Protein AF-A0A2M7IZJ5-F1 (afdb_monomer)

Secondary structure (DSSP, 8-state):
--PPPPPPP-----SSHHHHHHHTTSTT--THHHHHHHHHHHHHHHH-HHHHHHHHHHHHHHTTTTSHHHHHHHHHHHHHHHHHHHHHHHHHHHHHSS-B--SSTHHHHHHHHHHHTT-HHHHSSSS---SS-TTHHHHHHHHHHHTTS-HHHHHHHHHHHHHHHHHHHHHHHHHHHTTT-TTHHHHHHHHHHHHHHHHHHHHHH--HHHHHHHHHHHGGG--SHHHHHHHHHHHHHHGGG-TTGGGGGGGGGGSSS-HHHHHHHHHHHHHHHHHHHHHHHTHHHHHHHHHHHHHHHH-SS--TTSS-THHHHTSHHHHHHHHHHHHHHHHS--TTTHHHHHHHHHHHHTT-GGGHHHHHHHHHHHHHHHHGGGSPPPPHHHHHHHHHHHHHHHHHHHHTS-BGGGS---SS--TT-EEEE-SSTHHHHHHHHSTT-EEES-SSGGGS-HHHHHHHHHHTTSS----HHHHHHTT--EEEES---S--TTEEEEEEETTEEEEEE-

Mean predicted aligned error: 11.28 Å

Solvent-accessible surface area (backbone atoms only — not comparable to full-atom values): 27307 Å² total; per-residue (Å²): 144,80,88,84,82,87,84,87,90,80,86,84,94,74,72,65,67,69,52,52,66,54,55,67,64,61,77,72,70,60,69,65,61,60,49,50,53,52,50,46,28,48,53,35,32,73,76,37,57,69,61,11,51,49,45,46,49,49,52,59,59,74,52,63,79,85,50,58,64,65,53,48,54,51,46,73,77,31,50,69,55,50,47,50,40,50,60,49,52,41,51,45,54,50,60,67,49,68,54,67,43,50,65,34,68,40,36,45,44,64,41,31,44,83,69,34,70,50,36,66,49,65,36,18,74,78,30,67,63,68,98,63,53,63,34,46,46,41,31,53,51,47,43,56,51,44,77,82,40,54,70,68,55,52,52,48,53,48,22,50,48,45,48,49,47,44,45,51,45,45,33,51,52,39,36,63,76,33,60,95,44,90,53,22,50,56,56,15,40,41,49,38,23,52,32,42,49,71,19,42,74,48,37,50,27,49,37,61,68,42,50,49,23,42,56,31,60,44,24,66,74,27,68,49,72,67,43,48,51,52,54,39,53,53,49,36,60,50,29,51,26,26,78,69,43,72,76,50,46,56,28,39,55,38,32,60,62,62,67,70,59,32,51,49,41,40,50,52,36,49,50,40,36,51,50,50,47,42,73,75,44,42,68,57,50,57,50,46,63,64,42,49,63,52,27,64,72,50,39,91,68,88,54,78,54,68,31,49,48,69,74,46,59,78,35,66,68,53,47,51,41,52,50,49,35,53,53,29,68,76,73,42,97,48,88,81,51,53,41,49,51,52,45,43,47,57,54,56,72,66,37,31,47,68,44,34,56,41,45,40,50,48,45,49,51,49,30,48,66,55,40,54,90,74,56,79,84,62,49,76,67,48,49,53,52,48,52,52,50,26,50,52,38,40,51,53,38,46,68,73,55,60,45,40,90,76,52,49,60,66,88,87,63,56,72,66,36,30,34,41,21,31,85,50,51,58,53,24,36,36,50,56,64,37,63,56,38,28,43,30,60,40,97,54,55,23,32,28,55,63,70,58,47,49,40,21,51,24,38,52,32,79,85,45,61,44,56,56,68,62,40,59,73,72,56,41,43,30,40,42,40,71,51,61,79,58,83,44,89,50,52,42,84,75,50,74,41,93,69,33,40,37,27,38,48,116

Nearest PDB structures (foldseek):
  4pho-assembly2_B  TM=1.324E-01  e=5.835E-01  Escherichia coli K-12

Radius of gyration: 28.89 Å; Cα contacts (8 Å, |Δi|>4): 662; chains: 1; bounding box: 53×102×89 Å

pLDDT: mean 80.49, std 19.37, range [33.22, 98.5]

Sequence (506 aa):
MERISPPPTNYPAKTLRCWHDRISKIDSQPIQYQVGILLLGYALTIINPLLGLGALAIISYGYRNKYREPIAKFVDNNGLLLAILIPILSCIALATKVDPIAPDDLLRNLIVGEYCQYDYRKLYPISKLPAFDLWWGFDHALNWLQHFSSRAVVMWGLQLSVFGGLCAIITRSVALSLADRQDRYYWAGLAVAIVVYLSASRIISGRPEIVLSVWAVAAVLVRTRLHVILWTALGAALTATYWLAFLYFIAATLINRPLKQKCIAIFTLTLAHTGFWFVMFGEHYTQALFWLPQVMSNQIAAIGENAGLDMLLGNPAVVALLILVSIGLFTQNTKNLGWMAVCLIFFIASNQVRYIGTIAPLSVLLALFLWQEHLPKLTTRGMAGMAVLCVALLLHSASTLPARKFSPSFKQLPKNARVITLFSHATYAVPFNSPGIQIEPSYAFGAAPKDLQQLSIDIGGHGKQPDCATIHRYQFTHVVEQTMTSIPSCLELIEVNNKWRLWHVR

Foldseek 3Di:
DDDDDDDDDDDDDDPVVVVVVVVVVVVPDDPVVVVVQLVVLVVVCVVPVVVSVVSVVVVCVVCVPPCVVVLCVCCVVCVVVLLVVLLVVLLVLLVVQAAFAQLDDLLCLLFCCPQVVQQCCLQAVQFQDFRGHQQQLQSVVNPVVCVVHPNSCSLVVLLVVLLVLLLVQLLVLQCVLQVVAPLSSLLSLLLSLQLCLQCVSVSSNSALLSVLLSLLSSLLVADDPVSLVVSLVVLLSSLNRGLVSLLSLLSLLNHPDDPVSSVVSNVSSVCSNCVVCCVVPNVSSVVVVVVVVQLVVLAPDDDQQQAFCVVVVVPVSVVVLVVLLVVLVVPAPCPPCVSLVVSLCSLNVSRGSNCSSNNSSSSSSSSCSSCVVVDDRADSVSSVVSSVVSSSSSSVSSVPGDRCLPFDADPPQDAQAEEEEQPTSNQSRHCSRVPRYHYDDDPSLSSHHSLSSVLSVVLAQPPHERDLVSCVVVPHQKYKYQHHPDYDPQWDFDDDRPRMTITGGD

Structure (mmCIF, N/CA/C/O backbone):
data_AF-A0A2M7IZJ5-F1
#
_entry.id   AF-A0A2M7IZJ5-F1
#
loop_
_atom_site.group_PDB
_atom_site.id
_atom_site.type_symbol
_atom_site.label_atom_id
_atom_site.label_alt_id
_atom_site.label_comp_id
_atom_site.label_asym_id
_atom_site.label_entity_id
_atom_site.label_seq_id
_atom_site.pdbx_PDB_ins_code
_atom_site.Cartn_x
_atom_site.Cartn_y
_atom_site.Cartn_z
_atom_site.occupancy
_atom_site.B_iso_or_equiv
_atom_site.auth_seq_id
_atom_site.auth_comp_id
_atom_site.auth_asym_id
_atom_site.auth_atom_id
_atom_site.pdbx_PDB_model_num
ATOM 1 N N . MET A 1 1 ? 16.147 76.656 58.409 1.00 41.66 1 MET A N 1
ATOM 2 C CA . MET A 1 1 ? 16.402 75.830 57.207 1.00 41.66 1 MET A CA 1
ATOM 3 C C . MET A 1 1 ? 15.127 75.066 56.901 1.00 41.66 1 MET A C 1
ATOM 5 O O . MET A 1 1 ? 14.940 73.966 57.397 1.00 41.66 1 MET A O 1
ATOM 9 N N . GLU A 1 2 ? 14.231 75.689 56.142 1.00 34.59 2 GLU A N 1
ATOM 10 C CA . GLU A 1 2 ? 12.965 75.102 55.693 1.00 34.59 2 GLU A CA 1
ATOM 11 C C . GLU A 1 2 ? 13.013 74.978 54.168 1.00 34.59 2 GLU A C 1
ATOM 13 O O . GLU A 1 2 ? 13.473 75.889 53.477 1.00 34.59 2 GLU A O 1
ATOM 18 N N . ARG A 1 3 ? 12.654 73.794 53.659 1.00 38.22 3 ARG A N 1
ATOM 19 C CA . ARG A 1 3 ? 12.793 73.419 52.248 1.00 38.22 3 ARG A CA 1
ATOM 20 C C . ARG A 1 3 ? 11.695 74.044 51.392 1.00 38.22 3 ARG A C 1
ATOM 22 O O . ARG A 1 3 ? 10.515 73.976 51.713 1.00 38.22 3 ARG A O 1
ATOM 29 N N . ILE A 1 4 ? 12.157 74.571 50.267 1.00 40.47 4 ILE 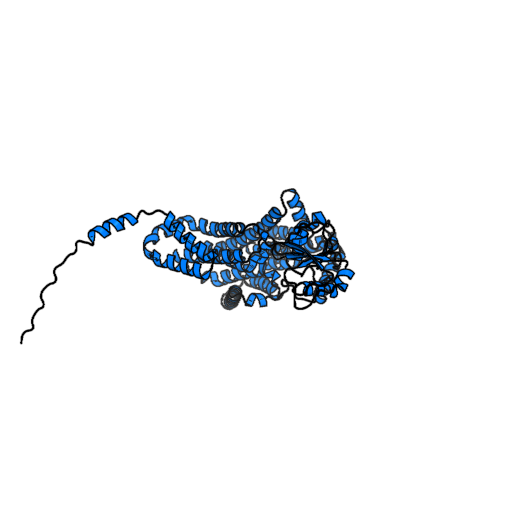A N 1
ATOM 30 C CA . ILE A 1 4 ? 11.429 75.180 49.156 1.00 40.47 4 ILE A CA 1
ATOM 31 C C . ILE A 1 4 ? 10.561 74.135 48.432 1.00 40.47 4 ILE A C 1
ATOM 33 O O . ILE A 1 4 ? 11.016 73.028 48.140 1.00 40.47 4 ILE A O 1
ATOM 37 N N . SER A 1 5 ? 9.324 74.516 48.121 1.00 36.19 5 SER A N 1
ATOM 38 C CA . SER A 1 5 ? 8.351 73.811 47.278 1.00 36.19 5 SER A CA 1
ATOM 39 C C . SER A 1 5 ? 8.555 74.114 45.778 1.00 36.19 5 SER A C 1
ATOM 41 O O . SER A 1 5 ? 8.921 75.239 45.436 1.00 36.19 5 SER A O 1
ATOM 43 N N . PRO A 1 6 ? 8.299 73.164 44.852 1.00 45.41 6 PRO A N 1
ATOM 44 C CA . PRO A 1 6 ? 8.289 73.449 43.415 1.00 45.41 6 PRO A CA 1
ATOM 45 C C . PRO A 1 6 ? 6.890 73.874 42.893 1.00 45.41 6 PRO A C 1
ATOM 47 O O . PRO A 1 6 ? 5.877 73.436 43.446 1.00 45.41 6 PRO A O 1
ATOM 50 N N . PRO A 1 7 ? 6.815 74.700 41.824 1.00 39.16 7 PRO A N 1
ATOM 51 C CA . PRO A 1 7 ? 5.570 75.236 41.256 1.00 39.16 7 PRO A CA 1
ATOM 52 C C . PRO A 1 7 ? 4.955 74.342 40.142 1.00 39.16 7 PRO A C 1
ATOM 54 O O . PRO A 1 7 ? 5.580 73.363 39.726 1.00 39.16 7 PRO A O 1
ATOM 57 N N . PRO A 1 8 ? 3.719 74.641 39.670 1.00 41.56 8 PRO A N 1
ATOM 58 C CA . PRO A 1 8 ? 2.830 73.687 39.001 1.00 41.56 8 PRO A CA 1
ATOM 59 C C . PRO A 1 8 ? 2.971 73.646 37.470 1.00 41.56 8 PRO A C 1
ATOM 61 O O . PRO A 1 8 ? 3.323 74.630 36.822 1.00 41.56 8 PRO A O 1
ATOM 64 N N . THR A 1 9 ? 2.612 72.504 36.879 1.00 33.22 9 THR A N 1
ATOM 65 C CA . THR A 1 9 ? 2.542 72.271 35.430 1.00 33.22 9 THR A CA 1
ATOM 66 C C . THR A 1 9 ? 1.143 72.579 34.875 1.00 33.22 9 THR A C 1
ATOM 68 O O . THR A 1 9 ? 0.143 72.034 35.335 1.00 33.22 9 THR A O 1
ATOM 71 N N . ASN A 1 10 ? 1.071 73.430 33.843 1.00 36.12 10 ASN A N 1
ATOM 72 C CA . ASN A 1 10 ? -0.139 73.737 33.070 1.00 36.12 10 ASN A CA 1
ATOM 73 C C . ASN A 1 10 ? 0.038 73.291 31.596 1.00 36.12 10 ASN A C 1
ATOM 75 O O . ASN A 1 10 ? 0.852 73.880 30.896 1.00 36.12 10 ASN A O 1
ATOM 79 N N . TYR A 1 11 ? -0.719 72.248 31.197 1.00 41.38 11 TYR A N 1
ATOM 80 C CA . TYR A 1 11 ? -1.502 71.983 29.951 1.00 41.38 11 TYR A CA 1
ATOM 81 C C . TYR A 1 11 ? -0.957 72.321 28.524 1.00 41.38 11 TYR A C 1
ATOM 83 O O . TYR A 1 11 ? -0.226 73.291 28.379 1.00 41.38 11 TYR A O 1
ATOM 91 N N . PRO A 1 12 ? -1.362 71.603 27.425 1.00 45.53 12 PRO A N 1
ATOM 92 C CA . PRO A 1 12 ? -2.775 71.328 27.098 1.00 45.53 12 PRO A CA 1
ATOM 93 C C . PRO A 1 12 ? -3.164 69.967 26.468 1.00 45.53 12 PRO A C 1
ATOM 95 O O . PRO A 1 12 ? -2.583 69.461 25.512 1.00 45.53 12 PRO A O 1
ATOM 98 N N . ALA A 1 13 ? -4.304 69.456 26.946 1.00 47.44 13 ALA A N 1
ATOM 99 C CA . ALA A 1 13 ? -5.015 68.254 26.514 1.00 47.44 13 ALA A CA 1
ATOM 100 C C . ALA A 1 13 ? -6.096 68.554 25.449 1.00 47.44 13 ALA A C 1
ATOM 102 O O . ALA A 1 13 ? -7.288 68.365 25.694 1.00 47.44 13 ALA A O 1
ATOM 103 N N . LYS A 1 14 ? -5.711 69.035 24.256 1.00 42.41 14 LYS A N 1
ATOM 104 C CA . LYS A 1 14 ? -6.677 69.334 23.169 1.00 42.41 14 LYS A CA 1
ATOM 105 C C . LYS A 1 14 ? -6.485 68.569 21.852 1.00 42.41 14 LYS A C 1
ATOM 107 O O . LYS A 1 14 ? -7.347 68.653 20.987 1.00 42.41 14 LYS A O 1
ATOM 112 N N . THR A 1 15 ? -5.453 67.740 21.720 1.00 41.09 15 THR A N 1
ATOM 113 C CA . THR A 1 15 ? -5.195 66.922 20.512 1.00 41.09 15 THR A CA 1
ATOM 114 C C . THR A 1 15 ? -5.596 65.446 20.638 1.00 41.09 15 THR A C 1
ATOM 116 O O . THR A 1 15 ? -5.675 64.750 19.628 1.00 41.09 15 THR A O 1
ATOM 119 N N . LEU A 1 16 ? -5.944 64.966 21.839 1.00 37.44 16 LEU A N 1
ATOM 120 C CA . LEU A 1 16 ? -6.320 63.562 22.084 1.00 37.44 16 LEU A CA 1
ATOM 121 C C . LEU A 1 16 ? -7.798 63.230 21.800 1.00 37.44 16 LEU A C 1
ATOM 123 O O . LEU A 1 16 ? -8.115 62.070 21.546 1.00 37.44 16 LEU A O 1
ATOM 127 N N . ARG A 1 17 ? -8.708 64.218 21.766 1.00 36.69 17 ARG A N 1
ATOM 128 C CA . ARG A 1 17 ? -10.137 63.961 21.475 1.00 36.69 17 ARG A CA 1
ATOM 129 C C . ARG A 1 17 ? -10.440 63.713 19.993 1.00 36.69 17 ARG A C 1
ATOM 131 O O . ARG A 1 17 ? -11.300 62.898 19.699 1.00 36.69 17 ARG A O 1
ATOM 138 N N . CYS A 1 18 ? -9.687 64.306 19.062 1.00 36.78 18 CYS A N 1
ATOM 139 C CA . CYS A 1 18 ? -9.887 64.067 17.620 1.00 36.78 18 CYS A CA 1
ATOM 140 C C . CYS A 1 18 ? -9.362 62.705 17.128 1.00 36.78 18 CYS A C 1
ATOM 142 O O . CYS A 1 18 ? -9.784 62.234 16.073 1.00 36.78 18 CYS A O 1
ATOM 144 N N . TRP A 1 19 ? -8.458 62.058 17.872 1.00 36.59 19 TRP A N 1
ATOM 145 C CA . TRP A 1 19 ? -7.967 60.716 17.536 1.00 36.59 19 TRP A CA 1
ATOM 146 C C . TRP A 1 19 ? -8.901 59.606 18.025 1.00 36.59 19 TRP A C 1
ATOM 148 O O . TRP A 1 19 ? -9.006 58.570 17.372 1.00 36.59 19 TRP A O 1
ATOM 158 N N . HIS A 1 20 ? -9.633 59.830 19.120 1.00 39.94 20 HIS A N 1
ATOM 159 C CA . HIS A 1 20 ? -10.550 58.825 19.660 1.00 39.94 20 HIS A CA 1
ATOM 160 C C . HIS A 1 20 ? -11.774 58.598 18.752 1.00 39.94 20 HIS A C 1
ATOM 162 O O . HIS A 1 20 ? -12.131 57.450 18.496 1.00 39.94 20 HIS A O 1
ATOM 168 N N . ASP A 1 21 ? -12.315 59.659 18.143 1.00 37.41 21 ASP A N 1
ATOM 169 C CA . ASP A 1 21 ? -13.451 59.557 17.207 1.00 37.41 21 ASP A CA 1
ATOM 170 C C . ASP A 1 21 ? -13.077 59.035 15.807 1.00 37.41 21 ASP A C 1
ATOM 172 O O . ASP A 1 21 ? -13.943 58.592 15.050 1.00 37.41 21 ASP A O 1
ATOM 176 N N . ARG A 1 22 ? -11.786 59.050 15.434 1.00 37.34 22 ARG A N 1
ATOM 177 C CA . ARG A 1 22 ? -11.308 58.377 14.210 1.00 37.34 22 ARG A CA 1
ATOM 178 C C . ARG A 1 22 ? -10.982 56.905 14.439 1.00 37.34 22 ARG A C 1
ATOM 180 O O . ARG A 1 22 ? -11.188 56.112 13.527 1.00 37.34 22 ARG A O 1
ATOM 187 N N . ILE A 1 23 ? -10.534 56.524 15.638 1.00 40.94 23 ILE A N 1
ATOM 188 C CA . ILE A 1 23 ? -10.273 55.119 15.987 1.00 40.94 23 ILE A CA 1
ATOM 189 C C . ILE A 1 23 ? -11.587 54.349 16.195 1.00 40.94 23 ILE A C 1
ATOM 191 O O . ILE A 1 23 ? -11.679 53.202 15.766 1.00 40.94 23 ILE A O 1
ATOM 195 N N . SER A 1 24 ? -12.642 54.982 16.723 1.00 35.19 24 SER A N 1
ATOM 196 C CA . SER A 1 24 ? -13.971 54.352 16.842 1.00 35.19 24 SER A CA 1
ATOM 197 C C . SER A 1 24 ? -14.659 54.089 15.492 1.00 35.19 24 SER A C 1
ATOM 199 O O . SER A 1 24 ? -15.562 53.260 15.412 1.00 35.19 24 SER A O 1
ATOM 201 N N . LYS A 1 25 ? -14.199 54.720 14.401 1.00 34.16 25 LYS A N 1
ATOM 202 C CA . LYS A 1 25 ? -14.645 54.438 13.022 1.00 34.16 25 LYS A CA 1
ATOM 203 C C . LYS A 1 25 ? -13.840 53.346 12.303 1.00 34.16 25 LYS A C 1
ATOM 205 O O . LYS A 1 25 ? -14.215 52.962 11.200 1.00 34.16 25 LYS A O 1
ATOM 210 N N . ILE A 1 26 ? -12.772 52.818 12.910 1.00 40.50 26 ILE A N 1
ATOM 211 C CA . ILE A 1 26 ? -12.031 51.645 12.398 1.00 40.50 26 ILE A CA 1
ATOM 212 C C . ILE A 1 26 ? -12.680 50.327 12.876 1.00 40.50 26 ILE A C 1
ATOM 214 O O . ILE A 1 26 ? -12.397 49.260 12.334 1.00 40.50 26 ILE A O 1
ATOM 218 N N . ASP A 1 27 ? -13.626 50.390 13.819 1.00 38.22 27 ASP A N 1
ATOM 219 C CA . ASP A 1 27 ? -14.333 49.228 14.380 1.00 38.22 27 ASP A CA 1
ATOM 220 C C . ASP A 1 27 ? -15.404 48.598 13.469 1.00 38.22 27 ASP A C 1
ATOM 222 O O . ASP A 1 27 ? -16.047 47.625 13.858 1.00 38.22 27 ASP A O 1
ATOM 226 N N . SER A 1 28 ? -15.564 49.088 12.237 1.00 43.09 28 SER A N 1
ATOM 227 C CA . SER A 1 28 ? -16.530 48.568 11.257 1.00 43.09 28 SER A CA 1
ATOM 228 C C . SER A 1 28 ? -15.909 48.069 9.944 1.00 43.09 28 SER A C 1
ATOM 230 O O . SER A 1 28 ? -16.622 47.876 8.960 1.00 43.09 28 SER A O 1
ATOM 232 N N . GLN A 1 29 ? -14.596 47.818 9.899 1.00 36.88 29 GLN A N 1
ATOM 233 C CA . GLN A 1 29 ? -13.971 47.202 8.720 1.00 36.88 29 GLN A CA 1
ATOM 234 C C . GLN A 1 29 ? -14.270 45.685 8.675 1.00 36.88 29 GLN A C 1
ATOM 236 O O . GLN A 1 29 ? -14.125 45.003 9.694 1.00 36.88 29 GLN A O 1
ATOM 241 N N . PRO A 1 30 ? -14.713 45.131 7.530 1.00 46.31 30 PRO A N 1
ATOM 242 C CA . PRO A 1 30 ? -15.430 43.864 7.482 1.00 46.31 30 PRO A CA 1
ATOM 243 C C . PRO A 1 30 ? -14.482 42.659 7.514 1.00 46.31 30 PRO A C 1
ATOM 245 O O . PRO A 1 30 ? -13.294 42.759 7.213 1.00 46.31 30 PRO A O 1
ATOM 248 N N . ILE A 1 31 ? -15.067 41.494 7.798 1.00 41.66 31 ILE A N 1
ATOM 249 C CA . ILE A 1 31 ? -14.561 40.108 7.678 1.00 41.66 31 ILE A CA 1
ATOM 250 C C . ILE A 1 31 ? -13.489 39.876 6.581 1.00 41.66 31 ILE A C 1
ATOM 252 O O . ILE A 1 31 ? -12.632 39.011 6.729 1.00 41.66 31 ILE A O 1
ATOM 256 N N . GLN A 1 32 ? -13.465 40.669 5.508 1.00 36.69 32 GLN A N 1
ATOM 257 C CA . GLN A 1 32 ? -12.460 40.639 4.439 1.00 36.69 32 GLN A CA 1
ATOM 258 C C . GLN A 1 32 ? -11.006 40.843 4.914 1.00 36.69 32 GLN A C 1
ATOM 260 O O . GLN A 1 32 ? -10.122 40.129 4.444 1.00 36.69 32 GLN A O 1
ATOM 265 N N . TYR A 1 33 ? -10.736 41.724 5.886 1.00 39.84 33 TYR A N 1
ATOM 266 C CA . TYR A 1 33 ? -9.378 41.878 6.447 1.00 39.84 33 TYR A CA 1
ATOM 267 C C . TYR A 1 33 ? -8.960 40.671 7.305 1.00 39.84 33 TYR A C 1
ATOM 269 O O . TYR A 1 33 ? -7.789 40.296 7.345 1.00 39.84 33 TYR A O 1
ATOM 277 N N . GLN A 1 34 ? -9.931 40.026 7.957 1.00 45.94 34 GLN A N 1
ATOM 278 C CA . GLN A 1 34 ? -9.730 38.838 8.794 1.00 45.94 34 GLN A CA 1
ATOM 279 C C . GLN A 1 34 ? -9.431 37.602 7.934 1.00 45.94 34 GLN A C 1
ATOM 281 O O . GLN A 1 34 ? -8.537 36.818 8.255 1.00 45.94 34 GLN A O 1
ATOM 286 N N . VAL A 1 35 ? -10.118 37.481 6.794 1.00 42.81 35 VAL A N 1
ATOM 287 C CA . VAL A 1 35 ? -9.830 36.489 5.752 1.00 42.81 35 VAL A CA 1
ATOM 288 C C . VAL A 1 35 ? -8.464 36.759 5.117 1.00 42.81 35 VAL A C 1
ATOM 290 O O . VAL A 1 35 ? -7.690 35.825 4.963 1.00 42.81 35 VAL A O 1
ATOM 293 N N . GLY A 1 36 ? -8.104 38.017 4.842 1.00 39.09 36 GLY A N 1
ATOM 294 C CA . GLY A 1 36 ? -6.794 38.376 4.284 1.00 39.09 36 GLY A CA 1
ATOM 295 C C . GLY A 1 36 ? -5.603 37.975 5.166 1.00 39.09 36 GLY A C 1
ATOM 296 O O . GLY A 1 36 ? -4.609 37.467 4.657 1.00 39.09 36 GLY A O 1
ATOM 297 N N . ILE A 1 37 ? -5.709 38.126 6.490 1.00 48.31 37 ILE A N 1
ATOM 298 C CA . ILE A 1 37 ? -4.641 37.765 7.443 1.00 48.31 37 ILE A CA 1
ATOM 299 C C . ILE A 1 37 ? -4.532 36.242 7.628 1.00 48.31 37 ILE A C 1
ATOM 301 O O . ILE A 1 37 ? -3.425 35.707 7.695 1.00 48.31 37 ILE A O 1
ATOM 305 N N . LEU A 1 38 ? -5.663 35.528 7.659 1.00 45.69 38 LEU A N 1
ATOM 306 C CA . LEU A 1 38 ? -5.689 34.060 7.658 1.00 45.69 38 LEU A CA 1
ATOM 307 C C . LEU A 1 38 ? -5.150 33.488 6.344 1.00 45.69 38 LEU A C 1
ATOM 309 O O . LEU A 1 38 ? -4.361 32.550 6.378 1.00 45.69 38 LEU A O 1
ATOM 313 N N . LEU A 1 39 ? -5.508 34.082 5.203 1.00 44.22 39 LEU A N 1
ATOM 314 C CA . LEU A 1 39 ? -4.975 33.727 3.888 1.00 44.22 39 LEU A CA 1
ATOM 315 C C . LEU A 1 39 ? -3.484 34.051 3.766 1.00 44.22 39 LEU A C 1
ATOM 317 O O . LEU A 1 39 ? -2.772 33.303 3.110 1.00 44.22 39 LEU A O 1
ATOM 321 N N . LEU A 1 40 ? -2.989 35.105 4.421 1.00 43.88 40 LEU A N 1
ATOM 322 C CA . LEU A 1 40 ? -1.562 35.426 4.481 1.00 43.88 40 LEU A CA 1
ATOM 323 C C . LEU A 1 40 ? -0.798 34.420 5.353 1.00 43.88 40 LEU A C 1
ATOM 325 O O . LEU A 1 40 ? 0.231 33.910 4.925 1.00 43.88 40 LEU A O 1
ATOM 329 N N . GLY A 1 41 ? -1.318 34.066 6.534 1.00 48.44 41 GLY A N 1
ATOM 330 C CA . GLY A 1 41 ? -0.767 32.984 7.359 1.00 48.44 41 GLY A CA 1
ATOM 331 C C . GLY A 1 41 ? -0.781 31.635 6.631 1.00 48.44 41 GLY A C 1
ATOM 332 O O . GLY A 1 41 ? 0.194 30.889 6.688 1.00 48.44 41 GLY A O 1
ATOM 333 N N . TYR A 1 42 ? -1.844 31.374 5.866 1.00 42.91 42 TYR A N 1
ATOM 334 C CA . TYR A 1 42 ? -2.008 30.195 5.019 1.00 42.91 42 TYR A CA 1
ATOM 335 C C . TYR A 1 42 ? -1.039 30.184 3.818 1.00 42.91 42 TYR A C 1
ATOM 337 O O . TYR A 1 42 ? -0.374 29.183 3.551 1.00 42.91 42 TYR A O 1
ATOM 345 N N . ALA A 1 43 ? -0.868 31.314 3.130 1.00 38.69 43 ALA A N 1
ATOM 346 C CA . ALA A 1 43 ? 0.115 31.481 2.059 1.00 38.69 43 ALA A CA 1
ATOM 347 C C . ALA A 1 43 ? 1.551 31.314 2.581 1.00 38.69 43 ALA A C 1
ATOM 349 O O . ALA A 1 43 ? 2.376 30.663 1.941 1.00 38.69 43 ALA A O 1
ATOM 350 N N . LEU A 1 44 ? 1.837 31.815 3.786 1.00 39.25 44 LEU A N 1
ATOM 351 C CA . LEU A 1 44 ? 3.123 31.629 4.452 1.00 39.25 44 LEU A CA 1
ATOM 352 C C . LEU A 1 44 ? 3.345 30.171 4.883 1.00 39.25 44 LEU A C 1
ATOM 354 O O . LEU A 1 44 ? 4.467 29.694 4.747 1.00 39.25 44 LEU A O 1
ATOM 358 N N . THR A 1 45 ? 2.312 29.421 5.303 1.00 42.56 45 THR A N 1
ATOM 359 C CA . THR A 1 45 ? 2.436 27.966 5.553 1.00 42.56 45 THR A CA 1
ATOM 360 C C . THR A 1 45 ? 2.707 27.151 4.287 1.00 42.56 45 THR A C 1
ATOM 362 O O . THR A 1 45 ? 3.375 26.124 4.373 1.00 42.56 45 THR A O 1
ATOM 365 N N . ILE A 1 46 ? 2.228 27.602 3.120 1.00 39.50 46 ILE A N 1
ATOM 366 C CA . ILE A 1 46 ? 2.507 26.963 1.821 1.00 39.50 46 ILE A CA 1
ATOM 367 C C . ILE A 1 46 ? 3.976 27.160 1.415 1.00 39.50 46 ILE A C 1
ATOM 369 O O . ILE A 1 46 ? 4.575 26.263 0.826 1.00 39.50 46 ILE A O 1
ATOM 373 N N . ILE A 1 47 ? 4.562 28.314 1.742 1.00 39.16 47 ILE A N 1
ATOM 374 C CA . ILE A 1 47 ? 5.948 28.663 1.393 1.00 39.16 47 ILE A CA 1
ATOM 375 C C . ILE A 1 47 ? 6.942 28.087 2.412 1.00 39.16 47 ILE A C 1
ATOM 377 O O . ILE A 1 47 ? 7.993 27.573 2.034 1.00 39.16 47 ILE A O 1
ATOM 381 N N . ASN A 1 48 ? 6.627 28.162 3.708 1.00 44.53 48 ASN A N 1
ATOM 382 C CA . ASN A 1 48 ? 7.449 27.616 4.782 1.00 44.53 48 ASN A CA 1
ATOM 383 C C . ASN A 1 48 ? 6.572 27.255 6.004 1.00 44.53 48 ASN A C 1
ATOM 385 O O . ASN A 1 48 ? 6.103 28.150 6.717 1.00 44.53 48 ASN A O 1
ATOM 389 N N . PRO A 1 49 ? 6.377 25.955 6.298 1.00 43.50 49 PRO A N 1
ATOM 390 C CA . PRO A 1 49 ? 5.470 25.498 7.352 1.00 43.50 49 PRO A CA 1
ATOM 391 C C . PRO A 1 49 ? 5.793 26.048 8.748 1.00 43.50 49 PRO A C 1
ATOM 393 O O . PRO A 1 49 ? 4.879 26.337 9.516 1.00 43.50 49 PRO A O 1
ATOM 396 N N . LEU A 1 50 ? 7.077 26.240 9.076 1.00 40.91 50 LEU A N 1
ATOM 397 C CA . LEU A 1 50 ? 7.513 26.736 10.387 1.00 40.91 50 LEU A CA 1
ATOM 398 C C . LEU A 1 50 ? 7.248 28.240 10.547 1.00 40.91 50 LEU A C 1
ATOM 400 O O . LEU A 1 50 ? 6.789 28.672 11.605 1.00 40.91 50 LEU A O 1
ATOM 404 N N . LEU A 1 51 ? 7.457 29.030 9.489 1.00 42.50 51 LEU A N 1
ATOM 405 C CA . LEU A 1 51 ? 7.131 30.463 9.481 1.00 42.50 51 LEU A CA 1
ATOM 406 C C . LEU A 1 51 ? 5.621 30.706 9.484 1.00 42.50 51 LEU A C 1
ATOM 408 O O . LEU A 1 51 ? 5.146 31.601 10.180 1.00 42.50 51 LEU A O 1
ATOM 412 N N . GLY A 1 52 ? 4.856 29.888 8.761 1.00 42.69 52 GLY A N 1
ATOM 413 C CA . GLY A 1 52 ? 3.399 29.967 8.764 1.00 42.69 52 GLY A CA 1
ATOM 414 C C . GLY A 1 52 ? 2.778 29.573 10.111 1.00 42.69 52 GLY A C 1
ATOM 415 O O . GLY A 1 52 ? 1.871 30.254 10.585 1.00 42.69 52 GLY A O 1
ATOM 416 N N . LEU A 1 53 ? 3.314 28.547 10.786 1.00 43.56 53 LEU A N 1
ATOM 417 C CA . LEU A 1 53 ? 2.923 28.194 12.157 1.00 43.56 53 LEU A CA 1
ATOM 418 C C . LEU A 1 53 ? 3.301 29.289 13.167 1.00 43.56 53 LEU A C 1
ATOM 420 O O . LEU A 1 53 ? 2.493 29.617 14.035 1.00 43.56 53 LEU A O 1
ATOM 424 N N . GLY A 1 54 ? 4.481 29.902 13.024 1.00 44.34 54 GLY A N 1
ATOM 425 C CA . GLY A 1 54 ? 4.900 31.054 13.828 1.00 44.34 54 GLY A CA 1
ATOM 426 C C . GLY A 1 54 ? 3.993 32.272 13.630 1.00 44.34 54 GLY A C 1
ATOM 427 O O . GLY A 1 54 ? 3.538 32.869 14.604 1.00 44.34 54 GLY A O 1
ATOM 428 N N . ALA A 1 55 ? 3.646 32.598 12.383 1.00 46.06 55 ALA A N 1
ATOM 429 C CA . ALA A 1 55 ? 2.736 33.691 12.050 1.00 46.06 55 ALA A CA 1
ATOM 430 C C . ALA A 1 55 ? 1.320 33.435 12.588 1.00 46.06 55 ALA A C 1
ATOM 432 O O . ALA A 1 55 ? 0.741 34.314 13.221 1.00 46.06 55 ALA A O 1
ATOM 433 N N . LEU A 1 56 ? 0.781 32.222 12.421 1.00 46.84 56 LEU A N 1
ATOM 434 C CA . LEU A 1 56 ? -0.529 31.839 12.959 1.00 46.84 56 LEU A CA 1
ATOM 435 C C . LEU A 1 56 ? -0.555 31.862 14.492 1.00 46.84 56 LEU A C 1
ATOM 437 O O . LEU A 1 56 ? -1.555 32.285 15.072 1.00 46.84 56 LEU A O 1
ATOM 441 N N . ALA A 1 57 ? 0.535 31.471 15.158 1.00 48.16 57 ALA A N 1
ATOM 442 C CA . ALA A 1 57 ? 0.669 31.557 16.610 1.00 48.16 57 ALA A CA 1
ATOM 443 C C . ALA A 1 57 ? 0.748 33.013 17.101 1.00 48.16 57 ALA A C 1
ATOM 445 O O . ALA A 1 57 ? 0.072 33.362 18.067 1.00 48.16 57 ALA A O 1
ATOM 446 N N . ILE A 1 58 ? 1.499 33.880 16.412 1.00 49.41 58 ILE A N 1
ATOM 447 C CA . ILE A 1 58 ? 1.607 35.316 16.720 1.00 49.41 58 ILE A CA 1
ATOM 448 C C . ILE A 1 58 ? 0.275 36.035 16.471 1.00 49.41 58 ILE A C 1
ATOM 450 O O . ILE A 1 58 ? -0.145 36.834 17.303 1.00 49.41 58 ILE A O 1
ATOM 454 N N . ILE A 1 59 ? -0.439 35.710 15.389 1.00 52.50 59 ILE A N 1
ATOM 455 C CA . ILE A 1 59 ? -1.783 36.235 15.096 1.00 52.50 59 ILE A CA 1
ATOM 456 C C . ILE A 1 59 ? -2.771 35.761 16.175 1.00 52.50 59 ILE A C 1
ATOM 458 O O . ILE A 1 59 ? -3.500 36.562 16.759 1.00 52.50 59 ILE A O 1
ATOM 462 N N . SER A 1 60 ? -2.742 34.476 16.528 1.00 47.38 60 SER A N 1
ATOM 463 C CA . SER A 1 60 ? -3.598 33.917 17.585 1.00 47.38 60 SER A CA 1
ATOM 464 C C . SER A 1 60 ? -3.295 34.511 18.968 1.00 47.38 60 SER A C 1
ATOM 466 O O . SER A 1 60 ? -4.200 34.668 19.789 1.00 47.38 60 SER A O 1
ATOM 468 N N . TYR A 1 61 ? -2.035 34.873 19.226 1.00 47.44 61 TYR A N 1
ATOM 469 C CA . TYR A 1 61 ? -1.589 35.495 20.472 1.00 47.44 61 TYR A CA 1
ATOM 470 C C . TYR A 1 61 ? -1.877 37.005 20.528 1.00 47.44 61 TYR A C 1
ATOM 472 O O . TYR A 1 61 ? -2.295 37.509 21.570 1.00 47.44 61 TYR A O 1
ATOM 480 N N . GLY A 1 62 ? -1.719 37.728 19.415 1.00 49.38 62 GLY A N 1
ATOM 481 C CA . GLY A 1 62 ? -1.941 39.175 19.317 1.00 49.38 62 GLY A CA 1
ATOM 482 C C . GLY A 1 62 ? -3.415 39.588 19.394 1.00 49.38 62 GLY A C 1
ATOM 483 O O . GLY A 1 62 ? -3.730 40.663 19.896 1.00 49.38 62 GLY A O 1
ATOM 484 N N . TYR A 1 63 ? -4.342 38.714 18.991 1.00 52.97 63 TYR A N 1
ATOM 485 C CA . TYR A 1 63 ? -5.783 39.009 18.954 1.00 52.97 63 TYR A CA 1
ATOM 486 C C . TYR A 1 63 ? -6.587 38.446 20.152 1.00 52.97 63 TYR A C 1
ATOM 488 O O . TYR A 1 63 ? -7.820 38.385 20.128 1.00 52.97 63 TYR A O 1
ATOM 496 N N . ARG A 1 64 ? -5.884 38.098 21.242 1.00 43.25 64 ARG A N 1
ATOM 497 C CA . ARG A 1 64 ? -6.330 37.359 22.446 1.00 43.25 64 ARG A CA 1
ATOM 498 C C . ARG A 1 64 ? -7.575 37.887 23.179 1.00 43.25 64 ARG A C 1
ATOM 500 O O . ARG A 1 64 ? -8.238 37.088 23.843 1.00 43.25 64 ARG A O 1
ATOM 507 N N . ASN A 1 65 ? -7.903 39.178 23.073 1.00 45.22 65 ASN A N 1
ATOM 508 C CA . ASN A 1 65 ? -8.950 39.805 23.898 1.00 45.22 65 ASN A CA 1
ATOM 509 C C . ASN A 1 65 ? -10.221 40.236 23.144 1.00 45.22 65 ASN A C 1
ATOM 511 O O . ASN A 1 65 ? -11.263 40.346 23.780 1.00 45.22 65 ASN A O 1
ATOM 515 N N . LYS A 1 66 ? -10.187 40.435 21.818 1.00 44.81 66 LYS A N 1
ATOM 516 C CA . LYS A 1 66 ? -11.318 41.036 21.074 1.00 44.81 66 LYS A CA 1
ATOM 517 C C . LYS A 1 66 ? -12.295 40.023 20.456 1.00 44.81 66 LYS A C 1
ATOM 519 O O . LYS A 1 66 ? -13.444 40.358 20.211 1.00 44.81 66 LYS A O 1
ATOM 524 N N . TYR A 1 67 ? -11.873 38.773 20.250 1.00 48.16 67 TYR A N 1
ATOM 525 C CA . TYR A 1 67 ? -12.642 37.775 19.480 1.00 48.16 67 TYR A CA 1
ATOM 526 C C . TYR A 1 67 ? -12.981 36.495 20.260 1.00 48.16 67 TYR A C 1
ATOM 528 O O . TYR A 1 67 ? -13.332 35.471 19.674 1.00 48.16 67 TYR A O 1
ATOM 536 N N . ARG A 1 68 ? -12.889 36.545 21.595 1.00 45.69 68 ARG A N 1
ATOM 537 C CA . ARG A 1 68 ? -13.096 35.389 22.482 1.00 45.69 68 ARG A CA 1
ATOM 538 C C . ARG A 1 68 ? -14.518 34.821 22.400 1.00 45.69 68 ARG A C 1
ATOM 540 O O . ARG A 1 68 ? -14.666 33.607 22.356 1.00 45.69 68 ARG A O 1
ATOM 547 N N . GLU A 1 69 ? -15.538 35.675 22.362 1.00 42.47 69 GLU A N 1
ATOM 548 C CA . GLU A 1 69 ? -16.945 35.247 22.333 1.00 42.47 69 GLU A CA 1
ATOM 549 C C . GLU A 1 69 ? -17.436 34.763 20.956 1.00 42.47 69 GLU A C 1
ATOM 551 O O . GLU A 1 69 ? -18.069 33.708 20.914 1.00 42.47 69 GLU A O 1
ATOM 556 N N . PRO A 1 70 ? -17.137 35.433 19.821 1.00 49.09 70 PRO A N 1
ATOM 557 C CA . PRO A 1 70 ? -17.594 34.974 18.506 1.00 49.09 70 PRO A CA 1
ATOM 558 C C . PRO A 1 70 ? -16.982 33.632 18.084 1.00 49.09 70 PRO A C 1
ATOM 560 O O . PRO A 1 70 ? -17.684 32.777 17.550 1.00 49.09 70 PRO A O 1
ATOM 563 N N . ILE A 1 71 ? -15.690 33.417 18.365 1.00 43.09 71 ILE A N 1
ATOM 564 C CA . ILE A 1 71 ? -14.998 32.158 18.046 1.00 43.09 71 ILE A CA 1
ATOM 565 C C . ILE A 1 71 ? -15.503 31.027 18.947 1.00 43.09 71 ILE A C 1
ATOM 567 O O . ILE A 1 71 ? -15.735 29.926 18.455 1.00 43.09 71 ILE A O 1
ATOM 571 N N . ALA A 1 72 ? -15.729 31.294 20.238 1.00 42.84 72 ALA A N 1
ATOM 572 C CA . ALA A 1 72 ? -16.308 30.307 21.147 1.00 42.84 72 ALA A CA 1
ATOM 573 C C . ALA A 1 72 ? -17.723 29.900 20.712 1.00 42.84 72 ALA A C 1
ATOM 575 O O . ALA A 1 72 ? -17.980 28.713 20.567 1.00 42.84 72 ALA A O 1
ATOM 576 N N . LYS A 1 73 ? -18.595 30.860 20.366 1.00 45.41 73 LYS A N 1
ATOM 577 C CA . LYS A 1 73 ? -19.936 30.567 19.828 1.00 45.41 73 LYS A CA 1
ATOM 578 C C . LYS A 1 73 ? -19.906 29.801 18.503 1.00 45.41 73 LYS A C 1
ATOM 580 O O . LYS A 1 73 ? -20.751 28.938 18.285 1.00 45.41 73 LYS A O 1
ATOM 585 N N . PHE A 1 74 ? -18.959 30.098 17.613 1.00 44.38 74 PHE A N 1
ATOM 586 C CA . PHE A 1 74 ? -18.819 29.373 16.347 1.00 44.38 74 PHE A CA 1
ATOM 587 C C . PHE A 1 74 ? -18.345 27.929 16.563 1.00 44.38 74 PHE A C 1
ATOM 589 O O . PHE A 1 74 ? -18.890 27.019 15.943 1.00 44.38 74 PHE A O 1
ATOM 596 N N . VAL A 1 75 ? -17.373 27.715 17.456 1.00 43.88 75 VAL A N 1
ATOM 597 C CA . VAL A 1 75 ? -16.824 26.392 17.798 1.00 43.88 75 VAL A CA 1
ATOM 598 C C . VAL A 1 75 ? -17.830 25.546 18.584 1.00 43.88 75 VAL A C 1
ATOM 600 O O . VAL A 1 75 ? -18.001 24.375 18.257 1.00 43.88 75 VAL A O 1
ATOM 603 N N . ASP A 1 76 ? -18.547 26.132 19.543 1.00 47.16 76 ASP A N 1
ATOM 604 C CA . ASP A 1 76 ? -19.553 25.425 20.347 1.00 47.16 76 ASP A CA 1
ATOM 605 C C . ASP A 1 76 ? -20.754 24.977 19.496 1.00 47.16 76 ASP A C 1
ATOM 607 O O . ASP A 1 76 ? -21.262 23.873 19.682 1.00 47.16 76 ASP A O 1
ATOM 611 N N . ASN A 1 77 ? -21.158 25.770 18.494 1.00 46.41 77 ASN A N 1
ATOM 612 C CA . ASN A 1 77 ? -22.265 25.414 17.598 1.00 46.41 77 ASN A CA 1
ATOM 613 C C . ASN A 1 77 ? -21.853 24.510 16.421 1.00 46.41 77 ASN A C 1
ATOM 615 O O . ASN A 1 77 ? -22.714 23.873 15.819 1.00 46.41 77 ASN A O 1
ATOM 619 N N . ASN A 1 78 ? -20.561 24.438 16.074 1.00 44.97 78 ASN A N 1
ATOM 620 C CA . ASN A 1 78 ? -20.085 23.756 14.862 1.00 44.97 78 ASN A CA 1
ATOM 621 C C . ASN A 1 78 ? -18.922 22.776 15.103 1.00 44.97 78 ASN A C 1
ATOM 623 O O . ASN A 1 78 ? -18.263 22.380 14.147 1.00 44.97 78 ASN A O 1
ATOM 627 N N . GLY A 1 79 ? -18.645 22.341 16.337 1.00 45.12 79 GLY A N 1
ATOM 628 C CA . GLY A 1 79 ? -17.535 21.419 16.639 1.00 45.12 79 GLY A CA 1
ATOM 629 C C . GLY A 1 79 ? -17.610 20.082 15.883 1.00 45.12 79 GLY A C 1
ATOM 630 O O . GLY A 1 79 ? -16.593 19.569 15.418 1.00 45.12 79 GLY A O 1
ATOM 631 N N . LEU A 1 80 ? -18.825 19.562 15.662 1.00 44.81 80 LEU A N 1
ATOM 632 C CA . LEU A 1 80 ? -19.075 18.414 14.780 1.00 44.81 80 LEU A CA 1
ATOM 633 C C . LEU A 1 80 ? -18.795 18.766 13.309 1.00 44.81 80 LEU A C 1
ATOM 635 O O . LEU A 1 80 ? -18.187 17.979 12.591 1.00 44.81 80 LEU A O 1
ATOM 639 N N . LEU A 1 81 ? -19.194 19.969 12.884 1.00 43.50 81 LEU A N 1
ATOM 640 C CA . LEU A 1 81 ? -18.968 20.481 11.536 1.00 43.50 81 LEU A CA 1
ATOM 641 C C . LEU A 1 81 ? -17.472 20.635 11.255 1.00 43.50 81 LEU A C 1
ATOM 643 O O . LEU A 1 81 ? -17.047 20.221 10.199 1.00 43.50 81 LEU A O 1
ATOM 647 N N . LEU A 1 82 ? -16.669 21.156 12.190 1.00 46.66 82 LEU A N 1
ATOM 648 C CA . LEU A 1 82 ? -15.210 21.303 12.086 1.00 46.66 82 LEU A CA 1
ATOM 649 C C . LEU A 1 82 ? -14.482 19.955 12.120 1.00 46.66 82 LEU A C 1
ATOM 651 O O . LEU A 1 82 ? -13.548 19.751 11.352 1.00 46.66 82 LEU A O 1
ATOM 655 N N . ALA A 1 83 ? -14.921 19.010 12.951 1.00 46.75 83 ALA A N 1
ATOM 656 C CA . ALA A 1 83 ? -14.358 17.662 12.970 1.00 46.75 83 ALA A CA 1
ATOM 657 C C . ALA A 1 83 ? -14.687 16.835 11.717 1.00 46.75 83 ALA A C 1
ATOM 659 O O . ALA A 1 83 ? -13.954 15.905 11.396 1.00 46.75 83 ALA A O 1
ATOM 660 N N . ILE A 1 84 ? -15.766 17.178 11.010 1.00 47.44 84 ILE A N 1
ATOM 661 C CA . ILE A 1 84 ? -16.123 16.631 9.695 1.00 47.44 84 ILE A CA 1
ATOM 662 C C . ILE A 1 84 ? -15.450 17.444 8.573 1.00 47.44 84 ILE A C 1
ATOM 664 O O . ILE A 1 84 ? -14.931 16.869 7.618 1.00 47.44 84 ILE A O 1
ATOM 668 N N . LEU A 1 85 ? -15.373 18.772 8.711 1.00 47.03 85 LEU A N 1
ATOM 669 C CA . LEU A 1 85 ? -14.741 19.675 7.753 1.00 47.03 85 LEU A CA 1
ATOM 670 C C . LEU A 1 85 ? -13.241 19.475 7.705 1.00 47.03 85 LEU A C 1
ATOM 672 O O . LEU A 1 85 ? -12.695 19.673 6.647 1.00 47.03 85 LEU A O 1
ATOM 676 N N . ILE A 1 86 ? -12.542 19.118 8.779 1.00 51.06 86 ILE A N 1
ATOM 677 C CA . ILE A 1 86 ? -11.085 18.941 8.713 1.00 51.06 86 ILE A CA 1
ATOM 678 C C . ILE A 1 86 ? -10.723 17.736 7.827 1.00 51.06 86 ILE A C 1
ATOM 680 O O . ILE A 1 86 ? -9.941 17.929 6.900 1.00 51.06 86 ILE A O 1
ATOM 684 N N . PRO A 1 87 ? -11.318 16.538 7.990 1.00 48.72 87 PRO A N 1
ATOM 685 C CA . PRO A 1 87 ? -11.183 15.444 7.031 1.00 48.72 87 PRO A CA 1
ATOM 686 C C . PRO A 1 87 ? -11.649 15.816 5.620 1.00 48.72 87 PRO A C 1
ATOM 688 O O . PRO A 1 87 ? -10.957 15.486 4.667 1.00 48.72 87 PRO A O 1
ATOM 691 N N . ILE A 1 88 ? -12.762 16.545 5.468 1.00 48.50 88 ILE A N 1
ATOM 692 C CA . ILE A 1 88 ? -13.278 16.966 4.151 1.00 48.50 88 ILE A CA 1
ATOM 693 C C . ILE A 1 88 ? -12.375 18.013 3.486 1.00 48.50 88 ILE A C 1
ATOM 695 O O . ILE A 1 88 ? -12.058 17.880 2.317 1.00 48.50 88 ILE A O 1
ATOM 699 N N . LEU A 1 89 ? -11.908 19.025 4.209 1.00 47.31 89 LEU A N 1
ATOM 700 C CA . LEU A 1 89 ? -10.957 20.041 3.755 1.00 47.31 89 LEU A CA 1
ATOM 701 C C . LEU A 1 89 ? -9.582 19.435 3.512 1.00 47.31 89 LEU A C 1
ATOM 703 O O . LEU A 1 89 ? -8.847 19.956 2.690 1.00 47.31 89 LEU A O 1
ATOM 707 N N . SER A 1 90 ? -9.246 18.332 4.178 1.00 48.91 90 SER A N 1
ATOM 708 C CA . SER A 1 90 ? -8.027 17.569 3.912 1.00 48.91 90 SER A CA 1
ATOM 709 C C . SER A 1 90 ? -8.181 16.686 2.685 1.00 48.91 90 SER A C 1
ATOM 711 O O . SER A 1 90 ? -7.276 16.675 1.869 1.00 48.91 90 SER A O 1
ATOM 713 N N . CYS A 1 91 ? -9.337 16.046 2.474 1.00 49.25 91 CYS A N 1
ATOM 714 C CA . CYS A 1 91 ? -9.700 15.435 1.191 1.00 49.25 91 CYS A CA 1
ATOM 715 C C . CYS A 1 91 ? -9.649 16.466 0.063 1.00 49.25 91 CYS A C 1
ATOM 717 O O . CYS A 1 91 ? -9.086 16.190 -0.986 1.00 49.25 91 CYS A O 1
ATOM 719 N N . ILE A 1 92 ? -10.211 17.658 0.284 1.00 47.88 92 ILE A N 1
ATOM 720 C CA . ILE A 1 92 ? -10.231 18.754 -0.686 1.00 47.88 92 ILE A CA 1
ATOM 721 C C . ILE A 1 92 ? -8.813 19.290 -0.894 1.00 47.88 92 ILE A C 1
ATOM 723 O O . ILE A 1 92 ? -8.430 19.459 -2.034 1.00 47.88 92 ILE A O 1
ATOM 727 N N . ALA A 1 93 ? -7.994 19.482 0.142 1.00 48.38 93 ALA A N 1
ATOM 728 C CA . ALA A 1 93 ? -6.606 19.939 0.015 1.00 48.38 93 ALA A CA 1
ATOM 729 C C . ALA A 1 93 ? -5.691 18.898 -0.659 1.00 48.38 93 ALA A C 1
ATOM 731 O O . ALA A 1 93 ? -4.791 19.252 -1.420 1.00 48.38 93 ALA A O 1
ATOM 732 N N . LEU A 1 94 ? -5.935 17.609 -0.405 1.00 47.50 94 LEU A N 1
ATOM 733 C CA . LEU A 1 94 ? -5.303 16.489 -1.106 1.00 47.50 94 LEU A CA 1
ATOM 734 C C . LEU A 1 94 ? -5.764 16.422 -2.572 1.00 47.50 94 LEU A C 1
ATOM 736 O O . LEU A 1 94 ? -4.954 16.126 -3.443 1.00 47.50 94 LEU A O 1
ATOM 740 N N . ALA A 1 95 ? -7.029 16.751 -2.849 1.00 45.62 95 ALA A N 1
ATOM 741 C CA . ALA A 1 95 ? -7.601 16.813 -4.194 1.00 45.62 95 ALA A CA 1
ATOM 742 C C . ALA A 1 95 ? -7.265 18.112 -4.959 1.00 45.62 95 ALA A C 1
ATOM 744 O O . ALA A 1 95 ? -7.299 18.116 -6.187 1.00 45.62 95 ALA A O 1
ATOM 745 N N . THR A 1 96 ? -6.927 19.218 -4.282 1.00 41.00 96 THR A N 1
ATOM 746 C CA . THR A 1 96 ? -6.622 20.516 -4.916 1.00 41.00 96 THR A CA 1
ATOM 747 C C . THR A 1 96 ? -5.168 20.643 -5.367 1.00 41.00 96 THR A C 1
ATOM 749 O O . THR A 1 96 ? -4.851 21.551 -6.141 1.00 41.00 96 THR A O 1
ATOM 752 N N . LYS A 1 97 ? -4.273 19.720 -4.982 1.00 46.47 97 LYS A N 1
ATOM 753 C CA . LYS A 1 97 ? -3.038 19.497 -5.746 1.00 46.47 97 LYS A CA 1
ATOM 754 C C . LYS A 1 97 ? -3.415 18.770 -7.042 1.00 46.47 97 LYS A C 1
ATOM 756 O O . LYS A 1 97 ? -3.568 17.558 -7.058 1.00 46.47 97 LYS A O 1
ATOM 761 N N . VAL A 1 98 ? -3.563 19.558 -8.105 1.00 47.62 98 VAL A N 1
ATOM 762 C CA . VAL A 1 98 ? -3.760 19.178 -9.516 1.00 47.62 98 VAL A CA 1
ATOM 763 C C . VAL A 1 98 ? -3.208 17.778 -9.841 1.00 47.62 98 VAL A C 1
ATOM 765 O O . VAL A 1 98 ? -1.992 17.582 -9.873 1.00 47.62 98 VAL A O 1
ATOM 768 N N . ASP A 1 99 ? -4.122 16.841 -10.096 1.00 58.41 99 ASP A N 1
ATOM 769 C CA . ASP A 1 99 ? -3.899 15.452 -10.508 1.00 58.41 99 ASP A CA 1
ATOM 770 C C . ASP A 1 99 ? -2.878 14.646 -9.668 1.00 58.41 99 ASP A C 1
ATOM 772 O O . ASP A 1 99 ? -1.740 14.465 -10.110 1.00 58.41 99 ASP A O 1
ATOM 776 N N . PRO A 1 100 ? -3.224 14.081 -8.494 1.00 61.59 100 PRO A N 1
ATOM 777 C CA . PRO A 1 100 ? -2.374 13.072 -7.863 1.00 61.59 100 PRO A CA 1
ATOM 778 C C . PRO A 1 100 ? -2.324 11.805 -8.734 1.00 61.59 100 PRO A C 1
ATOM 780 O O . PRO A 1 100 ? -3.337 11.364 -9.282 1.00 61.59 100 PRO A O 1
ATOM 783 N N . ILE A 1 101 ? -1.135 11.220 -8.872 1.00 75.44 101 ILE A N 1
ATOM 784 C CA . ILE A 1 101 ? -0.918 9.939 -9.558 1.00 75.44 101 ILE A CA 1
ATOM 785 C C . ILE A 1 101 ? -0.421 8.913 -8.544 1.00 75.44 101 ILE A C 1
ATOM 787 O O . ILE A 1 101 ? 0.339 9.264 -7.639 1.00 75.44 101 ILE A O 1
ATOM 791 N N . ALA A 1 102 ? -0.848 7.657 -8.673 1.00 79.12 102 ALA A N 1
ATOM 792 C CA . ALA A 1 102 ? -0.259 6.593 -7.873 1.00 79.12 102 ALA A CA 1
ATOM 793 C C . ALA A 1 102 ? 1.251 6.492 -8.181 1.00 79.12 102 ALA A C 1
ATOM 795 O O . ALA A 1 102 ? 1.629 6.510 -9.350 1.00 79.12 102 ALA A O 1
ATOM 796 N N . PRO A 1 103 ? 2.129 6.415 -7.168 1.00 76.56 103 PRO A N 1
ATOM 797 C CA . PRO A 1 103 ? 3.575 6.361 -7.370 1.00 76.56 103 PRO A CA 1
ATOM 798 C C . PRO A 1 103 ? 4.087 5.025 -7.931 1.00 76.56 103 PRO A C 1
ATOM 800 O O . PRO A 1 103 ? 5.291 4.887 -8.156 1.00 76.56 103 PRO A O 1
ATOM 803 N N . ASP A 1 104 ? 3.232 4.016 -8.071 1.00 80.75 104 ASP A N 1
ATOM 804 C CA . ASP A 1 104 ? 3.683 2.632 -8.122 1.00 80.75 104 ASP A CA 1
ATOM 805 C C . ASP A 1 104 ? 2.666 1.678 -8.784 1.00 80.75 104 ASP A C 1
ATOM 807 O O . ASP A 1 104 ? 1.950 2.046 -9.716 1.00 80.75 104 ASP A O 1
ATOM 811 N N . ASP A 1 105 ? 2.655 0.435 -8.305 1.00 83.19 105 ASP A N 1
ATOM 812 C CA . ASP A 1 105 ? 1.859 -0.725 -8.679 1.00 83.19 105 ASP A CA 1
ATOM 813 C C . ASP A 1 105 ? 0.450 -0.428 -9.200 1.00 83.19 105 ASP A C 1
ATOM 815 O O . ASP A 1 105 ? 0.093 -0.928 -10.262 1.00 83.19 105 ASP A O 1
ATOM 819 N N . LEU A 1 106 ? -0.340 0.434 -8.551 1.00 89.81 106 LEU A N 1
ATOM 820 C CA . LEU A 1 106 ? -1.711 0.694 -9.010 1.00 89.81 106 LEU A CA 1
ATOM 821 C C . LEU A 1 106 ? -1.773 1.147 -10.481 1.00 89.81 106 LEU A C 1
ATOM 823 O O . LEU A 1 106 ? -2.724 0.814 -11.187 1.00 89.81 106 LEU A O 1
ATOM 827 N N . LEU A 1 107 ? -0.738 1.831 -10.980 1.00 91.12 107 LEU A N 1
ATOM 828 C CA . LEU A 1 107 ? -0.646 2.185 -12.395 1.00 91.12 107 LEU A CA 1
ATOM 829 C C . LEU A 1 107 ? -0.553 0.958 -13.311 1.00 91.12 107 LEU A C 1
ATOM 831 O O . LEU A 1 107 ? -1.217 0.951 -14.346 1.00 91.12 107 LEU A O 1
ATOM 835 N N . ARG A 1 108 ? 0.208 -0.087 -12.941 1.00 90.62 108 ARG A N 1
ATOM 836 C CA . ARG A 1 108 ? 0.261 -1.337 -13.726 1.00 90.62 108 ARG A CA 1
ATOM 837 C C . ARG A 1 108 ? -1.050 -2.121 -13.623 1.00 90.62 108 ARG A C 1
ATOM 839 O O . ARG A 1 108 ? -1.537 -2.614 -14.638 1.00 90.62 108 ARG A O 1
ATOM 846 N N . ASN A 1 109 ? -1.658 -2.172 -12.437 1.00 91.94 109 ASN A N 1
ATOM 847 C CA . ASN A 1 109 ? -2.916 -2.885 -12.200 1.00 91.94 109 ASN A CA 1
ATOM 848 C C . ASN A 1 109 ? -4.063 -2.290 -13.045 1.00 91.94 109 ASN A C 1
ATOM 850 O O . ASN A 1 109 ? -4.905 -3.010 -13.575 1.00 91.94 109 ASN A O 1
ATOM 854 N N . LEU A 1 110 ? -4.059 -0.968 -13.266 1.00 91.69 110 LEU A N 1
ATOM 855 C CA . LEU A 1 110 ? -5.046 -0.289 -14.116 1.00 91.69 110 LEU A CA 1
ATOM 856 C C . LEU A 1 110 ? -4.917 -0.613 -15.611 1.00 91.69 110 LEU A C 1
ATOM 858 O O . LEU A 1 110 ? -5.874 -0.400 -16.348 1.00 91.69 110 LEU A O 1
ATOM 862 N N . ILE A 1 111 ? -3.768 -1.101 -16.079 1.00 91.75 111 ILE A N 1
ATOM 863 C CA . ILE A 1 111 ? -3.521 -1.326 -17.512 1.00 91.75 111 ILE A CA 1
ATOM 864 C C . ILE A 1 111 ? -3.429 -2.811 -17.887 1.00 91.75 111 ILE A C 1
ATOM 866 O O . ILE A 1 111 ? -3.585 -3.165 -19.055 1.00 91.75 111 ILE A O 1
ATOM 870 N N . VAL A 1 112 ? -3.207 -3.706 -16.923 1.00 90.44 112 VAL A N 1
ATOM 871 C CA . VAL A 1 112 ? -2.938 -5.122 -17.218 1.00 90.44 112 VAL A CA 1
ATOM 872 C C . VAL A 1 112 ? -4.122 -5.838 -17.884 1.00 90.44 112 VAL A C 1
ATOM 874 O O . VAL A 1 112 ? -3.911 -6.680 -18.758 1.00 90.44 112 VAL A O 1
ATOM 877 N N . GLY A 1 113 ? -5.363 -5.482 -17.537 1.00 88.31 113 GLY A N 1
ATOM 878 C CA . GLY A 1 113 ? -6.559 -6.090 -18.129 1.00 88.31 113 GLY A CA 1
ATOM 879 C C . GLY A 1 113 ? -6.691 -5.788 -19.623 1.00 88.31 113 GLY A C 1
ATOM 880 O O . GLY A 1 113 ? -6.883 -6.699 -20.425 1.00 88.31 113 GLY A O 1
ATOM 881 N N . GLU A 1 114 ? -6.517 -4.523 -20.005 1.00 85.81 114 GLU A N 1
ATOM 882 C CA . GLU A 1 114 ? -6.697 -4.060 -21.386 1.00 85.81 114 GLU A CA 1
ATOM 883 C C . GLU A 1 114 ? -5.538 -4.461 -22.305 1.00 85.81 114 GLU A C 1
ATOM 885 O O . GLU A 1 114 ? -5.768 -4.914 -23.424 1.00 85.81 114 GLU A O 1
ATOM 890 N N . TYR A 1 115 ? -4.290 -4.333 -21.841 1.00 84.19 115 TYR A N 1
ATOM 891 C CA . TYR A 1 115 ? -3.125 -4.517 -22.720 1.00 84.19 115 TYR A CA 1
ATOM 892 C C . TYR A 1 115 ? -2.450 -5.872 -22.583 1.00 84.19 115 TYR A C 1
ATOM 894 O O . TYR A 1 115 ? -1.800 -6.330 -23.518 1.00 84.19 115 TYR A O 1
ATOM 902 N N . CYS A 1 116 ? -2.580 -6.512 -21.423 1.00 85.88 116 CYS A N 1
ATOM 903 C CA . CYS A 1 116 ? -1.860 -7.746 -21.124 1.00 85.88 116 CYS A CA 1
ATOM 904 C C . CYS A 1 116 ? -2.798 -8.944 -20.945 1.00 85.88 116 CYS A C 1
ATOM 906 O O . CYS A 1 116 ? -2.316 -10.066 -20.800 1.00 85.88 116 CYS A O 1
ATOM 908 N N . GLN A 1 117 ? -4.123 -8.746 -20.995 1.00 91.75 117 GLN A N 1
ATOM 909 C CA . GLN A 1 117 ? -5.115 -9.791 -20.717 1.00 91.75 117 GLN A CA 1
ATOM 910 C C . GLN A 1 117 ? -4.812 -10.505 -19.388 1.00 91.75 117 GLN A C 1
ATOM 912 O O . GLN A 1 117 ? -4.836 -11.732 -19.325 1.00 91.75 117 GLN A O 1
ATOM 917 N N . TYR A 1 118 ? -4.458 -9.730 -18.356 1.00 93.12 118 TYR A N 1
ATOM 918 C CA . TYR A 1 118 ? -4.092 -10.226 -17.020 1.00 93.12 118 TYR A CA 1
ATOM 919 C C . TYR A 1 118 ? -2.812 -11.085 -16.962 1.00 93.12 118 TYR A C 1
ATOM 921 O O . TYR A 1 118 ? -2.524 -11.704 -15.942 1.00 93.12 118 TYR A O 1
ATOM 929 N N . ASP A 1 119 ? -2.004 -11.105 -18.027 1.00 93.69 119 ASP A N 1
ATOM 930 C CA . ASP A 1 119 ? -0.715 -11.797 -18.054 1.00 93.69 119 ASP A CA 1
ATOM 931 C C . ASP A 1 119 ? 0.450 -10.807 -17.944 1.00 93.69 119 ASP A C 1
ATOM 933 O O . ASP A 1 119 ? 0.918 -10.240 -18.936 1.00 93.69 119 ASP A O 1
ATOM 937 N N . TYR A 1 120 ? 0.962 -10.631 -16.726 1.00 94.19 120 TYR A N 1
ATOM 938 C CA . TYR A 1 120 ? 2.089 -9.738 -16.451 1.00 94.19 120 TYR A CA 1
ATOM 939 C C . TYR A 1 120 ? 3.369 -10.086 -17.226 1.00 94.19 120 TYR A C 1
ATOM 941 O O . TYR A 1 120 ? 4.193 -9.200 -17.446 1.00 94.19 120 TYR A O 1
ATOM 949 N N . ARG A 1 121 ? 3.534 -11.322 -17.715 1.00 94.44 121 ARG A N 1
ATOM 950 C CA . ARG A 1 121 ? 4.693 -11.710 -18.542 1.00 94.44 121 ARG A CA 1
ATOM 951 C C . ARG A 1 121 ? 4.676 -11.029 -19.910 1.00 94.44 121 ARG A C 1
ATOM 953 O O . ARG A 1 121 ? 5.717 -10.902 -20.540 1.00 94.44 121 ARG A O 1
ATOM 960 N N . LYS A 1 122 ? 3.516 -10.555 -20.379 1.00 94.25 122 LYS A N 1
ATOM 961 C CA . LYS A 1 122 ? 3.434 -9.757 -21.613 1.00 94.25 122 LYS A CA 1
ATOM 962 C C . LYS A 1 122 ? 3.982 -8.344 -21.417 1.00 94.25 122 LYS A C 1
ATOM 964 O O . LYS A 1 122 ? 4.572 -7.803 -22.349 1.00 94.25 122 LYS A O 1
ATOM 969 N N . LEU A 1 123 ? 3.808 -7.776 -20.220 1.00 94.50 123 LEU A N 1
ATOM 970 C CA . LEU A 1 123 ? 4.360 -6.472 -19.844 1.00 94.50 123 LEU A CA 1
ATOM 971 C C . LEU A 1 123 ? 5.857 -6.562 -19.521 1.00 94.50 123 LEU A C 1
ATOM 973 O O . LEU A 1 123 ? 6.616 -5.677 -19.911 1.00 94.50 123 LEU A O 1
ATOM 977 N N . TYR A 1 124 ? 6.258 -7.644 -18.849 1.00 95.75 124 TYR A N 1
ATOM 978 C CA . TYR A 1 124 ? 7.617 -7.910 -18.374 1.00 95.75 124 TYR A CA 1
ATOM 979 C C . TYR A 1 124 ? 8.176 -9.196 -19.014 1.00 95.75 124 TYR A C 1
ATOM 981 O O . TYR A 1 124 ? 8.201 -10.249 -18.370 1.00 95.75 124 TYR A O 1
ATOM 989 N N . PRO A 1 125 ? 8.565 -9.158 -20.301 1.00 94.81 125 PRO A N 1
ATOM 990 C CA . PRO A 1 125 ? 8.875 -10.361 -21.075 1.00 94.81 125 PRO A CA 1
ATOM 991 C C . PRO A 1 125 ? 10.184 -11.055 -20.682 1.00 94.81 125 PRO A C 1
ATOM 993 O O . PRO A 1 125 ? 10.390 -12.204 -21.070 1.00 94.81 125 PRO A O 1
ATOM 996 N N . ILE A 1 126 ? 11.088 -10.383 -19.961 1.00 96.44 126 ILE A N 1
ATOM 997 C CA . ILE A 1 126 ? 12.395 -10.940 -19.581 1.00 96.44 126 ILE A CA 1
ATOM 998 C C . ILE A 1 126 ? 12.362 -11.459 -18.139 1.00 96.44 126 ILE A C 1
ATOM 1000 O O . ILE A 1 126 ? 12.998 -12.467 -17.816 1.00 96.44 126 ILE A O 1
ATOM 1004 N N . SER A 1 127 ? 11.617 -10.783 -17.266 1.00 95.31 127 SER A N 1
ATOM 1005 C CA . SER A 1 127 ? 11.443 -11.189 -15.873 1.00 95.31 127 SER A CA 1
ATOM 1006 C C . SER A 1 127 ? 10.717 -12.538 -15.739 1.00 95.31 127 SER A C 1
ATOM 1008 O O . SER A 1 127 ? 9.667 -12.778 -16.335 1.00 95.31 127 SER A O 1
ATOM 1010 N N . LYS A 1 128 ? 11.239 -13.428 -14.886 1.00 94.50 128 LYS A N 1
ATOM 1011 C CA . LYS A 1 128 ? 10.638 -14.744 -14.608 1.00 94.50 128 LYS A CA 1
ATOM 1012 C C . LYS A 1 128 ? 9.488 -14.624 -13.607 1.00 94.50 128 LYS A C 1
ATOM 1014 O O . LYS A 1 128 ? 9.674 -14.862 -12.412 1.00 94.50 128 LYS A O 1
ATOM 1019 N N . LEU A 1 129 ? 8.316 -14.226 -14.093 1.00 95.00 129 LEU A N 1
ATOM 1020 C CA . LEU A 1 129 ? 7.108 -14.049 -13.283 1.00 95.00 129 LEU A CA 1
ATOM 1021 C C . LEU A 1 129 ? 6.237 -15.320 -13.231 1.00 95.00 129 LEU A C 1
ATOM 1023 O O . LEU A 1 129 ? 6.297 -16.139 -14.154 1.00 95.00 129 LEU A O 1
ATOM 1027 N N . PRO A 1 130 ? 5.405 -15.486 -12.181 1.00 93.75 130 PRO A N 1
ATOM 1028 C CA . PRO A 1 130 ? 4.410 -16.551 -12.116 1.00 93.75 130 PRO A CA 1
ATOM 1029 C C . PRO A 1 130 ? 3.474 -16.545 -13.328 1.00 93.75 130 PRO A C 1
ATOM 1031 O O . PRO A 1 130 ? 3.206 -15.506 -13.928 1.00 93.75 130 PRO A O 1
ATOM 1034 N N . ALA A 1 131 ? 2.949 -17.720 -13.677 1.00 89.81 131 ALA A N 1
ATOM 1035 C CA . ALA A 1 131 ? 2.093 -17.898 -14.851 1.00 89.81 131 ALA A CA 1
ATOM 1036 C C . ALA A 1 131 ? 0.654 -17.374 -14.679 1.00 89.81 131 ALA A C 1
ATOM 1038 O O . ALA A 1 131 ? -0.159 -17.525 -15.589 1.00 89.81 131 ALA A O 1
ATOM 1039 N N . PHE A 1 132 ? 0.336 -16.793 -13.524 1.00 92.50 132 PHE A N 1
ATOM 1040 C CA . PHE A 1 132 ? -0.986 -16.293 -13.178 1.00 92.50 132 PHE A 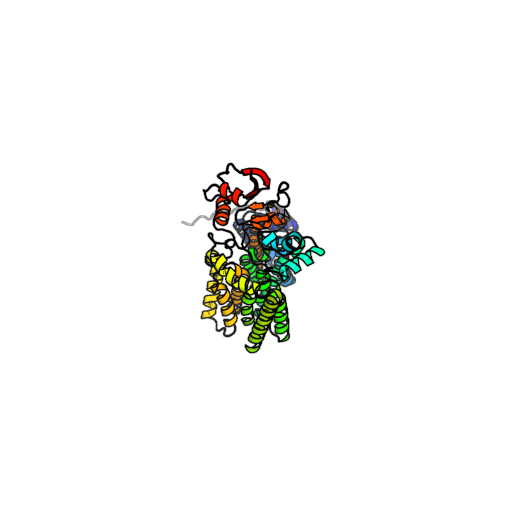CA 1
ATOM 1041 C C . PHE A 1 132 ? -0.897 -14.922 -12.507 1.00 92.50 132 PHE A C 1
ATOM 1043 O O . PHE A 1 132 ? 0.163 -14.496 -12.041 1.00 92.50 132 PHE A O 1
ATOM 1050 N N . ASP A 1 133 ? -2.043 -14.257 -12.443 1.00 93.38 133 ASP A N 1
ATOM 1051 C CA . ASP A 1 133 ? -2.199 -12.946 -11.834 1.00 93.38 133 ASP A CA 1
ATOM 1052 C C . ASP A 1 133 ? -2.231 -13.030 -10.294 1.00 93.38 133 ASP A C 1
ATOM 1054 O O . ASP A 1 133 ? -3.169 -13.565 -9.694 1.00 93.38 133 ASP A O 1
ATOM 1058 N N . LEU A 1 134 ? -1.212 -12.456 -9.645 1.00 94.25 134 LEU A N 1
ATOM 1059 C CA . LEU A 1 134 ? -1.085 -12.369 -8.183 1.00 94.25 134 LEU A CA 1
ATOM 1060 C C . LEU A 1 134 ? -2.140 -11.451 -7.524 1.00 94.25 134 LEU A C 1
ATOM 1062 O O . LEU A 1 134 ? -2.290 -11.455 -6.295 1.00 94.25 134 LEU A O 1
ATOM 1066 N N . TRP A 1 135 ? -2.868 -10.677 -8.331 1.00 94.62 135 TRP A N 1
ATOM 1067 C CA . TRP A 1 135 ? -3.889 -9.706 -7.941 1.00 94.62 135 TRP A CA 1
ATOM 1068 C C . TRP A 1 135 ? -5.203 -9.908 -8.703 1.00 94.62 135 TRP A C 1
ATOM 1070 O O . TRP A 1 135 ? -5.978 -8.965 -8.849 1.00 94.62 135 TRP A O 1
ATOM 1080 N N . TRP A 1 136 ? -5.491 -11.141 -9.131 1.00 94.69 136 TRP A N 1
ATOM 1081 C CA . TRP A 1 136 ? -6.608 -11.483 -10.019 1.00 94.69 136 TRP A CA 1
ATOM 1082 C C . TRP A 1 136 ? -7.907 -10.707 -9.756 1.00 94.69 136 TRP A C 1
ATOM 1084 O O . TRP A 1 136 ? -8.397 -9.996 -10.633 1.00 94.69 136 TRP A O 1
ATOM 1094 N N . GLY A 1 137 ? -8.463 -10.788 -8.542 1.00 94.31 137 GLY A N 1
ATOM 1095 C CA . GLY A 1 137 ? -9.737 -10.137 -8.227 1.00 94.31 137 GLY A CA 1
ATOM 1096 C C . GLY A 1 137 ? -9.652 -8.610 -8.233 1.00 94.31 137 GLY A C 1
ATOM 1097 O O . GLY A 1 137 ? -10.625 -7.937 -8.567 1.00 94.31 137 GLY A O 1
ATOM 1098 N N . PHE A 1 138 ? -8.487 -8.058 -7.895 1.00 94.69 138 PHE A N 1
ATOM 1099 C CA . PHE A 1 138 ? -8.239 -6.621 -7.907 1.00 94.69 138 PHE A CA 1
ATOM 1100 C C . PHE A 1 138 ? -8.172 -6.099 -9.343 1.00 94.69 138 PHE A C 1
ATOM 1102 O O . PHE A 1 138 ? -8.895 -5.166 -9.685 1.00 94.69 138 PHE A O 1
ATOM 1109 N N . ASP A 1 139 ? -7.394 -6.751 -10.206 1.00 95.12 139 ASP A N 1
ATOM 1110 C CA . ASP A 1 139 ? -7.204 -6.327 -11.596 1.00 95.12 139 ASP A CA 1
ATOM 1111 C C . ASP A 1 139 ? -8.494 -6.456 -12.406 1.00 95.12 139 ASP A C 1
ATOM 1113 O O . ASP A 1 139 ? -8.839 -5.569 -13.194 1.00 95.12 139 ASP A O 1
ATOM 1117 N N . HIS A 1 140 ? -9.272 -7.515 -12.168 1.00 94.38 140 HIS A N 1
ATOM 1118 C CA . HIS A 1 140 ? -10.592 -7.669 -12.779 1.00 94.38 140 HIS A CA 1
ATOM 1119 C C . HIS A 1 140 ? -11.563 -6.581 -12.313 1.00 94.38 140 HIS A C 1
ATOM 1121 O O . HIS A 1 140 ? -12.252 -5.991 -13.146 1.00 94.38 140 HIS A O 1
ATOM 1127 N N . ALA A 1 141 ? -11.587 -6.262 -11.014 1.00 92.62 141 ALA A N 1
ATOM 1128 C CA . ALA A 1 141 ? -12.438 -5.200 -10.486 1.00 92.62 141 ALA A CA 1
ATOM 1129 C C . ALA A 1 141 ? -12.060 -3.823 -11.056 1.00 92.62 141 ALA A C 1
ATOM 1131 O O . ALA A 1 141 ? -12.940 -3.071 -11.476 1.00 92.62 141 ALA A O 1
ATOM 1132 N N . LEU A 1 142 ? -10.765 -3.498 -11.132 1.00 91.75 142 LEU A N 1
ATOM 1133 C CA . LEU A 1 142 ? -10.303 -2.240 -11.719 1.00 91.75 142 LEU A CA 1
ATOM 1134 C C . LEU A 1 142 ? -10.637 -2.140 -13.203 1.00 91.75 142 LEU A C 1
ATOM 1136 O O . LEU A 1 142 ? -11.096 -1.090 -13.649 1.00 91.75 142 LEU A O 1
ATOM 1140 N N . ASN A 1 143 ? -10.414 -3.205 -13.976 1.00 92.88 143 ASN A N 1
ATOM 1141 C CA . ASN A 1 143 ? -10.754 -3.213 -15.396 1.00 92.88 143 ASN A CA 1
ATOM 1142 C C . ASN A 1 143 ? -12.269 -3.065 -15.601 1.00 92.88 143 ASN A C 1
ATOM 1144 O O . ASN A 1 143 ? -12.714 -2.286 -16.439 1.00 92.88 143 ASN A O 1
ATOM 1148 N N . TRP A 1 144 ? -13.082 -3.745 -14.789 1.00 92.38 144 TRP A N 1
ATOM 1149 C CA . TRP A 1 144 ? -14.536 -3.602 -14.826 1.00 92.38 144 TRP A CA 1
ATOM 1150 C C . TRP A 1 144 ? -14.981 -2.164 -14.520 1.00 92.38 144 TRP A C 1
ATOM 1152 O O . TRP A 1 144 ? -15.754 -1.591 -15.282 1.00 92.38 144 TRP A O 1
ATOM 1162 N N . LEU A 1 145 ? -14.431 -1.528 -13.480 1.00 87.94 145 LEU A N 1
ATOM 1163 C CA . LEU A 1 145 ? -14.737 -0.129 -13.146 1.00 87.94 145 LEU A CA 1
ATOM 1164 C C . LEU A 1 145 ? -14.361 0.850 -14.271 1.00 87.94 145 LEU A C 1
ATOM 1166 O O . LEU A 1 145 ? -15.054 1.849 -14.473 1.00 87.94 145 LEU A O 1
ATOM 1170 N N . GLN A 1 146 ? -13.308 0.552 -15.034 1.00 89.31 146 GLN A N 1
ATOM 1171 C CA . GLN A 1 146 ? -12.894 1.361 -16.185 1.00 89.31 146 GLN A CA 1
ATOM 1172 C C . GLN A 1 146 ? -13.890 1.329 -17.355 1.00 89.31 146 GLN A C 1
ATOM 1174 O O . GLN A 1 146 ? -13.840 2.205 -18.213 1.00 89.31 146 GLN A O 1
ATOM 1179 N N . HIS A 1 147 ? -14.844 0.393 -17.381 1.00 89.56 147 HIS A N 1
ATOM 1180 C CA . HIS A 1 147 ? -15.933 0.426 -18.366 1.00 89.56 147 HIS A CA 1
ATOM 1181 C C . HIS A 1 147 ? -16.924 1.569 -18.095 1.00 89.56 147 HIS A C 1
ATOM 1183 O O . HIS A 1 147 ? -17.634 1.997 -19.002 1.00 89.56 147 HIS A O 1
ATOM 1189 N N . PHE A 1 148 ? -16.971 2.077 -16.858 1.00 87.06 148 PHE A N 1
ATOM 1190 C CA . PHE A 1 148 ? -17.895 3.135 -16.437 1.00 87.06 148 PHE A CA 1
ATOM 1191 C C . PHE A 1 148 ? -17.215 4.496 -16.266 1.00 87.06 148 PHE A C 1
ATOM 1193 O O . PHE A 1 148 ? -17.895 5.515 -16.151 1.00 87.06 148 PHE A O 1
ATOM 1200 N N . SER A 1 149 ? -15.882 4.540 -16.201 1.00 85.19 149 SER A N 1
ATOM 1201 C CA . SER A 1 149 ? -15.141 5.781 -15.992 1.00 85.19 149 SER A CA 1
ATOM 1202 C C . SER A 1 149 ? -13.695 5.700 -16.472 1.00 85.19 149 SER A C 1
ATOM 1204 O O . SER A 1 149 ? -13.171 4.632 -16.760 1.00 85.19 149 SER A O 1
ATOM 1206 N N . SER A 1 150 ? -13.008 6.840 -16.528 1.00 84.44 150 SER A N 1
ATOM 1207 C CA . SER A 1 150 ? -11.595 6.871 -16.925 1.00 84.44 150 SER A CA 1
ATOM 1208 C C . SER A 1 150 ? -10.675 6.243 -15.866 1.00 84.44 150 SER A C 1
ATOM 1210 O O . SER A 1 150 ? -10.969 6.284 -14.670 1.00 84.44 150 SER A O 1
ATOM 1212 N N . ARG A 1 151 ? -9.495 5.758 -16.288 1.00 85.94 151 ARG A N 1
ATOM 1213 C CA . ARG A 1 151 ? -8.427 5.251 -15.394 1.00 85.94 151 ARG A CA 1
ATOM 1214 C C . ARG A 1 151 ? -8.129 6.173 -14.216 1.00 85.94 151 ARG A C 1
ATOM 1216 O O . ARG A 1 151 ? -7.981 5.706 -13.092 1.00 85.94 151 ARG A O 1
ATOM 1223 N N . ALA A 1 152 ? -8.052 7.477 -14.476 1.00 81.69 152 ALA A N 1
ATOM 1224 C CA . ALA A 1 152 ? -7.768 8.472 -13.447 1.00 81.69 152 ALA A CA 1
ATOM 1225 C C . ALA A 1 152 ? -8.876 8.522 -12.383 1.00 81.69 152 ALA A C 1
ATOM 1227 O O . ALA A 1 152 ? -8.582 8.549 -11.192 1.00 81.69 152 ALA A O 1
ATOM 1228 N N . VAL A 1 153 ? -10.143 8.463 -12.803 1.00 81.94 153 VAL A N 1
ATOM 1229 C CA . VAL A 1 153 ? -11.285 8.471 -11.879 1.00 81.94 153 VAL A CA 1
ATOM 1230 C C . VAL A 1 153 ? -11.336 7.186 -11.055 1.00 81.94 153 VAL A C 1
ATOM 1232 O O . VAL A 1 153 ? -11.558 7.260 -9.851 1.00 81.94 153 VAL A O 1
ATOM 1235 N N . VAL A 1 154 ? -11.078 6.022 -11.661 1.00 84.81 154 VAL A N 1
ATOM 1236 C CA . VAL A 1 154 ? -11.021 4.741 -10.932 1.00 84.81 154 VAL A CA 1
ATOM 1237 C C . VAL A 1 154 ? -9.905 4.757 -9.883 1.00 84.81 154 VAL A C 1
ATOM 1239 O O . VAL A 1 154 ? -10.139 4.408 -8.726 1.00 84.81 154 VAL A O 1
ATOM 1242 N N . MET A 1 155 ? -8.715 5.234 -10.260 1.00 85.31 155 MET A N 1
ATOM 1243 C CA . MET A 1 155 ? -7.575 5.400 -9.355 1.00 85.31 155 MET A CA 1
ATOM 1244 C C . MET A 1 155 ? -7.927 6.284 -8.152 1.00 85.31 155 MET A C 1
ATOM 1246 O O . MET A 1 155 ? -7.725 5.883 -7.005 1.00 85.31 155 MET A O 1
ATOM 1250 N N . TRP A 1 156 ? -8.488 7.472 -8.397 1.00 79.00 156 TRP A N 1
ATOM 1251 C CA . TRP A 1 156 ? -8.865 8.394 -7.325 1.00 79.00 156 TRP A CA 1
ATOM 1252 C C . TRP A 1 156 ? -10.005 7.852 -6.476 1.00 79.00 156 TRP A C 1
ATOM 1254 O O . TRP A 1 156 ? -9.962 7.978 -5.257 1.00 79.00 156 TRP A O 1
ATOM 1264 N N . GLY A 1 157 ? -11.000 7.213 -7.092 1.00 80.12 157 GLY A N 1
ATOM 1265 C CA . GLY A 1 157 ? -12.097 6.567 -6.380 1.00 80.12 157 GLY A CA 1
ATOM 1266 C C . GLY A 1 157 ? -11.585 5.535 -5.377 1.00 80.12 157 GLY A C 1
ATOM 1267 O O . GLY A 1 157 ? -12.026 5.522 -4.227 1.00 80.12 157 GLY A O 1
ATOM 1268 N N . LEU A 1 158 ? -10.592 4.732 -5.766 1.00 84.31 158 LEU A N 1
ATOM 1269 C CA . LEU A 1 158 ? -9.958 3.771 -4.871 1.00 84.31 158 LEU A CA 1
ATOM 1270 C C . LEU A 1 158 ? -9.164 4.448 -3.745 1.00 84.31 158 LEU A C 1
ATOM 1272 O O . LEU A 1 158 ? -9.369 4.124 -2.575 1.00 84.31 158 LEU A O 1
ATOM 1276 N N . GLN A 1 159 ? -8.298 5.411 -4.073 1.00 83.81 159 GLN A N 1
ATOM 1277 C CA . GLN A 1 159 ? -7.504 6.156 -3.084 1.00 83.81 159 GLN A CA 1
ATOM 1278 C C . GLN A 1 159 ? -8.402 6.868 -2.058 1.00 83.81 159 GLN A C 1
ATOM 1280 O O . GLN A 1 159 ? -8.161 6.793 -0.852 1.00 83.81 159 GLN A O 1
ATOM 1285 N N . LEU A 1 160 ? -9.482 7.507 -2.522 1.00 79.31 160 LEU A N 1
ATOM 1286 C CA . LEU A 1 160 ? -10.481 8.162 -1.678 1.00 79.31 160 LEU A CA 1
ATOM 1287 C C . LEU A 1 160 ? -11.253 7.158 -0.821 1.00 79.31 160 LEU A C 1
ATOM 1289 O O . LEU A 1 160 ? -11.541 7.452 0.336 1.00 79.31 160 LEU A O 1
ATOM 1293 N N . SER A 1 161 ? -11.552 5.968 -1.347 1.00 81.94 161 SER A N 1
ATOM 1294 C CA . SER A 1 161 ? -12.216 4.904 -0.583 1.00 81.94 161 SER A CA 1
ATOM 1295 C C . SER A 1 161 ? -11.328 4.385 0.549 1.00 81.94 161 SER A C 1
ATOM 1297 O O . SER A 1 161 ? -11.794 4.231 1.677 1.00 81.94 161 SER A O 1
ATOM 1299 N N . VAL A 1 162 ? -10.034 4.178 0.284 1.00 86.25 162 VAL A N 1
ATOM 1300 C CA . VAL A 1 162 ? -9.040 3.790 1.299 1.00 86.25 162 VAL A CA 1
ATOM 1301 C C . VAL A 1 162 ? -8.897 4.879 2.363 1.00 86.25 162 VAL A C 1
ATOM 1303 O O . VAL A 1 162 ? -8.998 4.598 3.560 1.00 86.25 162 VAL A O 1
ATOM 1306 N N . PHE A 1 163 ? -8.713 6.131 1.936 1.00 83.12 163 PHE A N 1
ATOM 1307 C CA . PHE A 1 163 ? -8.613 7.278 2.836 1.00 83.12 163 PHE A CA 1
ATOM 1308 C C . PHE A 1 163 ? -9.870 7.427 3.705 1.00 83.12 163 PHE A C 1
ATOM 1310 O O . PHE A 1 163 ? -9.780 7.519 4.930 1.00 83.12 163 PHE A O 1
ATOM 1317 N N . GLY A 1 164 ? -11.049 7.416 3.080 1.00 79.25 164 GLY A N 1
ATOM 1318 C CA . GLY A 1 164 ? -12.339 7.543 3.749 1.00 79.25 164 GLY A CA 1
ATOM 1319 C C . GLY A 1 164 ? -12.597 6.400 4.727 1.00 79.25 164 GLY A C 1
ATOM 1320 O O . GLY A 1 164 ? -13.033 6.647 5.851 1.00 79.25 164 GLY A O 1
ATOM 1321 N N . GLY A 1 165 ? -12.254 5.167 4.343 1.00 82.69 165 GLY A N 1
ATOM 1322 C CA . GLY A 1 165 ? -12.346 3.989 5.201 1.00 82.69 165 GLY A CA 1
ATOM 1323 C C . GLY A 1 165 ? -11.499 4.122 6.467 1.00 82.69 165 GLY A C 1
ATOM 1324 O O . GLY A 1 165 ? -12.022 3.961 7.570 1.00 82.69 165 GLY A O 1
ATOM 1325 N N . LEU A 1 166 ? -10.219 4.493 6.339 1.00 87.25 166 LEU A N 1
ATOM 1326 C CA . LEU A 1 166 ? -9.345 4.730 7.496 1.00 87.25 166 LEU A CA 1
ATOM 1327 C C . LEU A 1 166 ? -9.872 5.864 8.382 1.00 87.25 166 LEU A C 1
ATOM 1329 O O . LEU A 1 166 ? -9.996 5.684 9.594 1.00 87.25 166 LEU A O 1
ATOM 1333 N N . CYS A 1 167 ? -10.244 7.002 7.790 1.00 84.12 167 CYS A N 1
ATOM 1334 C CA . CYS A 1 167 ? -10.819 8.132 8.520 1.00 84.12 167 CYS A CA 1
ATOM 1335 C C . CYS A 1 167 ? -12.056 7.717 9.324 1.00 84.12 167 CYS A C 1
ATOM 1337 O O . CYS A 1 167 ? -12.158 8.046 10.509 1.00 84.12 167 CYS A O 1
ATOM 1339 N N . ALA A 1 168 ? -12.969 6.959 8.712 1.00 81.38 168 ALA A N 1
ATOM 1340 C CA . ALA A 1 168 ? -14.183 6.483 9.359 1.00 81.38 168 ALA A CA 1
ATOM 1341 C C . ALA A 1 168 ? -13.873 5.524 10.516 1.00 81.38 168 ALA A C 1
ATOM 1343 O O . ALA A 1 168 ? -14.418 5.689 11.610 1.00 81.38 168 ALA A O 1
ATOM 1344 N N . ILE A 1 169 ? -12.969 4.560 10.309 1.00 87.94 169 ILE A N 1
ATOM 1345 C CA . ILE A 1 169 ? -12.612 3.570 11.331 1.00 87.94 169 ILE A CA 1
ATOM 1346 C C . ILE A 1 169 ? -11.956 4.242 12.535 1.00 87.94 169 ILE A C 1
ATOM 1348 O O . ILE A 1 169 ? -12.385 4.012 13.668 1.00 87.94 169 ILE A O 1
ATOM 1352 N N . ILE A 1 170 ? -10.950 5.091 12.307 1.00 91.81 170 ILE A N 1
ATOM 1353 C CA . ILE A 1 170 ? -10.235 5.792 13.378 1.00 91.81 170 ILE A CA 1
ATOM 1354 C C . ILE A 1 170 ? -11.181 6.727 14.124 1.00 91.81 170 ILE A C 1
ATOM 1356 O O . ILE A 1 170 ? -11.283 6.645 15.349 1.00 91.81 170 ILE A O 1
ATOM 1360 N N . THR A 1 171 ? -11.945 7.545 13.397 1.00 85.44 171 THR A N 1
ATOM 1361 C CA . THR A 1 171 ? -12.895 8.480 14.010 1.00 85.44 171 THR A CA 1
ATOM 1362 C C . THR A 1 171 ? -13.917 7.750 14.863 1.00 85.44 171 THR A C 1
ATOM 1364 O O . THR A 1 171 ? -14.141 8.120 16.015 1.00 85.44 171 THR A O 1
ATOM 1367 N N . ARG A 1 172 ? -14.511 6.674 14.334 1.00 86.00 172 ARG A N 1
ATOM 1368 C CA . ARG A 1 172 ? -15.509 5.892 15.064 1.00 86.00 172 ARG A CA 1
ATOM 1369 C C . ARG A 1 172 ? -14.912 5.220 16.295 1.00 86.00 172 ARG A C 1
ATOM 1371 O O . ARG A 1 172 ? -15.555 5.223 17.341 1.00 86.00 172 ARG A O 1
ATOM 1378 N N . SER A 1 173 ? -13.703 4.675 16.181 1.00 90.25 173 SER A N 1
ATOM 1379 C CA . SER A 1 173 ? -13.005 4.001 17.280 1.00 90.25 173 SER A CA 1
ATOM 1380 C C . SER A 1 173 ? -12.713 4.962 18.430 1.00 90.25 173 SER A C 1
ATOM 1382 O O . SER A 1 173 ? -13.061 4.675 19.574 1.00 90.25 173 SER A O 1
ATOM 1384 N N . VAL A 1 174 ? -12.156 6.137 18.124 1.00 92.06 174 VAL A N 1
ATOM 1385 C CA . VAL A 1 174 ? -11.842 7.162 19.130 1.00 92.06 174 VAL A CA 1
ATOM 1386 C C . VAL A 1 174 ? -13.115 7.756 19.732 1.00 92.06 174 VAL A C 1
ATOM 1388 O O . VAL A 1 174 ? -13.222 7.861 20.951 1.00 92.06 174 VAL A O 1
ATOM 1391 N N . ALA A 1 175 ? -14.118 8.079 18.910 1.00 86.50 175 ALA A N 1
ATOM 1392 C CA . ALA A 1 175 ? -15.380 8.639 19.393 1.00 86.50 175 ALA A CA 1
ATOM 1393 C C . ALA A 1 175 ? -16.145 7.678 20.318 1.00 86.50 175 ALA A C 1
ATOM 1395 O O . ALA A 1 175 ? -16.810 8.136 21.242 1.00 86.50 175 ALA A O 1
ATOM 1396 N N . LEU A 1 176 ? -16.052 6.362 20.084 1.00 87.75 176 LEU A N 1
ATOM 1397 C CA . LEU A 1 176 ? -16.618 5.348 20.978 1.00 87.75 176 LEU A CA 1
ATOM 1398 C C . LEU A 1 176 ? -15.836 5.220 22.290 1.00 87.75 176 LEU A C 1
ATOM 1400 O O . LEU A 1 176 ? -16.456 5.051 23.333 1.00 87.75 176 LEU A O 1
ATOM 1404 N N . SER A 1 177 ? -14.504 5.304 22.246 1.00 90.31 177 SER A N 1
ATOM 1405 C CA . SER A 1 177 ? -13.660 5.227 23.451 1.00 90.31 177 SER A CA 1
ATOM 1406 C C . SER A 1 177 ? -13.829 6.441 24.360 1.00 90.31 177 SER A C 1
ATOM 1408 O O . SER A 1 177 ? -13.749 6.333 25.576 1.00 90.31 177 SER A O 1
ATOM 1410 N N . LEU A 1 178 ? -14.085 7.607 23.764 1.00 91.62 178 LEU A N 1
ATOM 1411 C CA . LEU A 1 178 ? -14.228 8.888 24.451 1.00 91.62 178 LEU A CA 1
ATOM 1412 C C . LEU A 1 178 ? -15.691 9.366 24.455 1.00 91.62 178 LEU A C 1
ATOM 1414 O O . LEU A 1 178 ? -15.951 10.564 24.343 1.00 91.62 178 LEU A O 1
ATOM 1418 N N . ALA A 1 179 ? -16.655 8.442 24.534 1.00 88.00 179 ALA A N 1
ATOM 1419 C CA . ALA A 1 179 ? -18.078 8.741 24.358 1.00 88.00 179 ALA A CA 1
ATOM 1420 C C . ALA A 1 179 ? -18.584 9.851 25.299 1.00 88.00 179 ALA A C 1
ATOM 1422 O O . ALA A 1 179 ? -19.324 10.726 24.852 1.00 88.00 179 ALA A O 1
ATOM 1423 N N . ASP A 1 180 ? -18.108 9.890 26.542 1.00 88.75 180 ASP A N 1
ATOM 1424 C CA . ASP A 1 180 ? -18.556 10.852 27.560 1.00 88.75 180 ASP A CA 1
ATOM 1425 C C . ASP A 1 180 ? -17.885 12.231 27.456 1.00 88.75 180 ASP A C 1
ATOM 1427 O O . ASP A 1 180 ? -18.097 13.112 28.292 1.00 88.75 180 ASP A O 1
ATOM 1431 N N . ARG A 1 181 ? -17.049 12.448 26.435 1.00 87.06 181 ARG A N 1
ATOM 1432 C CA . ARG A 1 181 ? -16.266 13.674 26.278 1.00 87.06 181 ARG A CA 1
ATOM 1433 C C . ARG A 1 181 ? -16.771 14.540 25.130 1.00 87.06 181 ARG A C 1
ATOM 1435 O O . ARG A 1 181 ? -16.944 14.072 24.006 1.00 87.06 181 ARG A O 1
ATOM 1442 N N . GLN A 1 182 ? -16.925 15.839 25.387 1.00 86.38 182 GLN A N 1
ATOM 1443 C CA . GLN A 1 182 ? -17.289 16.822 24.356 1.00 86.38 182 GLN A CA 1
ATOM 1444 C C . GLN A 1 182 ? -16.172 17.023 23.316 1.00 86.38 182 GLN A C 1
ATOM 1446 O O . GLN A 1 182 ? -16.449 17.223 22.137 1.00 86.38 182 GLN A O 1
ATOM 1451 N N . ASP A 1 183 ? -14.907 16.892 23.723 1.00 86.38 183 ASP A N 1
ATOM 1452 C CA . ASP A 1 183 ? -13.725 17.099 22.877 1.00 86.38 183 ASP A CA 1
ATOM 1453 C C . ASP A 1 183 ? -13.313 15.859 22.054 1.00 86.38 183 ASP A C 1
ATOM 1455 O O . ASP A 1 183 ? -12.312 15.892 21.333 1.00 86.38 183 ASP A O 1
ATOM 1459 N N . ARG A 1 184 ? -14.088 14.765 22.116 1.00 87.69 184 ARG A N 1
ATOM 1460 C CA . ARG A 1 184 ? -13.765 13.462 21.498 1.00 87.69 184 ARG A CA 1
ATOM 1461 C C . ARG A 1 184 ? -13.444 13.533 20.007 1.00 87.69 184 ARG A C 1
ATOM 1463 O O . ARG A 1 184 ? -12.583 12.805 19.520 1.00 87.69 184 ARG A O 1
ATOM 1470 N N . TYR A 1 185 ? -14.122 14.414 19.276 1.00 85.25 185 TYR A N 1
ATOM 1471 C CA . TYR A 1 185 ? -13.946 14.531 17.833 1.00 85.25 185 TYR A CA 1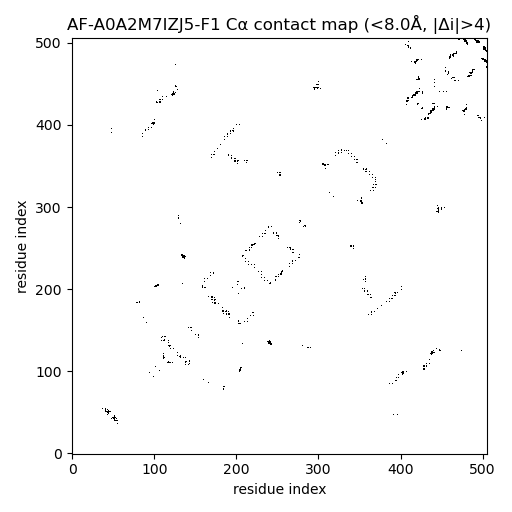
ATOM 1472 C C . TYR A 1 185 ? -12.679 15.290 17.440 1.00 85.25 185 TYR A C 1
ATOM 1474 O O . TYR A 1 185 ? -12.136 15.046 16.365 1.00 85.25 185 TYR A O 1
ATOM 1482 N N . TYR A 1 186 ? -12.152 16.139 18.322 1.00 85.75 186 TYR A N 1
ATOM 1483 C CA . TYR A 1 186 ? -10.834 16.718 18.104 1.00 85.75 186 TYR A CA 1
ATOM 1484 C C . TYR A 1 186 ? -9.769 15.636 18.260 1.00 85.75 186 TYR A C 1
ATOM 1486 O O . TYR A 1 186 ? -8.887 15.532 17.411 1.00 85.75 186 TYR A O 1
ATOM 1494 N N . TRP A 1 187 ? -9.862 14.797 19.301 1.00 90.06 187 TRP A N 1
ATOM 1495 C CA . TRP A 1 187 ? -8.941 13.667 19.494 1.00 90.06 187 TRP A CA 1
ATOM 1496 C C . TRP A 1 187 ? -8.993 12.687 18.320 1.00 90.06 187 TRP A C 1
ATOM 1498 O O . TRP A 1 187 ? -7.952 12.230 17.854 1.00 90.06 187 TRP A O 1
ATOM 1508 N N . ALA A 1 188 ? -10.191 12.428 17.791 1.00 89.44 188 ALA A N 1
ATOM 1509 C CA . ALA A 1 188 ? -10.371 11.666 16.561 1.00 89.44 188 ALA A CA 1
ATOM 1510 C C . ALA A 1 188 ? -9.688 12.334 15.356 1.00 89.44 188 ALA A C 1
ATOM 1512 O O . ALA A 1 188 ? -8.976 11.661 14.615 1.00 89.44 188 ALA A O 1
ATOM 1513 N N . GLY A 1 189 ? -9.856 13.648 15.181 1.00 86.38 189 GLY A N 1
ATOM 1514 C CA . GLY A 1 189 ? -9.197 14.412 14.119 1.00 86.38 189 GLY A CA 1
ATOM 1515 C C . GLY A 1 189 ? -7.672 14.338 14.198 1.00 86.38 189 GLY A C 1
ATOM 1516 O O . GLY A 1 189 ? -7.022 14.099 13.182 1.00 86.38 189 GLY A O 1
ATOM 1517 N N . LEU A 1 190 ? -7.102 14.450 15.403 1.00 89.44 190 LEU A N 1
ATOM 1518 C CA . LEU A 1 190 ? -5.661 14.303 15.618 1.00 89.44 190 LEU A CA 1
ATOM 1519 C C . LEU A 1 190 ? -5.189 12.884 15.291 1.00 89.44 190 LEU A C 1
ATOM 1521 O O . LEU A 1 190 ? -4.181 12.716 14.607 1.00 89.44 190 LEU A O 1
ATOM 1525 N N . ALA A 1 191 ? -5.932 11.868 15.733 1.00 92.94 191 ALA A N 1
ATOM 1526 C CA . ALA A 1 191 ? -5.634 10.475 15.426 1.00 92.94 191 ALA A CA 1
ATOM 1527 C C . ALA A 1 191 ? -5.603 10.234 13.910 1.00 92.94 191 ALA A C 1
ATOM 1529 O O . ALA A 1 191 ? -4.642 9.670 13.391 1.00 92.94 191 ALA A O 1
ATOM 1530 N N . VAL A 1 192 ? -6.618 10.723 13.190 1.00 90.81 192 VAL A N 1
ATOM 1531 C CA . VAL A 1 192 ? -6.678 10.668 11.724 1.00 90.81 192 VAL A CA 1
ATOM 1532 C C . VAL A 1 192 ? -5.488 11.397 11.104 1.00 90.81 192 VAL A C 1
ATOM 1534 O O . VAL A 1 192 ? -4.820 10.829 10.245 1.00 90.81 192 VAL A O 1
ATOM 1537 N N . ALA A 1 193 ? -5.177 12.614 11.556 1.00 87.81 193 ALA A N 1
ATOM 1538 C CA . ALA A 1 193 ? -4.073 13.402 11.018 1.00 87.81 193 ALA A CA 1
ATOM 1539 C C . ALA A 1 193 ? -2.719 12.690 11.165 1.00 87.81 193 ALA A C 1
ATOM 1541 O O . ALA A 1 193 ? -1.943 12.667 10.214 1.00 87.81 193 ALA A O 1
ATOM 1542 N N . ILE A 1 194 ? -2.456 12.056 12.313 1.00 91.50 194 ILE A N 1
ATOM 1543 C CA . ILE A 1 194 ? -1.231 11.275 12.545 1.00 91.50 194 ILE A CA 1
ATOM 1544 C C . ILE A 1 194 ? -1.204 10.024 11.657 1.00 91.50 194 ILE A C 1
ATOM 1546 O O . ILE A 1 194 ? -0.182 9.737 11.037 1.00 91.50 194 ILE A O 1
ATOM 1550 N N . VAL A 1 195 ? -2.316 9.287 11.554 1.00 92.69 195 VAL A N 1
ATOM 1551 C CA . VAL A 1 195 ? -2.395 8.087 10.701 1.00 92.69 195 VAL A CA 1
ATOM 1552 C C . VAL A 1 195 ? -2.144 8.433 9.237 1.00 92.69 195 VAL A C 1
ATOM 1554 O O . VAL A 1 195 ? -1.358 7.753 8.577 1.00 92.69 195 VAL A O 1
ATOM 1557 N N . VAL A 1 196 ? -2.771 9.503 8.742 1.00 88.31 196 VAL A N 1
ATOM 1558 C CA . VAL A 1 196 ? -2.571 9.998 7.377 1.00 88.31 196 VAL A CA 1
ATOM 1559 C C . VAL A 1 196 ? -1.131 10.456 7.193 1.00 88.31 196 VAL A C 1
ATOM 1561 O O . VAL A 1 196 ? -0.502 10.036 6.232 1.00 88.31 196 VAL A O 1
ATOM 1564 N N . TYR A 1 197 ? -0.575 11.221 8.131 1.00 87.62 197 TYR A N 1
ATOM 1565 C CA . TYR A 1 197 ? 0.819 11.661 8.080 1.00 87.62 197 TYR A CA 1
ATOM 1566 C C . TYR A 1 197 ? 1.814 10.505 7.945 1.00 87.62 197 TYR A C 1
ATOM 1568 O O . TYR A 1 197 ? 2.726 10.567 7.123 1.00 87.62 197 TYR A O 1
ATOM 1576 N N . LEU A 1 198 ? 1.604 9.417 8.686 1.00 89.62 198 LEU A N 1
ATOM 1577 C CA . LEU A 1 198 ? 2.478 8.245 8.636 1.00 89.62 198 LEU A CA 1
ATOM 1578 C C . LEU A 1 198 ? 2.212 7.324 7.435 1.00 89.62 198 LEU A C 1
ATOM 1580 O O . LEU A 1 198 ? 3.100 6.570 7.043 1.00 89.62 198 LEU A O 1
ATOM 1584 N N . SER A 1 199 ? 1.009 7.367 6.855 1.00 89.38 199 SER A N 1
ATOM 1585 C CA . SER A 1 199 ? 0.561 6.397 5.842 1.00 89.38 199 SER A CA 1
ATOM 1586 C C . SER A 1 199 ? 0.253 7.011 4.474 1.00 89.38 199 SER A C 1
ATOM 1588 O O . SER A 1 199 ? -0.174 6.284 3.581 1.00 89.38 199 SER A O 1
ATOM 1590 N N . ALA A 1 200 ? 0.451 8.318 4.275 1.00 85.00 200 ALA A N 1
ATOM 1591 C CA . ALA A 1 200 ? 0.009 9.047 3.080 1.00 85.00 200 ALA A CA 1
ATOM 1592 C C . ALA A 1 200 ? 0.503 8.416 1.771 1.00 85.00 200 ALA A C 1
ATOM 1594 O O . ALA A 1 200 ? -0.281 8.225 0.842 1.00 85.00 200 ALA A O 1
ATOM 1595 N N . SER A 1 201 ? 1.778 8.019 1.720 1.00 81.94 201 SER A N 1
ATOM 1596 C CA . SER A 1 201 ? 2.369 7.352 0.553 1.00 81.94 201 SER A CA 1
ATOM 1597 C C . SER A 1 201 ? 1.692 6.015 0.229 1.00 81.94 201 SER A C 1
ATOM 1599 O O . SER A 1 201 ? 1.522 5.687 -0.941 1.00 81.94 201 SER A O 1
ATOM 1601 N N . ARG A 1 202 ? 1.248 5.269 1.250 1.00 85.81 202 ARG A N 1
ATOM 1602 C CA . ARG A 1 202 ? 0.522 3.996 1.103 1.00 85.81 202 ARG A CA 1
ATOM 1603 C C . ARG A 1 202 ? -0.954 4.175 0.779 1.00 85.81 202 ARG A C 1
ATOM 1605 O O . ARG A 1 202 ? -1.530 3.359 0.076 1.00 85.81 202 ARG A O 1
ATOM 1612 N N . ILE A 1 203 ? -1.578 5.235 1.281 1.00 84.88 203 ILE A N 1
ATOM 1613 C CA . ILE A 1 203 ? -2.958 5.571 0.917 1.00 84.88 203 ILE A CA 1
ATOM 1614 C C . ILE A 1 203 ? -3.017 5.928 -0.573 1.00 84.88 203 ILE A C 1
ATOM 1616 O O . ILE A 1 203 ? -3.884 5.443 -1.294 1.00 84.88 203 ILE A O 1
ATOM 1620 N N . ILE A 1 204 ? -2.055 6.725 -1.045 1.00 84.12 204 ILE A N 1
ATOM 1621 C CA . ILE A 1 204 ? -1.980 7.175 -2.439 1.00 84.12 204 ILE A CA 1
ATOM 1622 C C . ILE A 1 204 ? -1.490 6.068 -3.379 1.00 84.12 204 ILE A C 1
ATOM 1624 O O . ILE A 1 204 ? -1.867 6.069 -4.547 1.00 84.12 204 ILE A O 1
ATOM 1628 N N . SER A 1 205 ? -0.722 5.081 -2.909 1.00 82.44 205 SER A N 1
ATOM 1629 C CA . SER A 1 205 ? -0.423 3.912 -3.744 1.00 82.44 205 SER A CA 1
ATOM 1630 C C . SER A 1 205 ? -1.670 3.105 -4.098 1.00 82.44 205 SER A C 1
ATOM 1632 O O . SER A 1 205 ? -1.691 2.463 -5.137 1.00 82.44 205 SER A O 1
ATOM 1634 N N . GLY A 1 206 ? -2.722 3.140 -3.266 1.00 82.06 206 GLY A N 1
ATOM 1635 C CA . GLY A 1 206 ? -4.012 2.498 -3.547 1.00 82.06 206 GLY A CA 1
ATOM 1636 C C . GLY A 1 206 ? -3.906 0.999 -3.855 1.00 82.06 206 GLY A C 1
ATOM 1637 O O . GLY A 1 206 ? -4.721 0.447 -4.580 1.00 82.06 206 GLY A O 1
ATOM 1638 N N . ARG A 1 207 ? -2.883 0.340 -3.318 1.00 84.06 207 ARG A N 1
ATOM 1639 C CA . ARG A 1 207 ? -2.621 -1.085 -3.514 1.00 84.06 207 ARG A CA 1
ATOM 1640 C C . ARG A 1 207 ? -3.637 -1.993 -2.806 1.00 84.06 207 ARG A C 1
ATOM 1642 O O . ARG A 1 207 ? -4.234 -1.585 -1.804 1.00 84.06 207 ARG A O 1
ATOM 1649 N N . PRO A 1 208 ? -3.787 -3.257 -3.226 1.00 88.38 208 PRO A N 1
ATOM 1650 C CA . PRO A 1 208 ? -4.667 -4.194 -2.529 1.00 88.38 208 PRO A CA 1
ATOM 1651 C C . PRO A 1 208 ? -4.271 -4.407 -1.054 1.00 88.38 208 PRO A C 1
ATOM 1653 O O . PRO A 1 208 ? -5.138 -4.583 -0.199 1.00 88.38 208 PRO A O 1
ATOM 1656 N N . GLU A 1 209 ? -2.989 -4.292 -0.703 1.00 90.69 209 GLU A N 1
ATOM 1657 C CA . GLU A 1 209 ? -2.496 -4.376 0.677 1.00 90.69 209 GLU A CA 1
ATOM 1658 C C . GLU A 1 209 ? -3.031 -3.254 1.579 1.00 90.69 209 GLU A C 1
ATOM 1660 O O . GLU A 1 209 ? -3.309 -3.492 2.759 1.00 90.69 209 GLU A O 1
ATOM 1665 N N . ILE A 1 210 ? -3.200 -2.027 1.064 1.00 91.00 210 ILE A N 1
ATOM 1666 C CA . ILE A 1 210 ? -3.775 -0.941 1.872 1.00 91.00 210 ILE A CA 1
ATOM 1667 C C . ILE A 1 210 ? -5.288 -1.125 2.029 1.00 91.00 210 ILE A C 1
ATOM 1669 O O . ILE A 1 210 ? -5.808 -0.868 3.112 1.00 91.00 210 ILE A O 1
ATOM 1673 N N . VAL A 1 211 ? -5.982 -1.677 1.025 1.00 92.00 211 VAL A N 1
ATOM 1674 C CA . VAL A 1 211 ? -7.400 -2.071 1.143 1.00 92.00 211 VAL A CA 1
ATOM 1675 C C . VAL A 1 211 ? -7.571 -3.135 2.235 1.00 92.00 211 VAL A C 1
ATOM 1677 O O . VAL A 1 211 ? -8.416 -2.989 3.121 1.00 92.00 211 VAL A O 1
ATOM 1680 N N . LEU A 1 212 ? -6.713 -4.160 2.239 1.00 95.19 212 LEU A N 1
ATOM 1681 C CA . LEU A 1 212 ? -6.676 -5.176 3.295 1.00 95.19 212 LEU A CA 1
ATOM 1682 C C . LEU A 1 212 ? -6.300 -4.594 4.659 1.00 95.19 212 LEU A C 1
ATOM 1684 O O . LEU A 1 212 ? -6.852 -5.024 5.667 1.00 95.19 212 LEU A O 1
ATOM 1688 N N . SER A 1 213 ? -5.426 -3.587 4.707 1.00 95.62 213 SER A N 1
ATOM 1689 C CA . SER A 1 213 ? -5.099 -2.869 5.945 1.00 95.62 213 SER A CA 1
ATOM 1690 C C . SER A 1 213 ? -6.325 -2.148 6.514 1.00 95.62 213 SER A C 1
ATOM 1692 O O . SER A 1 213 ? -6.592 -2.252 7.710 1.00 95.62 213 SER A O 1
ATOM 1694 N N . VAL A 1 214 ? -7.123 -1.474 5.674 1.00 93.56 214 VAL A N 1
ATOM 1695 C CA . VAL A 1 214 ? -8.386 -0.839 6.098 1.00 93.56 214 VAL A CA 1
ATOM 1696 C C . VAL A 1 214 ? -9.347 -1.885 6.669 1.00 93.56 214 VAL A C 1
ATOM 1698 O O . VAL A 1 214 ? -9.863 -1.712 7.774 1.00 93.56 214 VAL A O 1
ATOM 1701 N N . TRP A 1 215 ? -9.550 -2.996 5.956 1.00 95.69 215 TRP A N 1
ATOM 1702 C CA . TRP A 1 215 ? -10.385 -4.106 6.424 1.00 95.69 215 TRP A CA 1
ATOM 1703 C C . TRP A 1 215 ? -9.879 -4.707 7.747 1.00 95.69 215 TRP A C 1
ATOM 1705 O O . TRP A 1 215 ? -10.667 -4.922 8.673 1.00 95.69 215 TRP A O 1
ATOM 1715 N N . ALA A 1 216 ? -8.570 -4.923 7.871 1.00 97.44 216 ALA A N 1
ATOM 1716 C CA . ALA A 1 216 ? -7.931 -5.463 9.064 1.00 97.44 216 ALA A CA 1
ATOM 1717 C C . ALA A 1 216 ? -8.144 -4.551 10.279 1.00 97.44 216 ALA A C 1
ATOM 1719 O O . ALA A 1 216 ? -8.614 -5.003 11.323 1.00 97.44 216 ALA A O 1
ATOM 1720 N N . VAL A 1 217 ? -7.875 -3.250 10.143 1.00 96.31 217 VAL A N 1
ATOM 1721 C CA . VAL A 1 217 ? -8.060 -2.279 11.233 1.00 96.31 217 VAL A CA 1
ATOM 1722 C C . VAL A 1 217 ? -9.540 -2.154 11.612 1.00 96.31 217 VAL A C 1
ATOM 1724 O O . VAL A 1 217 ? -9.847 -1.997 12.792 1.00 96.31 217 VAL A O 1
ATOM 1727 N N . ALA A 1 218 ? -10.480 -2.312 10.670 1.00 95.56 218 ALA A N 1
ATOM 1728 C CA . ALA A 1 218 ? -11.919 -2.273 10.957 1.00 95.56 218 ALA A CA 1
ATOM 1729 C C . ALA A 1 218 ? -12.377 -3.331 11.983 1.00 95.56 218 ALA A C 1
ATOM 1731 O O . ALA A 1 218 ? -13.416 -3.154 12.625 1.00 95.56 218 ALA A O 1
ATOM 1732 N N . ALA A 1 219 ? -11.599 -4.399 12.194 1.00 96.06 219 ALA A N 1
ATOM 1733 C CA . ALA A 1 219 ? -11.896 -5.442 13.173 1.00 96.06 219 ALA A CA 1
ATOM 1734 C C . ALA A 1 219 ? -12.072 -4.902 14.611 1.00 96.06 219 ALA A C 1
ATOM 1736 O O . ALA A 1 219 ? -12.850 -5.467 15.382 1.00 96.06 219 ALA A O 1
ATOM 1737 N N . VAL A 1 220 ? -11.448 -3.765 14.960 1.00 93.94 220 VAL A N 1
ATOM 1738 C CA . VAL A 1 220 ? -11.605 -3.105 16.278 1.00 93.94 220 VAL A CA 1
ATOM 1739 C C . VAL A 1 220 ? -13.046 -2.639 16.559 1.00 93.94 220 VAL A C 1
ATOM 1741 O O . VAL A 1 220 ? -13.449 -2.452 17.714 1.00 93.94 220 VAL A O 1
ATOM 1744 N N . LEU A 1 221 ? -13.854 -2.467 15.507 1.00 90.25 221 LEU A N 1
ATOM 1745 C CA . LEU A 1 221 ? -15.258 -2.052 15.579 1.00 90.25 221 LEU A CA 1
ATOM 1746 C C . LEU A 1 221 ? -16.236 -3.242 15.624 1.00 90.25 221 LEU A C 1
ATOM 1748 O O . LEU A 1 221 ? -17.448 -3.056 15.777 1.00 90.25 221 LEU A O 1
ATOM 1752 N N . VAL A 1 222 ? -15.745 -4.480 15.530 1.00 91.88 222 VAL A N 1
ATOM 1753 C CA . VAL A 1 222 ? -16.582 -5.685 15.498 1.00 91.88 222 VAL A CA 1
ATOM 1754 C C . VAL A 1 222 ? -17.004 -6.076 16.919 1.00 91.88 222 VAL A C 1
ATOM 1756 O O . VAL A 1 222 ? -16.202 -6.541 17.729 1.00 91.88 222 VAL A O 1
ATOM 1759 N N . ARG A 1 223 ? -18.295 -5.884 17.229 1.00 88.50 223 ARG A N 1
ATOM 1760 C CA . ARG A 1 223 ? -18.876 -6.078 18.578 1.00 88.50 223 ARG A CA 1
ATOM 1761 C C . ARG A 1 223 ? -19.995 -7.126 18.639 1.00 88.50 223 ARG A C 1
ATOM 1763 O O . ARG A 1 223 ? -20.207 -7.736 19.690 1.00 88.50 223 ARG A O 1
ATOM 1770 N N . THR A 1 224 ? -20.704 -7.363 17.533 1.00 91.56 224 THR A N 1
ATOM 1771 C CA . THR A 1 224 ? -21.867 -8.271 17.458 1.00 91.56 224 THR A CA 1
ATOM 1772 C C . THR A 1 224 ? -21.568 -9.496 16.589 1.00 91.56 224 THR A C 1
ATOM 1774 O O . THR A 1 224 ? -20.622 -9.490 15.804 1.00 91.56 224 THR A O 1
ATOM 1777 N N . ARG A 1 225 ? -22.382 -10.558 16.703 1.00 93.81 225 ARG A N 1
ATOM 1778 C CA . ARG A 1 225 ? -22.258 -11.751 15.837 1.00 93.81 225 ARG A CA 1
ATOM 1779 C C . ARG A 1 225 ? -22.441 -11.402 14.361 1.00 93.81 225 ARG A C 1
ATOM 1781 O O . ARG A 1 225 ? -21.671 -11.873 13.535 1.00 93.81 225 ARG A O 1
ATOM 1788 N N . LEU A 1 226 ? -23.413 -10.541 14.056 1.00 91.88 226 LEU A N 1
ATOM 1789 C CA . LEU A 1 226 ? -23.640 -10.054 12.699 1.00 91.88 226 LEU A CA 1
ATOM 1790 C C . LEU A 1 226 ? -22.407 -9.316 12.165 1.00 91.88 226 LEU A C 1
ATOM 1792 O O . LEU A 1 226 ? -21.988 -9.586 11.048 1.00 91.88 226 LEU A O 1
ATOM 1796 N N . HIS A 1 227 ? -21.766 -8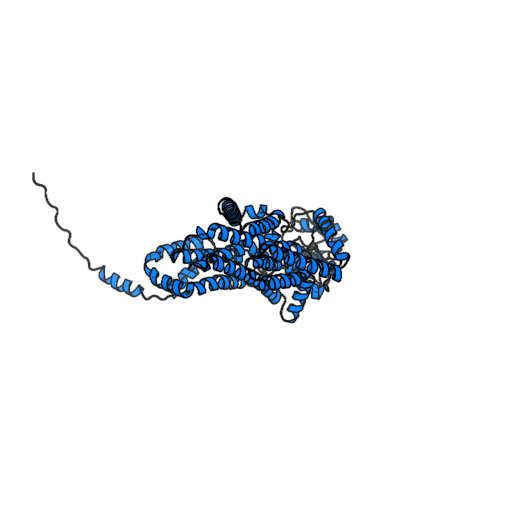.460 12.972 1.00 92.69 227 HIS A N 1
ATOM 1797 C CA . HIS A 1 227 ? -20.537 -7.783 12.545 1.00 92.69 227 HIS A CA 1
ATOM 1798 C C . HIS A 1 227 ? -19.408 -8.777 12.252 1.00 92.69 227 HIS A C 1
ATOM 1800 O O . HIS A 1 227 ? -18.675 -8.566 11.296 1.00 92.69 227 HIS A O 1
ATOM 1806 N N . VAL A 1 228 ? -19.268 -9.858 13.035 1.00 94.81 228 VAL A N 1
ATOM 1807 C CA . VAL A 1 228 ? -18.269 -10.906 12.748 1.00 94.81 228 VAL A CA 1
ATOM 1808 C C . VAL A 1 228 ? -18.552 -11.551 11.398 1.00 94.81 228 VAL A C 1
ATOM 1810 O O . VAL A 1 228 ? -17.630 -11.699 10.604 1.00 94.81 228 VAL A O 1
ATOM 1813 N N . ILE A 1 229 ? -19.811 -11.902 11.124 1.00 94.12 229 ILE A N 1
ATOM 1814 C CA . ILE A 1 229 ? -20.215 -12.514 9.853 1.00 94.12 229 ILE A CA 1
ATOM 1815 C C . ILE A 1 229 ? -19.921 -11.563 8.690 1.00 94.12 229 ILE A C 1
ATOM 1817 O O . ILE A 1 229 ? -19.241 -11.964 7.754 1.00 94.12 229 ILE A O 1
ATOM 1821 N N . LEU A 1 230 ? -20.357 -10.302 8.773 1.00 92.94 230 LEU A N 1
ATOM 1822 C CA . LEU A 1 230 ? -20.140 -9.304 7.720 1.00 92.94 230 LEU A CA 1
ATOM 1823 C C . LEU A 1 230 ? -18.651 -9.018 7.492 1.00 92.94 230 LEU A C 1
ATOM 1825 O O . LEU A 1 230 ? -18.200 -8.984 6.352 1.00 92.94 230 LEU A O 1
ATOM 1829 N N . TRP A 1 231 ? -17.875 -8.859 8.567 1.00 96.56 231 TRP A N 1
ATOM 1830 C CA . TRP A 1 231 ? -16.433 -8.623 8.478 1.00 96.56 231 TRP A CA 1
ATOM 1831 C C . TRP A 1 231 ? -15.696 -9.822 7.869 1.00 96.56 231 TRP A C 1
ATOM 1833 O O . TRP A 1 231 ? -14.826 -9.641 7.019 1.00 96.56 231 TRP A O 1
ATOM 1843 N N . THR A 1 232 ? -16.080 -11.042 8.257 1.00 98.00 232 THR A N 1
ATOM 1844 C CA . THR A 1 232 ? -15.504 -12.285 7.722 1.00 98.00 232 THR A CA 1
ATOM 1845 C C . THR A 1 232 ? -15.892 -12.483 6.259 1.00 98.00 232 THR A C 1
ATOM 1847 O O . THR A 1 232 ? -15.035 -12.835 5.460 1.00 98.00 232 THR A O 1
ATOM 1850 N N . ALA A 1 233 ? -17.148 -12.221 5.885 1.00 94.88 233 ALA A N 1
ATOM 1851 C CA . ALA A 1 233 ? -17.625 -12.327 4.507 1.00 94.88 233 ALA A CA 1
ATOM 1852 C C . ALA A 1 233 ? -16.924 -11.321 3.584 1.00 94.88 233 ALA A C 1
ATOM 1854 O O . ALA A 1 233 ? -16.481 -11.688 2.499 1.00 94.88 233 ALA A O 1
ATOM 1855 N N . LEU A 1 234 ? -16.752 -10.075 4.040 1.00 93.44 234 LEU A N 1
ATOM 1856 C CA . LEU A 1 234 ? -15.974 -9.074 3.311 1.00 93.44 234 LEU A CA 1
ATOM 1857 C C . LEU A 1 234 ? -14.511 -9.509 3.159 1.00 93.44 234 LEU A C 1
ATOM 1859 O O . LEU A 1 234 ? -13.962 -9.430 2.067 1.00 93.44 234 LEU A O 1
ATOM 1863 N N . GLY A 1 235 ? -13.896 -10.019 4.229 1.00 94.31 235 GLY A N 1
ATOM 1864 C CA . GLY A 1 235 ? -12.532 -10.545 4.179 1.00 94.31 235 GLY A CA 1
ATOM 1865 C C . GLY A 1 235 ? -12.387 -11.719 3.215 1.00 94.31 235 GLY A C 1
ATOM 1866 O O . GLY A 1 235 ? -11.437 -11.752 2.444 1.00 94.31 235 GLY A O 1
ATOM 1867 N N . ALA A 1 236 ? -13.359 -12.635 3.210 1.00 96.25 236 ALA A N 1
ATOM 1868 C CA . ALA A 1 236 ? -13.421 -13.771 2.297 1.00 96.25 236 ALA A CA 1
ATOM 1869 C C . ALA A 1 236 ? -13.544 -13.330 0.830 1.00 96.25 236 ALA A C 1
ATOM 1871 O O . ALA A 1 236 ? -12.944 -13.957 -0.030 1.00 96.25 236 ALA A O 1
ATOM 1872 N N . ALA A 1 237 ? -14.266 -12.242 0.543 1.00 92.19 237 ALA A N 1
ATOM 1873 C CA . ALA A 1 237 ? -14.313 -11.662 -0.799 1.00 92.19 237 ALA A CA 1
ATOM 1874 C C . ALA A 1 237 ? -12.977 -11.001 -1.192 1.00 92.19 237 ALA A C 1
ATOM 1876 O O . ALA A 1 237 ? -12.528 -11.128 -2.329 1.00 92.19 237 ALA A O 1
ATOM 1877 N N . LEU A 1 238 ? -12.312 -10.333 -0.243 1.00 93.06 238 LEU A N 1
ATOM 1878 C CA . LEU A 1 238 ? -11.012 -9.690 -0.459 1.00 93.06 238 LEU A CA 1
ATOM 1879 C C . LEU A 1 238 ? -9.845 -10.685 -0.607 1.00 93.06 238 LEU A C 1
ATOM 1881 O O . LEU A 1 238 ? -8.774 -10.295 -1.063 1.00 93.06 238 LEU A O 1
ATOM 1885 N N . THR A 1 239 ? -10.003 -11.970 -0.275 1.00 94.50 239 THR A N 1
ATOM 1886 C CA . THR A 1 239 ? -8.920 -12.956 -0.483 1.00 94.50 239 THR A CA 1
ATOM 1887 C C . THR A 1 239 ? -8.555 -13.111 -1.958 1.00 94.50 239 THR A C 1
ATOM 1889 O O . THR A 1 239 ? -7.388 -13.321 -2.283 1.00 94.50 239 THR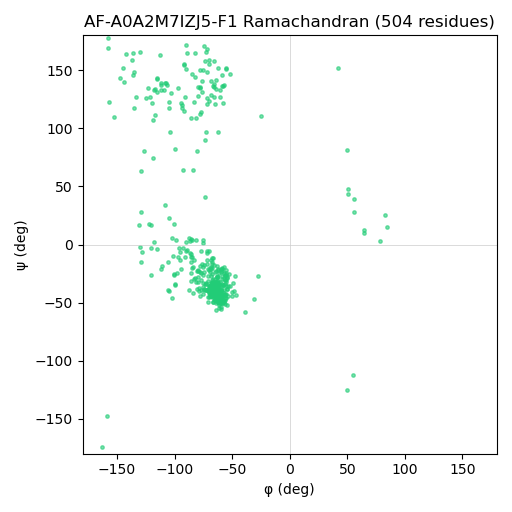 A O 1
ATOM 1892 N N . ALA A 1 240 ? -9.529 -12.940 -2.856 1.00 94.62 240 ALA A N 1
ATOM 1893 C CA . ALA A 1 240 ? -9.321 -13.015 -4.297 1.00 94.62 240 ALA A CA 1
ATOM 1894 C C . ALA A 1 240 ? -8.521 -11.825 -4.851 1.00 94.62 240 ALA A C 1
ATOM 1896 O O . ALA A 1 240 ? -7.944 -11.918 -5.933 1.00 94.62 240 ALA A O 1
ATOM 1897 N N . THR A 1 241 ? -8.470 -10.699 -4.131 1.00 94.31 241 THR A N 1
ATOM 1898 C CA . THR A 1 241 ? -7.799 -9.479 -4.604 1.00 94.31 241 THR A CA 1
ATOM 1899 C C . THR A 1 241 ? -6.293 -9.495 -4.354 1.00 94.31 241 THR A C 1
ATOM 1901 O O . THR A 1 241 ? -5.581 -8.647 -4.885 1.00 94.31 241 THR A O 1
ATOM 1904 N N . TYR A 1 242 ? -5.790 -10.418 -3.525 1.00 94.19 242 TYR A N 1
ATOM 1905 C CA . TYR A 1 242 ? -4.370 -10.486 -3.190 1.00 94.19 242 TYR A CA 1
ATOM 1906 C C . TYR A 1 242 ? -3.935 -11.876 -2.726 1.00 94.19 242 TYR A C 1
ATOM 1908 O O . TYR A 1 242 ? -4.411 -12.392 -1.714 1.00 94.19 242 TYR A O 1
ATOM 1916 N N . TRP A 1 243 ? -2.950 -12.453 -3.409 1.00 94.25 243 TRP A N 1
ATOM 1917 C CA . TRP A 1 243 ? -2.465 -13.806 -3.126 1.00 94.25 243 TRP A CA 1
ATOM 1918 C C . TRP A 1 243 ? -1.850 -14.007 -1.726 1.00 94.25 243 TRP A C 1
ATOM 1920 O O . TRP A 1 243 ? -1.847 -15.128 -1.219 1.00 94.25 243 TRP A O 1
ATOM 1930 N N . LEU A 1 244 ? -1.396 -12.938 -1.053 1.00 94.31 244 LEU A N 1
ATOM 1931 C CA . LEU A 1 244 ? -0.912 -12.978 0.339 1.00 94.31 244 LEU A CA 1
ATOM 1932 C C . LEU A 1 244 ? -1.914 -12.390 1.351 1.00 94.31 244 LEU A C 1
ATOM 1934 O O . LEU A 1 244 ? -1.522 -11.979 2.445 1.00 94.31 244 LEU A O 1
ATOM 1938 N N . ALA A 1 245 ? -3.213 -12.348 1.026 1.00 96.06 245 ALA A N 1
ATOM 1939 C CA . ALA A 1 245 ? -4.246 -11.821 1.926 1.00 96.06 245 ALA A CA 1
ATOM 1940 C C . ALA A 1 245 ? -4.259 -12.494 3.312 1.00 96.06 245 ALA A C 1
ATOM 1942 O O . ALA A 1 245 ? -4.579 -11.841 4.308 1.00 96.06 245 ALA A O 1
ATOM 1943 N N . PHE A 1 246 ? -3.836 -13.761 3.403 1.00 96.00 246 PHE A N 1
ATOM 1944 C CA . PHE A 1 246 ? -3.769 -14.510 4.660 1.00 96.00 246 PHE A CA 1
ATOM 1945 C C . PHE A 1 246 ? -2.907 -13.851 5.747 1.00 96.00 246 PHE A C 1
ATOM 1947 O O . PHE A 1 246 ? -3.164 -14.051 6.934 1.00 96.00 246 PHE A O 1
ATOM 1954 N N . LEU A 1 247 ? -1.934 -13.012 5.371 1.00 95.62 247 LEU A N 1
ATOM 1955 C CA . LEU A 1 247 ? -1.106 -12.258 6.320 1.00 95.62 247 LEU A CA 1
ATOM 1956 C C . LEU A 1 247 ? -1.935 -11.296 7.185 1.00 95.62 247 LEU A C 1
ATOM 1958 O O . LEU A 1 247 ? -1.546 -10.976 8.305 1.00 95.62 247 LEU A O 1
ATOM 1962 N N . TYR A 1 248 ? -3.105 -10.872 6.705 1.00 97.50 248 TYR A N 1
ATOM 1963 C CA . TYR A 1 248 ? -3.998 -9.965 7.420 1.00 97.50 248 TYR A CA 1
ATOM 1964 C C . TYR A 1 248 ? -5.015 -10.690 8.312 1.00 97.50 248 TYR A C 1
ATOM 1966 O O . TYR A 1 248 ? -5.713 -10.041 9.090 1.00 97.50 248 TYR A O 1
ATOM 1974 N N . PHE A 1 249 ? -5.095 -12.027 8.280 1.00 97.81 249 PHE A N 1
ATOM 1975 C CA . PHE A 1 249 ? -6.086 -12.779 9.072 1.00 97.81 249 PHE A CA 1
ATOM 1976 C C . PHE A 1 249 ? -5.833 -12.695 10.577 1.00 97.81 249 PHE A C 1
ATOM 1978 O O . PHE A 1 249 ? -6.768 -12.843 11.368 1.00 97.81 249 PHE A O 1
ATOM 1985 N N . ILE A 1 250 ? -4.606 -12.351 10.983 1.00 97.00 250 ILE A N 1
ATOM 1986 C CA . ILE A 1 250 ? -4.273 -12.025 12.373 1.00 97.00 250 ILE A CA 1
ATOM 1987 C C . ILE A 1 250 ? -5.159 -10.903 12.935 1.00 97.00 250 ILE A C 1
ATOM 1989 O O . ILE A 1 250 ? -5.412 -10.870 14.139 1.00 97.00 250 ILE A O 1
ATOM 1993 N N . ALA A 1 251 ? -5.717 -10.033 12.086 1.00 97.12 251 ALA A N 1
ATOM 1994 C CA . ALA A 1 251 ? -6.644 -8.980 12.486 1.00 97.12 251 ALA A CA 1
ATOM 1995 C C . ALA A 1 251 ? -7.921 -9.509 13.158 1.00 97.12 251 ALA A C 1
ATOM 1997 O O . ALA A 1 251 ? -8.537 -8.796 13.948 1.00 97.12 251 ALA A O 1
ATOM 1998 N N . ALA A 1 252 ? -8.285 -10.780 12.957 1.00 97.19 252 ALA A N 1
ATOM 1999 C CA . ALA A 1 252 ? -9.369 -11.418 13.703 1.00 97.19 252 ALA A CA 1
ATOM 2000 C C . ALA A 1 252 ? -9.123 -11.421 15.227 1.00 97.19 252 ALA A C 1
ATOM 2002 O O . ALA A 1 252 ? -10.071 -11.480 16.013 1.00 97.19 252 ALA A O 1
ATOM 2003 N N . THR A 1 253 ? -7.866 -11.303 15.674 1.00 95.31 253 THR A N 1
ATOM 2004 C CA . THR A 1 253 ? -7.529 -11.124 17.095 1.00 95.31 253 THR A CA 1
ATOM 2005 C C . THR A 1 253 ? -8.082 -9.820 17.675 1.00 95.31 253 THR A C 1
ATOM 2007 O O . THR A 1 253 ? -8.424 -9.793 18.859 1.00 95.31 253 THR A O 1
ATOM 2010 N N . LEU A 1 254 ? -8.263 -8.786 16.847 1.00 95.31 254 LEU A N 1
ATOM 2011 C CA . LEU A 1 254 ? -8.795 -7.473 17.228 1.00 95.31 254 LEU A CA 1
ATOM 2012 C C . LEU A 1 254 ? -10.309 -7.483 17.483 1.00 95.31 254 LEU A C 1
ATOM 2014 O O . LEU A 1 254 ? -10.831 -6.568 18.119 1.00 95.31 254 LEU A O 1
ATOM 2018 N N . ILE A 1 255 ? -11.018 -8.511 17.008 1.00 94.69 255 ILE A N 1
ATOM 2019 C CA . ILE A 1 255 ? -12.464 -8.644 17.187 1.00 94.69 255 ILE A CA 1
ATOM 2020 C C . ILE A 1 255 ? -12.785 -8.700 18.685 1.00 94.69 255 ILE A C 1
ATOM 2022 O O . ILE A 1 255 ? -12.291 -9.559 19.417 1.00 94.69 255 ILE A O 1
ATOM 2026 N N . ASN A 1 256 ? -13.688 -7.843 19.156 1.00 92.06 256 ASN A N 1
ATOM 2027 C CA . ASN A 1 256 ? -14.096 -7.838 20.559 1.00 92.06 256 ASN A CA 1
ATOM 2028 C C . ASN A 1 256 ? -15.196 -8.881 20.827 1.00 92.06 256 ASN A C 1
ATOM 2030 O O . ASN A 1 256 ? -16.343 -8.544 21.132 1.00 92.06 256 ASN A O 1
ATOM 2034 N N . ARG A 1 257 ? -14.851 -10.161 20.656 1.00 92.62 257 ARG A N 1
ATOM 2035 C CA . ARG A 1 257 ? -15.715 -11.332 20.866 1.00 92.62 257 ARG A CA 1
ATOM 2036 C C . ARG A 1 257 ? -14.919 -12.487 21.492 1.00 92.62 257 ARG A C 1
ATOM 2038 O O . ARG A 1 257 ? -13.689 -12.465 21.448 1.00 92.62 257 ARG A O 1
ATOM 2045 N N . PRO A 1 258 ? -15.591 -13.513 22.053 1.00 93.94 258 PRO A N 1
ATOM 2046 C CA . PRO A 1 258 ? -14.911 -14.679 22.616 1.00 93.94 258 PRO A CA 1
ATOM 2047 C C . PRO A 1 258 ? -13.986 -15.370 21.607 1.00 93.94 258 PRO A C 1
ATOM 2049 O O . PRO A 1 258 ? -14.282 -15.380 20.409 1.00 93.94 258 PRO A O 1
ATOM 2052 N N . LEU A 1 259 ? -12.926 -16.017 22.106 1.00 93.56 259 LEU A N 1
ATOM 2053 C CA . LEU A 1 259 ? -11.900 -16.699 21.303 1.00 93.56 259 LEU A CA 1
ATOM 2054 C C . LEU A 1 259 ? -12.494 -17.619 20.226 1.00 93.56 259 LEU A C 1
ATOM 2056 O O . LEU A 1 259 ? -12.058 -17.573 19.082 1.00 93.56 259 LEU A O 1
ATOM 2060 N N . LYS A 1 260 ? -13.569 -18.353 20.549 1.00 96.44 260 LYS A N 1
ATOM 2061 C CA . LYS A 1 260 ? -14.300 -19.203 19.594 1.00 96.44 260 LYS A CA 1
ATOM 2062 C C . LYS A 1 260 ? -14.673 -18.467 18.300 1.00 96.44 260 LYS A C 1
ATOM 2064 O O . LYS A 1 260 ? -14.499 -19.016 17.221 1.00 96.44 260 LYS A O 1
ATOM 2069 N N . GLN A 1 261 ? -15.177 -17.233 18.386 1.00 95.19 261 GLN A N 1
ATOM 2070 C CA . GLN A 1 261 ? -15.580 -16.469 17.197 1.00 95.19 261 GLN A CA 1
ATOM 2071 C C . GLN A 1 261 ? -14.376 -15.968 16.397 1.00 95.19 261 GLN A C 1
ATOM 2073 O O . GLN A 1 261 ? -14.445 -15.937 15.173 1.00 95.19 261 GLN A O 1
ATOM 2078 N N . LYS A 1 262 ? -13.268 -15.641 17.074 1.00 95.62 262 LYS A N 1
ATOM 2079 C CA . LYS A 1 262 ? -12.000 -15.283 16.425 1.00 95.62 262 LYS A CA 1
ATOM 2080 C C . LYS A 1 262 ? -11.451 -16.468 15.628 1.00 95.62 262 LYS A C 1
ATOM 2082 O O . LYS A 1 262 ? -11.132 -16.319 14.456 1.00 95.62 262 LYS A O 1
ATOM 2087 N N . CYS A 1 263 ? -11.420 -17.654 16.241 1.00 97.06 263 CYS A N 1
ATOM 2088 C CA . CYS A 1 263 ? -10.974 -18.887 15.594 1.00 97.06 263 CYS A CA 1
ATOM 2089 C C . CYS A 1 263 ? -11.858 -19.263 14.401 1.00 97.06 263 CYS A C 1
ATOM 2091 O O . CYS A 1 263 ? -11.327 -19.599 13.350 1.00 97.06 263 CYS A O 1
ATOM 2093 N N . ILE A 1 264 ? -13.187 -19.157 14.534 1.00 97.44 264 ILE A N 1
ATOM 2094 C CA . ILE A 1 264 ? -14.112 -19.393 13.414 1.00 97.44 264 ILE A CA 1
ATOM 2095 C C . ILE A 1 264 ? -13.827 -18.420 12.265 1.00 97.44 264 ILE A C 1
ATOM 2097 O O . ILE A 1 264 ? -13.752 -18.855 11.124 1.00 97.44 264 ILE A O 1
ATOM 2101 N N . ALA A 1 265 ? -13.631 -17.127 12.545 1.00 97.69 265 ALA A N 1
ATOM 2102 C CA . ALA A 1 265 ? -13.309 -16.150 11.506 1.00 97.69 265 ALA A CA 1
ATOM 2103 C C . ALA A 1 265 ? -11.992 -16.497 10.785 1.00 97.69 265 ALA A C 1
ATOM 2105 O O . ALA A 1 265 ? -11.975 -16.555 9.561 1.00 97.69 265 ALA A O 1
ATOM 2106 N N . ILE A 1 266 ? -10.919 -16.804 11.527 1.00 97.88 266 ILE A N 1
ATOM 2107 C CA . ILE A 1 266 ? -9.619 -17.203 10.953 1.00 97.88 266 ILE A CA 1
ATOM 2108 C C . ILE A 1 266 ? -9.756 -18.466 10.101 1.00 97.88 266 ILE A C 1
ATOM 2110 O O . ILE A 1 266 ? -9.235 -18.508 8.988 1.00 97.88 266 ILE A O 1
ATOM 2114 N N . PHE A 1 267 ? -10.469 -19.478 10.600 1.00 98.19 267 PHE A N 1
ATOM 2115 C CA . PHE A 1 267 ? -10.679 -20.732 9.884 1.00 98.19 267 PHE A CA 1
ATOM 2116 C C . PHE A 1 267 ? -11.442 -20.502 8.576 1.00 98.19 267 PHE A C 1
ATOM 2118 O O . PHE A 1 267 ? -10.992 -20.942 7.523 1.00 98.19 267 PHE A O 1
ATOM 2125 N N . THR A 1 268 ? -12.543 -19.749 8.622 1.00 98.25 268 THR A N 1
ATOM 2126 C CA . THR A 1 268 ? -13.342 -19.414 7.435 1.00 98.25 268 THR A CA 1
ATOM 2127 C C . THR A 1 268 ? -12.536 -18.615 6.414 1.00 98.25 268 THR A C 1
ATOM 2129 O O . THR A 1 268 ? -12.590 -18.924 5.229 1.00 98.25 268 THR A O 1
ATOM 2132 N N . LEU A 1 269 ? -11.761 -17.619 6.853 1.00 98.50 269 LEU A N 1
ATOM 2133 C CA . LEU A 1 269 ? -10.897 -16.832 5.968 1.00 98.50 269 LEU A CA 1
ATOM 2134 C C . LEU A 1 269 ? -9.809 -17.696 5.328 1.00 98.50 269 LEU A C 1
ATOM 2136 O O . LEU A 1 269 ? -9.575 -17.598 4.127 1.00 98.50 269 LEU A O 1
ATOM 2140 N N . THR A 1 270 ? -9.187 -18.576 6.114 1.00 98.12 270 THR A N 1
ATOM 2141 C CA . THR A 1 270 ? -8.190 -19.535 5.621 1.00 98.12 270 THR A CA 1
ATOM 2142 C C . THR A 1 270 ? -8.795 -20.447 4.569 1.00 98.12 270 THR A C 1
ATOM 2144 O O . THR A 1 270 ? -8.224 -20.567 3.493 1.00 98.12 270 THR A O 1
ATOM 2147 N N . LEU A 1 271 ? -9.964 -21.030 4.846 1.00 97.88 271 LEU A N 1
ATOM 2148 C CA . LEU A 1 271 ? -10.664 -21.910 3.916 1.00 97.88 271 LEU A CA 1
ATOM 2149 C C . LEU A 1 271 ? -11.079 -21.179 2.634 1.00 97.88 271 LEU A C 1
ATOM 2151 O O . LEU A 1 271 ? -10.930 -21.729 1.549 1.00 97.88 271 LEU A O 1
ATOM 2155 N N . ALA A 1 272 ? -11.572 -19.943 2.743 1.00 97.69 272 ALA A N 1
ATOM 2156 C CA . ALA A 1 272 ? -11.927 -19.130 1.584 1.00 97.69 272 ALA A CA 1
ATOM 2157 C C . ALA A 1 272 ? -10.695 -18.797 0.731 1.00 97.69 272 ALA A C 1
ATOM 2159 O O . ALA A 1 272 ? -10.746 -18.913 -0.489 1.00 97.69 272 ALA A O 1
ATOM 2160 N N . HIS A 1 273 ? -9.580 -18.422 1.366 1.00 97.25 273 HIS A N 1
ATOM 2161 C CA . HIS A 1 273 ? -8.321 -18.114 0.686 1.00 97.25 273 HIS A CA 1
ATOM 2162 C C . HIS A 1 273 ? -7.743 -19.333 -0.019 1.00 97.25 273 HIS A C 1
ATOM 2164 O O . HIS A 1 273 ? -7.505 -19.297 -1.222 1.00 97.25 273 HIS A O 1
ATOM 2170 N N . THR A 1 274 ? -7.520 -20.422 0.719 1.00 95.69 274 THR A N 1
ATOM 2171 C CA . THR A 1 274 ? -6.948 -21.639 0.142 1.00 95.69 274 THR A CA 1
ATOM 2172 C C . THR A 1 274 ? -7.888 -22.223 -0.900 1.00 95.69 274 THR A C 1
ATOM 2174 O O . THR A 1 274 ? -7.437 -22.531 -1.995 1.00 95.69 274 THR A O 1
ATOM 2177 N N . GLY A 1 275 ? -9.190 -22.291 -0.613 1.00 96.19 275 GLY A N 1
ATOM 2178 C CA . GLY A 1 275 ? -10.205 -22.745 -1.556 1.00 96.19 275 GLY A CA 1
ATOM 2179 C C . GLY A 1 275 ? -10.165 -21.959 -2.863 1.00 96.19 275 GLY A C 1
ATOM 2180 O O . GLY A 1 275 ? -10.028 -22.565 -3.919 1.00 96.19 275 GLY A O 1
ATOM 2181 N N . PHE A 1 276 ? -10.203 -20.626 -2.807 1.00 96.56 276 PHE A N 1
ATOM 2182 C CA . PHE A 1 276 ? -10.141 -19.791 -4.007 1.00 96.56 276 PHE A CA 1
ATOM 2183 C C . PHE A 1 276 ? -8.843 -20.009 -4.800 1.00 96.56 276 PHE A C 1
ATOM 2185 O O . PHE A 1 276 ? -8.895 -20.360 -5.977 1.00 96.56 276 PHE A O 1
ATOM 2192 N N . TRP A 1 277 ? -7.677 -19.843 -4.166 1.00 96.50 277 TRP A N 1
ATOM 2193 C CA . TRP A 1 277 ? -6.396 -19.863 -4.880 1.00 96.50 277 TRP A CA 1
ATOM 2194 C C . TRP A 1 277 ? -6.025 -21.257 -5.408 1.00 96.50 277 TRP A C 1
ATOM 2196 O O . TRP A 1 277 ? -5.504 -21.361 -6.518 1.00 96.50 277 TRP A O 1
ATOM 2206 N N . PHE A 1 278 ? -6.342 -22.334 -4.680 1.00 95.25 278 PHE A N 1
ATOM 2207 C CA . PHE A 1 278 ? -6.117 -23.695 -5.178 1.00 95.25 278 PHE A CA 1
ATOM 2208 C C . PHE A 1 278 ? -7.105 -24.095 -6.274 1.00 95.25 278 PHE A C 1
ATOM 2210 O O . PHE A 1 278 ? -6.688 -24.736 -7.233 1.00 95.25 278 PHE A O 1
ATOM 2217 N N . VAL A 1 279 ? -8.385 -23.720 -6.175 1.00 95.75 279 VAL A N 1
ATOM 2218 C CA . VAL A 1 279 ? -9.368 -24.042 -7.226 1.00 95.75 279 VAL A CA 1
ATOM 2219 C C . VAL A 1 279 ? -9.054 -23.290 -8.517 1.00 95.75 279 VAL A C 1
ATOM 2221 O O . VAL A 1 279 ? -9.146 -23.872 -9.593 1.00 95.75 279 VAL A O 1
ATOM 2224 N N . MET A 1 280 ? -8.659 -22.019 -8.420 1.00 95.62 280 MET A N 1
ATOM 2225 C CA . MET A 1 280 ? -8.404 -21.184 -9.597 1.00 95.62 280 MET A CA 1
ATOM 2226 C C . MET A 1 280 ? -7.044 -21.448 -10.249 1.00 95.62 280 MET A C 1
ATOM 2228 O O . MET A 1 280 ? -6.943 -21.395 -11.472 1.00 95.62 280 MET A O 1
ATOM 2232 N N . PHE A 1 281 ? -5.997 -21.710 -9.458 1.00 95.25 281 PHE A N 1
ATOM 2233 C CA . PHE A 1 281 ? -4.616 -21.732 -9.963 1.00 95.25 281 PHE A CA 1
ATOM 2234 C C . PHE A 1 281 ? -3.831 -23.000 -9.614 1.00 95.25 281 PHE A C 1
ATOM 2236 O O . PHE A 1 281 ? -2.712 -23.166 -10.100 1.00 95.25 281 PHE A O 1
ATOM 2243 N N . GLY A 1 282 ? -4.389 -23.899 -8.797 1.00 94.06 282 GLY A N 1
ATOM 2244 C CA . GLY A 1 282 ? -3.802 -25.202 -8.486 1.00 94.06 282 GLY A CA 1
ATOM 2245 C C . GLY A 1 282 ? -2.332 -25.126 -8.070 1.00 94.06 282 GLY A C 1
ATOM 2246 O O . GLY A 1 282 ? -1.957 -24.395 -7.150 1.00 94.06 282 GLY A O 1
ATOM 2247 N N . GLU A 1 283 ? -1.489 -25.882 -8.773 1.00 93.69 283 GLU A N 1
ATOM 2248 C CA . GLU A 1 283 ? -0.050 -25.952 -8.509 1.00 93.69 283 GLU A CA 1
ATOM 2249 C C . GLU A 1 283 ? 0.689 -24.623 -8.716 1.00 93.69 283 GLU A C 1
ATOM 2251 O O . GLU A 1 283 ? 1.691 -24.368 -8.041 1.00 93.69 283 GLU A O 1
ATOM 2256 N N . HIS A 1 284 ? 0.198 -23.739 -9.589 1.00 93.19 284 HIS A N 1
ATOM 2257 C CA . HIS A 1 284 ? 0.862 -22.466 -9.852 1.00 93.19 284 HIS A CA 1
ATOM 2258 C C . HIS A 1 284 ? 0.856 -21.569 -8.615 1.00 93.19 284 HIS A C 1
ATOM 2260 O O . HIS A 1 284 ? 1.859 -20.913 -8.334 1.00 93.19 284 HIS A O 1
ATOM 2266 N N . TYR A 1 285 ? -0.215 -21.602 -7.814 1.00 94.12 285 TYR A N 1
ATOM 2267 C CA . TYR A 1 285 ? -0.261 -20.883 -6.541 1.00 94.12 285 TYR A CA 1
ATOM 2268 C C . TYR A 1 285 ? 0.823 -21.377 -5.572 1.00 94.12 285 TYR A C 1
ATOM 2270 O O . TYR A 1 285 ? 1.569 -20.577 -5.005 1.00 94.12 285 TYR A O 1
ATOM 2278 N N . THR A 1 286 ? 0.984 -22.697 -5.432 1.00 91.31 286 THR A N 1
ATOM 2279 C CA . THR A 1 286 ? 2.060 -23.262 -4.602 1.00 91.31 286 THR A CA 1
ATOM 2280 C C . THR A 1 286 ? 3.450 -22.934 -5.141 1.00 91.31 286 THR A C 1
ATOM 2282 O O . THR A 1 286 ? 4.330 -22.567 -4.366 1.00 91.31 286 THR A O 1
ATOM 2285 N N . GLN A 1 287 ? 3.648 -22.986 -6.461 1.00 92.69 287 GLN A N 1
ATOM 2286 C CA . GLN A 1 287 ? 4.909 -22.602 -7.098 1.00 92.69 287 GLN A CA 1
ATOM 2287 C C . GLN A 1 287 ? 5.244 -21.127 -6.828 1.00 92.69 287 GLN A C 1
ATOM 2289 O O . GLN A 1 287 ? 6.397 -20.819 -6.535 1.00 92.69 287 GLN A O 1
ATOM 2294 N N . ALA A 1 288 ? 4.257 -20.223 -6.836 1.00 93.06 288 ALA A N 1
ATOM 2295 C CA . ALA A 1 288 ? 4.469 -18.812 -6.504 1.00 93.06 288 ALA A CA 1
ATOM 2296 C C . ALA A 1 288 ? 4.938 -18.595 -5.053 1.00 93.06 288 ALA A C 1
ATOM 2298 O O . ALA A 1 288 ? 5.781 -17.731 -4.802 1.00 93.06 288 ALA A O 1
ATOM 2299 N N . LEU A 1 289 ? 4.457 -19.400 -4.097 1.00 91.44 289 LEU A N 1
ATOM 2300 C CA . LEU A 1 289 ? 4.932 -19.341 -2.707 1.00 91.44 289 LEU A CA 1
ATOM 2301 C C . LEU A 1 289 ? 6.415 -19.732 -2.594 1.00 91.44 289 LEU A C 1
ATOM 2303 O O . LEU A 1 289 ? 7.160 -19.084 -1.860 1.00 91.44 289 LEU A O 1
ATOM 2307 N N . PHE A 1 290 ? 6.867 -20.736 -3.353 1.00 91.94 290 PHE A N 1
ATOM 2308 C CA . PHE A 1 290 ? 8.281 -21.143 -3.400 1.00 91.94 290 PHE A CA 1
ATOM 2309 C C . PHE A 1 290 ? 9.156 -20.246 -4.288 1.00 91.94 290 PHE A C 1
ATOM 2311 O O . PHE A 1 290 ? 10.371 -20.183 -4.097 1.00 91.94 290 PHE A O 1
ATOM 2318 N N . TRP A 1 291 ? 8.550 -19.525 -5.230 1.00 93.19 291 TRP A N 1
ATOM 2319 C CA . TRP A 1 291 ? 9.213 -18.527 -6.069 1.00 93.19 291 TRP A CA 1
ATOM 2320 C C . TRP A 1 291 ? 9.627 -17.286 -5.269 1.00 93.19 291 TRP A C 1
ATOM 2322 O O . TRP A 1 291 ? 10.701 -16.735 -5.505 1.00 93.19 291 TRP A O 1
ATOM 2332 N N . LEU A 1 292 ? 8.836 -16.867 -4.276 1.00 89.81 292 LEU A N 1
ATOM 2333 C CA . LEU A 1 292 ? 9.099 -15.639 -3.517 1.00 89.81 292 LEU A CA 1
ATOM 2334 C C . LEU A 1 292 ? 10.488 -15.615 -2.832 1.00 89.81 292 LEU A C 1
ATOM 2336 O O . LEU A 1 292 ? 11.217 -14.642 -3.044 1.00 89.81 292 LEU A O 1
ATOM 2340 N N . PRO A 1 293 ? 10.927 -16.654 -2.088 1.00 91.12 293 PRO A N 1
ATOM 2341 C CA . PRO A 1 293 ? 12.286 -16.697 -1.543 1.00 91.12 293 PRO A CA 1
ATOM 2342 C C . PRO A 1 293 ? 13.386 -16.617 -2.609 1.00 91.12 293 PRO A C 1
ATOM 2344 O O . PRO A 1 293 ? 14.438 -16.032 -2.357 1.00 91.12 293 PRO A O 1
ATOM 2347 N N . GLN A 1 294 ? 13.153 -17.182 -3.800 1.00 90.81 294 GLN A N 1
ATOM 2348 C CA . GLN A 1 294 ? 14.119 -17.157 -4.904 1.00 90.81 294 GLN A CA 1
ATOM 2349 C C . GLN A 1 294 ? 14.271 -15.747 -5.481 1.00 90.81 294 GLN A C 1
ATOM 2351 O O . GLN A 1 294 ? 15.387 -15.292 -5.717 1.00 90.81 294 GLN A O 1
ATOM 2356 N N . VAL A 1 295 ? 13.162 -15.026 -5.660 1.00 92.00 295 VAL A N 1
ATOM 2357 C CA . VAL A 1 295 ? 13.189 -13.616 -6.076 1.00 92.00 295 VAL A CA 1
ATOM 2358 C C . VAL A 1 295 ? 13.938 -12.776 -5.053 1.00 92.00 295 VAL A C 1
ATOM 2360 O O . VAL A 1 295 ? 14.795 -11.979 -5.424 1.00 92.00 295 VAL A O 1
ATOM 2363 N N . MET A 1 296 ? 13.647 -12.968 -3.765 1.00 88.62 296 MET A N 1
ATOM 2364 C CA . MET A 1 296 ? 14.289 -12.203 -2.697 1.00 88.62 296 MET A CA 1
ATOM 2365 C C . MET A 1 296 ? 15.800 -12.456 -2.625 1.00 88.62 296 MET A C 1
ATOM 2367 O O . MET A 1 296 ? 16.556 -11.512 -2.418 1.00 88.62 296 MET A O 1
ATOM 2371 N N . SER A 1 297 ? 16.255 -13.697 -2.825 1.00 89.62 297 SER A N 1
ATOM 2372 C CA . SER A 1 297 ? 17.686 -14.037 -2.789 1.00 89.62 297 SER A CA 1
ATOM 2373 C C . SER A 1 297 ? 18.450 -13.633 -4.054 1.00 89.62 297 SER A C 1
ATOM 2375 O O . SER A 1 297 ? 19.660 -13.412 -4.002 1.00 89.62 297 SER A O 1
ATOM 2377 N N . ASN A 1 298 ? 17.764 -13.513 -5.194 1.00 92.31 298 ASN A N 1
ATOM 2378 C CA . ASN A 1 298 ? 18.371 -13.105 -6.461 1.00 92.31 298 ASN A CA 1
ATOM 2379 C C . ASN A 1 298 ? 18.458 -11.575 -6.640 1.00 92.31 298 ASN A C 1
ATOM 2381 O O . ASN A 1 298 ? 19.080 -11.096 -7.591 1.00 92.31 298 ASN A O 1
ATOM 2385 N N . GLN A 1 299 ? 17.838 -10.809 -5.745 1.00 90.69 299 GLN A N 1
ATOM 2386 C CA . GLN A 1 299 ? 17.797 -9.351 -5.774 1.00 90.69 299 GLN A CA 1
ATOM 2387 C C . GLN A 1 299 ? 19.165 -8.744 -5.412 1.00 90.69 299 GLN A C 1
ATOM 2389 O O . GLN A 1 299 ? 19.712 -9.047 -4.354 1.00 90.69 299 GLN A O 1
ATOM 2394 N N . ILE A 1 300 ? 19.716 -7.861 -6.254 1.00 90.25 300 ILE A N 1
ATOM 2395 C CA . ILE A 1 300 ? 21.047 -7.251 -6.014 1.00 90.25 300 ILE A CA 1
ATOM 2396 C C . ILE A 1 300 ? 21.006 -5.857 -5.363 1.00 90.25 300 ILE A C 1
ATOM 2398 O O . ILE A 1 300 ? 22.040 -5.344 -4.947 1.00 90.25 300 ILE A O 1
ATOM 2402 N N . ALA A 1 301 ? 19.828 -5.237 -5.268 1.00 84.12 301 ALA A N 1
ATOM 2403 C CA . ALA A 1 301 ? 19.624 -3.935 -4.629 1.00 84.12 301 ALA A CA 1
ATOM 2404 C C . ALA A 1 301 ? 18.376 -3.958 -3.754 1.00 84.12 301 ALA A C 1
ATOM 2406 O O . ALA A 1 301 ? 17.409 -4.629 -4.094 1.00 84.12 301 ALA A O 1
ATOM 2407 N N . ALA A 1 302 ? 18.367 -3.233 -2.636 1.00 75.81 302 ALA A N 1
ATOM 2408 C CA . ALA A 1 302 ? 17.213 -3.192 -1.742 1.00 75.81 302 ALA A CA 1
ATOM 2409 C C . ALA A 1 302 ? 16.018 -2.468 -2.390 1.00 75.81 302 ALA A C 1
ATOM 2411 O O . ALA A 1 302 ? 16.138 -1.337 -2.855 1.00 75.81 302 ALA A O 1
ATOM 2412 N N . ILE A 1 303 ? 14.843 -3.101 -2.374 1.00 77.25 303 ILE A N 1
ATOM 2413 C CA . ILE A 1 303 ? 13.579 -2.458 -2.748 1.00 77.25 303 ILE A CA 1
ATOM 2414 C C . ILE A 1 303 ? 13.066 -1.695 -1.527 1.00 77.25 303 ILE A C 1
ATOM 2416 O O . ILE A 1 303 ? 12.833 -2.304 -0.483 1.00 77.25 303 ILE A O 1
ATOM 2420 N N . GLY A 1 304 ? 12.844 -0.384 -1.662 1.00 69.38 304 GLY A N 1
ATOM 2421 C CA . GLY A 1 304 ? 12.483 0.500 -0.543 1.00 69.38 304 GLY A CA 1
ATOM 2422 C C . GLY A 1 304 ? 11.244 0.074 0.260 1.00 69.38 304 GLY A C 1
ATOM 2423 O O . GLY A 1 304 ? 11.096 0.432 1.419 1.00 69.38 304 GLY A O 1
ATOM 2424 N N . GLU A 1 305 ? 10.357 -0.734 -0.313 1.00 65.44 305 GLU A N 1
ATOM 2425 C CA . GLU A 1 305 ? 9.154 -1.235 0.371 1.00 65.44 305 GLU A CA 1
ATOM 2426 C C . GLU A 1 305 ? 9.414 -2.404 1.315 1.00 65.44 305 GLU A C 1
ATOM 2428 O O . GLU A 1 305 ? 8.689 -2.585 2.297 1.00 65.44 305 GLU A O 1
ATOM 2433 N N . ASN A 1 306 ? 10.455 -3.170 0.998 1.00 72.12 306 ASN A N 1
ATOM 2434 C CA . ASN A 1 306 ? 10.998 -4.235 1.826 1.00 72.12 306 ASN A CA 1
ATOM 2435 C C . ASN A 1 306 ? 12.083 -3.704 2.767 1.00 72.12 306 ASN A C 1
ATOM 2437 O O . ASN A 1 306 ? 12.689 -4.492 3.488 1.00 72.12 306 ASN A O 1
ATOM 2441 N N . ALA A 1 307 ? 12.345 -2.392 2.746 1.00 80.12 307 ALA A N 1
ATOM 2442 C CA . ALA A 1 307 ? 13.245 -1.782 3.699 1.00 80.12 307 ALA A CA 1
ATOM 2443 C C . ALA A 1 307 ? 12.708 -1.942 5.124 1.00 80.12 307 ALA A C 1
ATOM 2445 O O . ALA A 1 307 ? 11.492 -2.042 5.352 1.00 80.12 307 ALA A O 1
ATOM 2446 N N . GLY A 1 308 ? 13.647 -1.975 6.064 1.00 82.56 308 GLY A N 1
ATOM 2447 C CA . GLY A 1 308 ? 13.351 -2.166 7.468 1.00 82.56 308 GLY A CA 1
ATOM 2448 C C . GLY A 1 308 ? 12.559 -1.006 8.061 1.00 82.56 308 GLY A C 1
ATOM 2449 O O . GLY A 1 308 ? 12.560 0.127 7.570 1.00 82.56 308 GLY A O 1
ATOM 2450 N N . LEU A 1 309 ? 11.865 -1.297 9.159 1.00 83.75 309 LEU A N 1
ATOM 2451 C CA . LEU A 1 309 ? 11.169 -0.283 9.951 1.00 83.75 309 LEU A CA 1
ATOM 2452 C C . LEU A 1 309 ? 12.145 0.695 10.624 1.00 83.75 309 LEU A C 1
ATOM 2454 O O . LEU A 1 309 ? 11.712 1.741 11.102 1.00 83.75 309 LEU A O 1
ATOM 2458 N N . ASP A 1 310 ? 13.446 0.401 10.627 1.00 82.50 310 ASP A N 1
ATOM 2459 C CA . ASP A 1 310 ? 14.509 1.307 11.062 1.00 82.50 310 ASP A CA 1
ATOM 2460 C C . ASP A 1 310 ? 14.487 2.633 10.289 1.00 82.50 310 ASP A C 1
ATOM 2462 O O . ASP A 1 310 ? 14.674 3.690 10.891 1.00 82.50 310 ASP A O 1
ATOM 2466 N N . MET A 1 311 ? 14.108 2.616 9.004 1.00 82.62 311 MET A N 1
ATOM 2467 C CA . MET A 1 311 ? 13.894 3.843 8.225 1.00 82.62 311 MET A CA 1
ATOM 2468 C C . MET A 1 311 ? 12.819 4.762 8.825 1.00 82.62 311 MET A C 1
ATOM 2470 O O . MET A 1 311 ? 12.856 5.977 8.629 1.00 82.62 311 MET A O 1
ATOM 2474 N N . LEU A 1 312 ? 11.856 4.205 9.565 1.00 82.88 312 LEU A N 1
ATOM 2475 C CA . LEU A 1 312 ? 10.794 4.966 10.223 1.00 82.88 312 LEU A CA 1
ATOM 2476 C C . LEU A 1 312 ? 11.205 5.490 11.602 1.00 82.88 312 LEU A C 1
ATOM 2478 O O . LEU A 1 312 ? 10.548 6.397 12.107 1.00 82.88 312 LEU A O 1
ATOM 2482 N N . LEU A 1 313 ? 12.292 4.985 12.198 1.00 82.94 313 LEU A N 1
ATOM 2483 C CA . LEU A 1 313 ? 12.808 5.489 13.479 1.00 82.94 313 LEU A CA 1
ATOM 2484 C C . LEU A 1 313 ? 13.383 6.906 13.360 1.00 82.94 313 LEU A C 1
ATOM 2486 O O . LEU A 1 313 ? 13.449 7.624 14.354 1.00 82.94 313 LEU A O 1
ATOM 2490 N N . GLY A 1 314 ? 13.721 7.350 12.146 1.00 81.81 314 GLY A N 1
ATOM 2491 C CA . GLY A 1 314 ? 14.032 8.755 11.870 1.00 81.81 314 GLY A CA 1
ATOM 2492 C C . GLY A 1 314 ? 12.820 9.690 11.990 1.00 81.81 314 GLY A C 1
ATOM 2493 O O . GLY A 1 314 ? 12.990 10.908 12.038 1.00 81.81 314 GLY A O 1
ATOM 2494 N N . ASN A 1 315 ? 11.593 9.154 12.049 1.00 84.75 315 ASN A N 1
ATOM 2495 C CA . ASN A 1 315 ? 10.383 9.947 12.218 1.00 84.75 315 ASN A CA 1
ATOM 2496 C C . ASN A 1 315 ? 10.033 10.092 13.716 1.00 84.75 315 ASN A C 1
ATOM 2498 O O . ASN A 1 315 ? 9.642 9.109 14.356 1.00 84.75 315 ASN A O 1
ATOM 2502 N N . PRO A 1 316 ? 10.082 11.311 14.287 1.00 85.06 316 PRO A N 1
ATOM 2503 C CA . PRO A 1 316 ? 9.842 11.518 15.715 1.00 85.06 316 PRO A CA 1
ATOM 2504 C C . PRO A 1 316 ? 8.426 11.122 16.156 1.00 85.06 316 PRO A C 1
ATOM 2506 O O . PRO A 1 316 ? 8.244 10.714 17.301 1.00 85.06 316 PRO A O 1
ATOM 2509 N N . ALA A 1 317 ? 7.425 11.182 15.269 1.00 85.88 317 ALA A N 1
ATOM 2510 C CA . ALA A 1 317 ? 6.067 10.750 15.596 1.00 85.88 317 ALA A CA 1
ATOM 2511 C C . ALA A 1 317 ? 5.983 9.228 15.793 1.00 85.88 317 ALA A C 1
ATOM 2513 O O . ALA A 1 317 ? 5.279 8.765 16.689 1.00 85.88 317 ALA A O 1
ATOM 2514 N N . VAL A 1 318 ? 6.730 8.450 15.001 1.00 87.00 318 VAL A N 1
ATOM 2515 C CA . VAL A 1 318 ? 6.812 6.988 15.154 1.00 87.00 318 VAL A CA 1
ATOM 2516 C C . VAL A 1 318 ? 7.480 6.640 16.479 1.00 87.00 318 VAL A C 1
ATOM 2518 O O . VAL A 1 318 ? 6.933 5.852 17.248 1.00 87.00 318 VAL A O 1
ATOM 2521 N N . VAL A 1 319 ? 8.614 7.274 16.786 1.00 86.69 319 VAL A N 1
ATOM 2522 C CA . VAL A 1 319 ? 9.336 7.061 18.050 1.00 86.69 319 VAL A CA 1
ATOM 2523 C C . VAL A 1 319 ? 8.457 7.416 19.251 1.00 86.69 319 VAL A C 1
ATOM 2525 O O . VAL A 1 319 ? 8.335 6.619 20.180 1.00 86.69 319 VAL A O 1
ATOM 2528 N N . ALA A 1 320 ? 7.778 8.566 19.216 1.00 88.75 320 ALA A N 1
ATOM 2529 C CA . ALA A 1 320 ? 6.862 8.975 20.277 1.00 88.75 320 ALA A CA 1
ATOM 2530 C C . ALA A 1 320 ? 5.714 7.969 20.473 1.00 88.75 320 ALA A C 1
ATOM 2532 O O . ALA A 1 320 ? 5.417 7.598 21.607 1.00 88.75 320 ALA A O 1
ATOM 2533 N N . LEU A 1 321 ? 5.099 7.482 19.388 1.00 91.44 321 LEU A N 1
ATOM 2534 C CA . LEU A 1 321 ? 4.046 6.464 19.463 1.00 91.44 321 LEU A CA 1
ATOM 2535 C C . LEU A 1 321 ? 4.553 5.155 20.071 1.00 91.44 321 LEU A C 1
ATOM 2537 O O . LEU A 1 321 ? 3.884 4.594 20.933 1.00 91.44 321 LEU A O 1
ATOM 2541 N N . LEU A 1 322 ? 5.734 4.683 19.665 1.00 88.44 322 LEU A N 1
ATOM 2542 C CA . LEU A 1 322 ? 6.327 3.464 20.216 1.00 88.44 322 LEU A CA 1
ATOM 2543 C C . LEU A 1 322 ? 6.618 3.602 21.715 1.00 88.44 322 LEU A C 1
ATOM 2545 O O . LEU A 1 322 ? 6.324 2.677 22.473 1.00 88.44 322 LEU A O 1
ATOM 2549 N N . ILE A 1 323 ? 7.133 4.754 22.157 1.00 88.88 323 ILE A N 1
ATOM 2550 C CA . ILE A 1 323 ? 7.362 5.046 23.580 1.00 88.88 323 ILE A CA 1
ATOM 2551 C C . ILE A 1 323 ? 6.034 5.045 24.346 1.00 88.88 323 ILE A C 1
ATOM 2553 O O . ILE A 1 323 ? 5.915 4.361 25.362 1.00 88.88 323 ILE A O 1
ATOM 2557 N N . LEU A 1 324 ? 5.020 5.760 23.848 1.00 91.69 324 LEU A N 1
ATOM 2558 C CA . LEU A 1 324 ? 3.703 5.841 24.487 1.00 91.69 324 LEU A CA 1
ATOM 2559 C C . LEU A 1 324 ? 3.025 4.474 24.592 1.00 91.69 324 LEU A C 1
ATOM 2561 O O . LEU A 1 324 ? 2.460 4.155 25.639 1.00 91.69 324 LEU A O 1
ATOM 2565 N N . VAL A 1 325 ? 3.083 3.664 23.533 1.00 91.31 325 VAL A N 1
ATOM 2566 C CA . VAL A 1 325 ? 2.542 2.300 23.534 1.00 91.31 325 VAL A CA 1
ATOM 2567 C C . VAL A 1 325 ? 3.304 1.429 24.525 1.00 91.31 325 VAL A C 1
ATOM 2569 O O . VAL A 1 325 ? 2.676 0.760 25.339 1.00 91.31 325 VAL A O 1
ATOM 2572 N N . SER A 1 326 ? 4.637 1.467 24.501 1.00 88.94 326 SER A N 1
ATOM 2573 C CA . SER A 1 326 ? 5.466 0.638 25.381 1.00 88.94 326 SER A CA 1
ATOM 2574 C C . SER A 1 326 ? 5.200 0.963 26.849 1.00 88.94 326 SER A C 1
ATOM 2576 O O . SER A 1 326 ? 4.805 0.081 27.605 1.00 88.94 326 SER A O 1
ATOM 2578 N N . ILE A 1 327 ? 5.316 2.236 27.246 1.00 89.56 327 ILE A N 1
ATOM 2579 C CA . ILE A 1 327 ? 5.041 2.673 28.625 1.00 89.56 327 ILE A CA 1
ATOM 2580 C C . ILE A 1 327 ? 3.598 2.344 29.012 1.00 89.56 327 ILE A C 1
ATOM 2582 O O . ILE A 1 327 ? 3.360 1.836 30.107 1.00 89.56 327 ILE A O 1
ATOM 2586 N N . GLY A 1 328 ? 2.633 2.596 28.125 1.00 88.69 328 GLY A N 1
ATOM 2587 C CA . GLY A 1 328 ? 1.227 2.311 28.393 1.00 88.69 328 GLY A CA 1
ATOM 2588 C C . GLY A 1 328 ? 0.978 0.825 28.664 1.00 88.69 328 GLY A C 1
ATOM 2589 O O . GLY A 1 328 ? 0.310 0.496 29.639 1.00 88.69 328 GLY A O 1
ATOM 2590 N N . LEU A 1 329 ? 1.562 -0.080 27.872 1.00 89.06 329 LEU A N 1
ATOM 2591 C CA . LEU A 1 329 ? 1.428 -1.528 28.077 1.00 89.06 329 LEU A CA 1
ATOM 2592 C C . LEU A 1 329 ? 2.019 -2.004 29.415 1.00 89.06 329 LEU A C 1
ATOM 2594 O O . LEU A 1 329 ? 1.495 -2.954 29.991 1.00 89.06 329 LEU A O 1
ATOM 2598 N N . PHE A 1 330 ? 3.074 -1.354 29.920 1.00 85.75 330 PHE A N 1
ATOM 2599 C CA . PHE A 1 330 ? 3.678 -1.688 31.218 1.00 85.75 330 PHE A CA 1
ATOM 2600 C C . PHE A 1 330 ? 2.944 -1.078 32.416 1.00 85.75 330 PHE A C 1
ATOM 2602 O O . PHE A 1 330 ? 2.946 -1.661 33.497 1.00 85.75 330 PHE A O 1
ATOM 2609 N N . THR A 1 331 ? 2.353 0.104 32.248 1.00 85.19 331 THR A N 1
ATOM 2610 C CA . THR A 1 331 ? 1.814 0.896 33.368 1.00 85.19 331 THR A CA 1
ATOM 2611 C C . THR A 1 331 ? 0.303 0.784 33.526 1.00 85.19 331 THR A C 1
ATOM 2613 O O . THR A 1 331 ? -0.206 0.966 34.629 1.00 85.19 331 THR A O 1
ATOM 2616 N N . GLN A 1 332 ? -0.425 0.471 32.453 1.00 83.31 332 GLN A N 1
ATOM 2617 C CA . GLN A 1 332 ? -1.886 0.477 32.442 1.00 83.31 332 GLN A CA 1
ATOM 2618 C C . GLN A 1 332 ? -2.441 -0.950 32.529 1.00 83.31 332 GLN A C 1
ATOM 2620 O O . GLN A 1 332 ? -2.082 -1.831 31.745 1.00 83.31 332 GLN A O 1
ATOM 2625 N N . ASN A 1 333 ? -3.383 -1.188 33.446 1.00 69.81 333 ASN A N 1
ATOM 2626 C CA . ASN A 1 333 ? -4.032 -2.492 33.605 1.00 69.81 333 ASN A CA 1
ATOM 2627 C C . ASN A 1 333 ? -5.029 -2.755 32.464 1.00 69.81 333 ASN A C 1
ATOM 2629 O O . ASN A 1 333 ? -6.206 -2.410 32.552 1.00 69.81 333 ASN A O 1
ATOM 2633 N N . THR A 1 334 ? -4.565 -3.365 31.371 1.00 65.94 334 THR A N 1
ATOM 2634 C CA . THR A 1 334 ? -5.352 -3.466 30.133 1.00 65.94 334 THR A CA 1
ATOM 2635 C C . THR A 1 334 ? -5.437 -4.889 29.584 1.00 65.94 334 THR A C 1
ATOM 2637 O O . THR A 1 334 ? -5.061 -5.179 28.448 1.00 65.94 334 THR A O 1
ATOM 2640 N N . LYS A 1 335 ? -6.051 -5.793 30.366 1.00 64.19 335 LYS A N 1
ATOM 2641 C CA . LYS A 1 335 ? -6.307 -7.203 29.982 1.00 64.19 335 LYS A CA 1
ATOM 2642 C C . LYS A 1 335 ? -6.923 -7.382 28.580 1.00 64.19 335 LYS A C 1
ATOM 2644 O O . LYS A 1 335 ? -6.706 -8.410 27.948 1.00 64.19 335 LYS A O 1
ATOM 2649 N N . ASN A 1 336 ? -7.656 -6.386 28.072 1.00 64.94 336 ASN A N 1
ATOM 2650 C CA . ASN A 1 336 ? -8.340 -6.446 26.775 1.00 64.94 336 ASN A CA 1
ATOM 2651 C C . ASN A 1 336 ? -7.555 -5.841 25.592 1.00 64.94 336 ASN A C 1
ATOM 2653 O O . ASN A 1 336 ? -7.931 -6.089 24.447 1.00 64.94 336 ASN A O 1
ATOM 2657 N N . LEU A 1 337 ? -6.472 -5.088 25.828 1.00 82.38 337 LEU A N 1
ATOM 2658 C CA . LEU A 1 337 ? -5.663 -4.474 24.759 1.00 82.38 337 LEU A CA 1
ATOM 2659 C C . LEU A 1 337 ? -4.507 -5.368 24.291 1.00 82.38 337 LEU A C 1
ATOM 2661 O O . LEU A 1 337 ? -3.933 -5.124 23.230 1.00 82.38 337 LEU A O 1
ATOM 2665 N N . GLY A 1 338 ? -4.223 -6.457 25.016 1.00 85.12 338 GLY A N 1
ATOM 2666 C CA . GLY A 1 338 ? -3.169 -7.412 24.665 1.00 85.12 338 GLY A CA 1
ATOM 2667 C C . GLY A 1 338 ? -3.311 -7.993 23.254 1.00 85.12 338 GLY A C 1
ATOM 2668 O O . GLY A 1 338 ? -2.319 -8.137 22.551 1.00 85.12 338 GLY A O 1
ATOM 2669 N N . TRP A 1 339 ? -4.536 -8.237 22.775 1.00 90.50 339 TRP A N 1
ATOM 2670 C CA . TRP A 1 339 ? -4.746 -8.710 21.399 1.00 90.50 339 TRP A CA 1
ATOM 2671 C C . TRP A 1 339 ? -4.390 -7.665 20.334 1.00 90.50 339 TRP A C 1
ATOM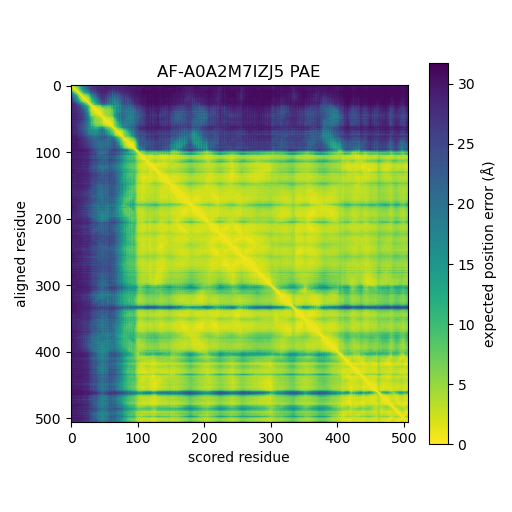 2673 O O . TRP A 1 339 ? -3.901 -8.026 19.266 1.00 90.50 339 TRP A O 1
ATOM 2683 N N . MET A 1 340 ? -4.598 -6.377 20.625 1.00 93.00 340 MET A N 1
ATOM 2684 C CA . MET A 1 340 ? -4.172 -5.296 19.736 1.00 93.00 340 MET A CA 1
ATOM 2685 C C . MET A 1 340 ? -2.650 -5.191 19.692 1.00 93.00 340 MET A C 1
ATOM 2687 O O . MET A 1 340 ? -2.090 -5.062 18.606 1.00 93.00 340 MET A O 1
ATOM 2691 N N . ALA A 1 341 ? -1.987 -5.339 20.842 1.00 92.50 341 ALA A N 1
ATOM 2692 C CA . ALA A 1 341 ? -0.532 -5.406 20.912 1.00 92.50 341 ALA A CA 1
ATOM 2693 C C . ALA A 1 341 ? 0.025 -6.615 20.140 1.00 92.50 341 ALA A C 1
ATOM 2695 O O . ALA A 1 341 ? 0.954 -6.446 19.364 1.00 92.50 341 ALA A O 1
ATOM 2696 N N . VAL A 1 342 ? -0.572 -7.806 20.269 1.00 92.88 342 VAL A N 1
ATOM 2697 C CA . VAL A 1 342 ? -0.165 -9.005 19.506 1.00 92.88 342 VAL A CA 1
ATOM 2698 C C . VAL A 1 342 ? -0.270 -8.770 17.997 1.00 92.88 342 VAL A C 1
ATOM 2700 O O . VAL A 1 342 ? 0.673 -9.063 17.266 1.00 92.88 342 VAL A O 1
ATOM 2703 N N . CYS A 1 343 ? -1.389 -8.211 17.528 1.00 95.06 343 CYS A N 1
ATOM 2704 C CA . CYS A 1 343 ? -1.573 -7.886 16.113 1.00 95.06 343 CYS A CA 1
ATOM 2705 C C . CYS A 1 343 ? -0.543 -6.849 15.630 1.00 95.06 343 CYS A C 1
ATOM 2707 O O . CYS A 1 343 ? 0.075 -7.026 14.582 1.00 95.06 343 CYS A O 1
ATOM 2709 N N . LEU A 1 344 ? -0.299 -5.797 16.419 1.00 95.38 344 LEU A N 1
ATOM 2710 C CA . LEU A 1 344 ? 0.708 -4.781 16.115 1.00 95.38 344 LEU A CA 1
ATOM 2711 C C . LEU A 1 344 ? 2.124 -5.379 16.054 1.00 95.38 344 LEU A C 1
ATOM 2713 O O . LEU A 1 344 ? 2.850 -5.134 15.093 1.00 95.38 344 LEU A O 1
ATOM 2717 N N . ILE A 1 345 ? 2.497 -6.199 17.041 1.00 94.56 345 ILE A N 1
ATOM 2718 C CA . ILE A 1 345 ? 3.795 -6.880 17.108 1.00 94.56 345 ILE A CA 1
ATOM 2719 C C . ILE A 1 345 ? 3.980 -7.804 15.909 1.00 94.56 345 ILE A C 1
ATOM 2721 O O . ILE A 1 345 ? 5.063 -7.812 15.343 1.00 94.56 345 ILE A O 1
ATOM 2725 N N . PHE A 1 346 ? 2.946 -8.530 15.473 1.00 95.94 346 PHE A N 1
ATOM 2726 C CA . PHE A 1 346 ? 3.023 -9.371 14.276 1.00 95.94 346 PHE A CA 1
ATOM 2727 C C . PHE A 1 346 ? 3.455 -8.569 13.037 1.00 95.94 346 PHE A C 1
ATOM 2729 O O . PHE A 1 346 ? 4.383 -8.968 12.333 1.00 95.94 346 PHE A O 1
ATOM 2736 N N . PHE A 1 347 ? 2.837 -7.407 12.793 1.00 94.88 347 PHE A N 1
ATOM 2737 C CA . PHE A 1 347 ? 3.215 -6.562 11.657 1.00 94.88 347 PHE A CA 1
ATOM 2738 C C . PHE A 1 347 ? 4.585 -5.904 11.846 1.00 94.88 347 PHE A C 1
ATOM 2740 O O . PHE A 1 347 ? 5.352 -5.834 10.887 1.00 94.88 347 PHE A O 1
ATOM 2747 N N . ILE A 1 348 ? 4.935 -5.472 13.062 1.00 93.44 348 ILE A N 1
ATOM 2748 C CA . ILE A 1 348 ? 6.265 -4.914 13.356 1.00 93.44 348 ILE A CA 1
ATOM 2749 C C . ILE A 1 348 ? 7.365 -5.973 13.172 1.00 93.44 348 ILE A C 1
ATOM 2751 O O . ILE A 1 348 ? 8.403 -5.680 12.585 1.00 93.44 348 ILE A O 1
ATOM 2755 N N . ALA A 1 349 ? 7.128 -7.212 13.607 1.00 93.44 349 ALA A N 1
ATOM 2756 C CA . ALA A 1 349 ? 8.094 -8.310 13.557 1.00 93.44 349 ALA A CA 1
ATOM 2757 C C . ALA A 1 349 ? 8.489 -8.703 12.129 1.00 93.44 349 ALA A C 1
ATOM 2759 O O . ALA A 1 349 ? 9.574 -9.236 11.918 1.00 93.44 349 ALA A O 1
ATOM 2760 N N . SER A 1 350 ? 7.646 -8.400 11.138 1.00 89.56 350 SER A N 1
ATOM 2761 C CA . SER A 1 350 ? 8.000 -8.574 9.727 1.00 89.56 350 SER A CA 1
ATOM 2762 C C . SER A 1 350 ? 9.135 -7.650 9.261 1.00 89.56 350 SER A C 1
ATOM 2764 O O . SER A 1 350 ? 9.731 -7.915 8.222 1.00 89.56 350 SER A O 1
ATOM 2766 N N . ASN A 1 351 ? 9.418 -6.578 10.014 1.00 90.38 351 ASN A N 1
ATOM 2767 C CA . ASN A 1 351 ? 10.416 -5.555 9.718 1.00 90.38 351 ASN A CA 1
ATOM 2768 C C . ASN A 1 351 ? 10.302 -4.983 8.292 1.00 90.38 351 ASN A C 1
ATOM 2770 O O . ASN A 1 351 ? 11.291 -4.900 7.571 1.00 90.38 351 ASN A O 1
ATOM 2774 N N . GLN A 1 352 ? 9.091 -4.620 7.859 1.00 89.31 352 GLN A N 1
ATOM 2775 C CA . GLN A 1 352 ? 8.862 -4.068 6.521 1.00 89.31 352 GLN A CA 1
ATOM 2776 C C . GLN A 1 352 ? 7.978 -2.822 6.556 1.00 89.31 352 GLN A C 1
ATOM 2778 O O . GLN A 1 352 ? 6.840 -2.857 7.036 1.00 89.31 352 GLN A O 1
ATOM 2783 N N . VAL A 1 353 ? 8.459 -1.731 5.949 1.00 87.31 353 VAL A N 1
ATOM 2784 C CA . VAL A 1 353 ? 7.721 -0.455 5.846 1.00 87.31 353 VAL A CA 1
ATOM 2785 C C . VAL A 1 353 ? 6.393 -0.607 5.098 1.00 87.31 353 VAL A C 1
ATOM 2787 O O . VAL A 1 353 ? 5.468 0.175 5.323 1.00 87.31 353 VAL A O 1
ATOM 2790 N N . ARG A 1 354 ? 6.229 -1.625 4.241 1.00 86.94 354 ARG A N 1
ATOM 2791 C CA . ARG A 1 354 ? 4.951 -1.880 3.549 1.00 86.94 354 ARG A CA 1
ATOM 2792 C C . ARG A 1 354 ? 3.745 -2.028 4.482 1.00 86.94 354 ARG A C 1
ATOM 2794 O O . ARG A 1 354 ? 2.643 -1.652 4.094 1.00 86.94 354 ARG A O 1
ATOM 2801 N N . TYR A 1 355 ? 3.942 -2.479 5.722 1.00 91.75 355 TYR A N 1
ATOM 2802 C CA . TYR A 1 355 ? 2.853 -2.638 6.689 1.00 91.75 355 TYR A CA 1
ATOM 2803 C C . TYR A 1 355 ? 2.520 -1.373 7.478 1.00 91.75 355 TYR A C 1
ATOM 2805 O O . TYR A 1 355 ? 1.644 -1.416 8.344 1.00 91.75 355 TYR A O 1
ATOM 2813 N N . ILE A 1 356 ? 3.149 -0.229 7.178 1.00 91.25 356 ILE A N 1
ATOM 2814 C CA . ILE A 1 356 ? 2.882 1.025 7.895 1.00 91.25 356 ILE A CA 1
ATOM 2815 C C . ILE A 1 356 ? 1.400 1.427 7.858 1.00 91.25 356 ILE A C 1
ATOM 2817 O O . ILE A 1 356 ? 0.890 1.946 8.845 1.00 91.25 356 ILE A O 1
ATOM 2821 N N . GLY A 1 357 ? 0.677 1.070 6.788 1.00 91.88 357 GLY A N 1
ATOM 2822 C CA . GLY A 1 357 ? -0.768 1.282 6.668 1.00 91.88 357 GLY A CA 1
ATOM 2823 C C . GLY A 1 357 ? -1.624 0.520 7.690 1.00 91.88 357 GLY A C 1
ATOM 2824 O O . GLY A 1 357 ? -2.767 0.901 7.914 1.00 91.88 357 GLY A O 1
ATOM 2825 N N . THR A 1 358 ? -1.084 -0.519 8.338 1.00 95.31 358 THR A N 1
ATOM 2826 C CA . THR A 1 358 ? -1.708 -1.210 9.484 1.00 95.31 358 THR A CA 1
ATOM 2827 C C . THR A 1 358 ? -1.028 -0.839 10.806 1.00 95.31 358 THR A C 1
ATOM 2829 O O . THR A 1 358 ? -1.708 -0.602 11.803 1.00 95.31 358 THR A O 1
ATOM 2832 N N . ILE A 1 359 ? 0.306 -0.723 10.822 1.00 95.38 359 ILE A N 1
ATOM 2833 C CA . ILE A 1 359 ? 1.088 -0.372 12.020 1.00 95.38 359 ILE A CA 1
ATOM 2834 C C . ILE A 1 359 ? 0.680 1.007 12.550 1.00 95.38 359 ILE A C 1
ATOM 2836 O O . ILE A 1 359 ? 0.381 1.134 13.732 1.00 95.38 359 ILE A O 1
ATOM 2840 N N . ALA A 1 360 ? 0.626 2.039 11.702 1.00 95.00 360 ALA A N 1
ATOM 2841 C CA . ALA A 1 360 ? 0.291 3.398 12.125 1.00 95.00 360 ALA A CA 1
ATOM 2842 C C . ALA A 1 360 ? -1.102 3.509 12.777 1.00 95.00 360 ALA A C 1
ATOM 2844 O O . ALA A 1 360 ? -1.174 3.995 13.910 1.00 95.00 360 ALA A O 1
ATOM 2845 N N . PRO A 1 361 ? -2.207 3.051 12.149 1.00 95.94 361 PRO A N 1
ATOM 2846 C CA . PRO A 1 361 ? -3.521 3.121 12.783 1.00 95.94 361 PRO A CA 1
ATOM 2847 C C . PRO A 1 361 ? -3.619 2.295 14.066 1.00 95.94 361 PRO A C 1
ATOM 2849 O O . PRO A 1 361 ? -4.196 2.781 15.037 1.00 95.94 361 PRO A O 1
ATOM 2852 N N . LEU A 1 362 ? -3.031 1.095 14.121 1.00 96.62 362 LEU A N 1
ATOM 2853 C CA . LEU A 1 362 ? -3.043 0.295 15.349 1.00 96.62 362 LEU A CA 1
ATOM 2854 C C . LEU A 1 362 ? -2.226 0.945 16.469 1.00 96.62 362 LEU A C 1
ATOM 2856 O O . LEU A 1 362 ? -2.710 0.996 17.594 1.00 96.62 362 LEU A O 1
ATOM 2860 N N . SER A 1 363 ? -1.044 1.494 16.179 1.00 95.81 363 SER A N 1
ATOM 2861 C CA . SER A 1 363 ? -0.225 2.212 17.165 1.00 95.81 363 SER A CA 1
ATOM 2862 C C . SER A 1 363 ? -0.943 3.437 17.726 1.00 95.81 363 SER A C 1
ATOM 2864 O O . SER A 1 363 ? -0.942 3.645 18.937 1.00 95.81 363 SER A O 1
ATOM 2866 N N . VAL A 1 364 ? -1.594 4.230 16.868 1.00 96.38 364 VAL A N 1
ATOM 2867 C CA . VAL A 1 364 ? -2.354 5.417 17.292 1.00 96.38 364 VAL A CA 1
ATOM 2868 C C . VAL A 1 364 ? -3.555 5.023 18.152 1.00 96.38 364 VAL A C 1
ATOM 2870 O O . VAL A 1 364 ? -3.747 5.596 19.225 1.00 96.38 364 VAL A O 1
ATOM 2873 N N . LEU A 1 365 ? -4.350 4.037 17.721 1.00 95.69 365 LEU A N 1
ATOM 2874 C CA . LEU A 1 365 ? -5.495 3.560 18.501 1.00 95.69 365 LEU A CA 1
ATOM 2875 C C . LEU A 1 365 ? -5.058 2.957 19.836 1.00 95.69 365 LEU A C 1
ATOM 2877 O O . LEU A 1 365 ? -5.651 3.271 20.864 1.00 95.69 365 LEU A O 1
ATOM 2881 N N . LEU A 1 366 ? -4.010 2.132 19.833 1.00 95.38 366 LEU A N 1
ATOM 2882 C CA . LEU A 1 366 ? -3.490 1.501 21.040 1.00 95.38 366 LEU A CA 1
ATOM 2883 C C . LEU A 1 366 ? -2.985 2.547 22.034 1.00 95.38 366 LEU A C 1
ATOM 2885 O O . LEU A 1 366 ? -3.361 2.493 23.202 1.00 95.38 366 LEU A O 1
ATOM 2889 N N . ALA A 1 367 ? -2.203 3.531 21.577 1.00 94.62 367 ALA A N 1
ATOM 2890 C CA . ALA A 1 367 ? -1.767 4.641 22.419 1.00 94.62 367 ALA A CA 1
ATOM 2891 C C . ALA A 1 367 ? -2.970 5.393 23.010 1.00 94.62 367 ALA A C 1
ATOM 2893 O O . ALA A 1 367 ? -3.043 5.592 24.219 1.00 94.62 367 ALA A O 1
ATOM 2894 N N . LEU A 1 368 ? -3.963 5.754 22.195 1.00 93.56 368 LEU A N 1
ATOM 2895 C CA . LEU A 1 368 ? -5.144 6.462 22.692 1.00 93.56 368 LEU A CA 1
ATOM 2896 C C . LEU A 1 368 ? -5.937 5.645 23.714 1.00 93.56 368 LEU A C 1
ATOM 2898 O O . LEU A 1 368 ? -6.369 6.202 24.715 1.00 93.56 368 LEU A O 1
ATOM 2902 N N . PHE A 1 369 ? -6.108 4.342 23.497 1.00 93.06 369 PHE A N 1
ATOM 2903 C CA . PHE A 1 369 ? -6.851 3.480 24.417 1.00 93.06 369 PHE A CA 1
ATOM 2904 C C . PHE A 1 369 ? -6.111 3.244 25.733 1.00 93.06 369 PHE A C 1
ATOM 2906 O O . PHE A 1 369 ? -6.753 3.202 26.780 1.00 93.06 369 PHE A O 1
ATOM 2913 N N . LEU A 1 370 ? -4.780 3.134 25.703 1.00 91.44 370 LEU A N 1
ATOM 2914 C CA . LEU A 1 370 ? -3.961 3.023 26.914 1.00 91.44 370 LEU A CA 1
ATOM 2915 C C . LEU A 1 370 ? -4.029 4.301 27.756 1.00 91.44 370 LEU A C 1
ATOM 2917 O O . LEU A 1 370 ? -4.105 4.236 28.978 1.00 91.44 370 LEU A O 1
ATOM 2921 N N . TRP A 1 371 ? -4.037 5.463 27.107 1.00 91.44 371 TRP A N 1
ATOM 2922 C CA . TRP A 1 371 ? -3.931 6.755 27.784 1.00 91.44 371 TRP A CA 1
ATOM 2923 C C . TRP A 1 371 ? -5.265 7.500 27.929 1.00 91.44 371 TRP A C 1
ATOM 2925 O O . TRP A 1 371 ? -5.266 8.624 28.422 1.00 91.44 371 TRP A O 1
ATOM 2935 N N . GLN A 1 372 ? -6.401 6.900 27.550 1.00 90.88 372 GLN A N 1
ATOM 2936 C CA . GLN A 1 372 ? -7.700 7.586 27.449 1.00 90.88 372 GLN A CA 1
ATOM 2937 C C . GLN A 1 372 ? -8.130 8.322 28.731 1.00 90.88 372 GLN A C 1
ATOM 2939 O O . GLN A 1 372 ? -8.665 9.429 28.656 1.00 90.88 372 GLN A O 1
ATOM 2944 N N . GLU A 1 373 ? -7.863 7.738 29.902 1.00 87.81 373 GLU A N 1
ATOM 2945 C CA . GLU A 1 373 ? -8.217 8.307 31.212 1.00 87.81 373 GLU A CA 1
ATOM 2946 C C . GLU A 1 373 ? -7.309 9.484 31.598 1.00 87.81 373 GLU A C 1
ATOM 2948 O O . GLU A 1 373 ? -7.716 10.375 32.339 1.00 87.81 373 GLU A O 1
ATOM 2953 N N . HIS A 1 374 ? -6.103 9.523 31.032 1.00 89.38 374 HIS A N 1
ATOM 2954 C CA . HIS A 1 374 ? -5.079 10.535 31.278 1.00 89.38 374 HIS A CA 1
ATOM 2955 C C . HIS A 1 374 ? -5.105 11.664 30.234 1.00 89.38 374 HIS A C 1
ATOM 2957 O O . HIS A 1 374 ? -4.377 12.649 30.369 1.00 89.38 374 HIS A O 1
ATOM 2963 N N . LEU A 1 375 ? -5.933 11.550 29.186 1.00 89.25 375 LEU A N 1
ATOM 2964 C CA . LEU A 1 375 ? -6.036 12.582 28.156 1.00 89.25 375 LEU A CA 1
ATOM 2965 C C . LEU A 1 375 ? -6.615 13.880 28.747 1.00 89.25 375 LEU A C 1
ATOM 2967 O O . LEU A 1 375 ? -7.725 13.863 29.300 1.00 89.25 375 LEU A O 1
ATOM 2971 N N . PRO A 1 376 ? -5.945 15.034 28.576 1.00 90.06 376 PRO A N 1
ATOM 2972 C CA . PRO A 1 376 ? -6.428 16.299 29.117 1.00 90.06 376 PRO A CA 1
ATOM 2973 C C . PRO A 1 376 ? -7.756 16.692 28.465 1.00 90.06 376 PRO A C 1
ATOM 2975 O O . PRO A 1 376 ? -7.948 16.493 27.265 1.00 90.06 376 PRO A O 1
ATOM 2978 N N . LYS A 1 377 ? -8.689 17.251 29.245 1.00 89.44 377 LYS A N 1
ATOM 2979 C CA . LYS A 1 377 ? -9.906 17.876 28.699 1.00 89.44 377 LYS A CA 1
ATOM 2980 C C . LYS A 1 377 ? -9.527 19.161 27.981 1.00 89.44 377 LYS A C 1
ATOM 2982 O O . LYS A 1 377 ? -8.914 20.051 28.570 1.00 89.44 377 LYS A O 1
ATOM 2987 N N . LEU A 1 378 ? -9.887 19.260 26.709 1.00 83.12 378 LEU A N 1
ATOM 2988 C CA . LEU A 1 378 ? -9.532 20.416 25.905 1.00 83.12 378 LEU A CA 1
ATOM 2989 C C . LEU A 1 378 ? -10.471 21.585 26.190 1.00 83.12 378 LEU A C 1
ATOM 2991 O O . LEU A 1 378 ? -11.689 21.476 26.100 1.00 83.12 378 LEU A O 1
ATOM 2995 N N . THR A 1 379 ? -9.879 22.736 26.497 1.00 85.44 379 THR A N 1
ATOM 2996 C CA . THR A 1 379 ? -10.590 24.020 26.473 1.00 85.44 379 THR A CA 1
ATOM 2997 C C . THR A 1 379 ? -10.867 24.434 25.026 1.00 85.44 379 THR A C 1
ATOM 2999 O O . THR A 1 379 ? -10.232 23.922 24.107 1.00 85.44 379 THR A O 1
ATOM 3002 N N . THR A 1 380 ? -11.712 25.440 24.792 1.00 77.94 380 THR A N 1
ATOM 3003 C CA . THR A 1 380 ? -11.941 26.011 23.447 1.00 77.94 380 THR A CA 1
ATOM 3004 C C . THR A 1 380 ? -10.641 26.403 22.733 1.00 77.94 380 THR A C 1
ATOM 3006 O O . THR A 1 380 ? -10.500 26.197 21.530 1.00 77.94 380 THR A O 1
ATOM 3009 N N . ARG A 1 381 ? -9.642 26.901 23.479 1.00 74.69 381 ARG A N 1
ATOM 3010 C CA . ARG A 1 381 ? -8.302 27.193 22.939 1.00 74.69 381 ARG A CA 1
ATOM 3011 C C . ARG A 1 381 ? -7.538 25.924 22.570 1.00 74.69 381 ARG A C 1
ATOM 3013 O O . ARG A 1 381 ? -6.899 25.893 21.526 1.00 74.69 381 ARG A O 1
ATOM 3020 N N . GLY A 1 382 ? -7.619 24.889 23.406 1.00 76.69 382 GLY A N 1
ATOM 3021 C CA . GLY A 1 382 ? -7.034 23.578 23.117 1.00 76.69 382 GLY A CA 1
ATOM 3022 C C . GLY A 1 382 ? -7.654 22.934 21.877 1.00 76.69 382 GLY A C 1
ATOM 3023 O O . GLY A 1 382 ? -6.931 22.434 21.024 1.00 76.69 382 GLY A O 1
ATOM 3024 N N . MET A 1 383 ? -8.976 23.035 21.726 1.00 80.25 383 MET A N 1
ATOM 3025 C CA . MET A 1 383 ? -9.707 22.561 20.549 1.00 80.25 383 MET A CA 1
ATOM 3026 C C . MET A 1 383 ? -9.263 23.285 19.269 1.00 80.25 383 MET A C 1
ATOM 3028 O O . MET A 1 383 ? -8.942 22.636 18.274 1.00 80.25 383 MET A O 1
ATOM 3032 N N . ALA A 1 384 ? -9.161 24.619 19.304 1.00 74.06 384 ALA A N 1
ATOM 3033 C CA . ALA A 1 384 ? -8.659 25.402 18.174 1.00 74.06 384 ALA A CA 1
ATOM 3034 C C . ALA A 1 384 ? -7.195 25.065 17.832 1.00 74.06 384 ALA A C 1
ATOM 3036 O O . ALA A 1 384 ? -6.870 24.846 16.667 1.00 74.06 384 ALA A O 1
ATOM 3037 N N . GLY A 1 385 ? -6.323 24.958 18.840 1.00 74.81 385 GLY A N 1
ATOM 3038 C CA . GLY A 1 385 ? -4.927 24.560 18.643 1.00 74.81 385 GLY A CA 1
ATOM 3039 C C . GLY A 1 385 ? -4.798 23.168 18.022 1.00 74.81 385 GLY A C 1
ATOM 3040 O O . GLY A 1 385 ? -4.004 22.971 17.104 1.00 74.81 385 GLY A O 1
ATOM 3041 N N . MET A 1 386 ? -5.630 22.219 18.455 1.00 80.00 386 MET A N 1
ATOM 3042 C CA . MET A 1 386 ? -5.630 20.869 17.899 1.00 80.00 386 MET A CA 1
ATOM 3043 C C . MET A 1 386 ? -6.133 20.836 16.457 1.00 80.00 386 MET A C 1
ATOM 3045 O O . MET A 1 386 ? -5.551 20.137 15.631 1.00 80.00 386 MET A O 1
ATOM 3049 N N . ALA A 1 387 ? -7.152 21.631 16.123 1.00 76.62 387 ALA A N 1
ATOM 3050 C CA . ALA A 1 387 ? -7.610 21.787 14.746 1.00 76.62 387 ALA A CA 1
ATOM 3051 C C . ALA A 1 387 ? -6.496 22.324 13.830 1.00 76.62 387 ALA A C 1
ATOM 3053 O O . ALA A 1 387 ? -6.262 21.763 12.760 1.00 76.62 387 ALA A O 1
ATOM 3054 N N . VAL A 1 388 ? -5.761 23.353 14.272 1.00 76.88 388 VAL A N 1
ATOM 3055 C CA . VAL A 1 388 ? -4.614 23.905 13.527 1.00 76.88 388 VAL A CA 1
ATOM 3056 C C . VAL A 1 388 ? -3.520 22.855 13.336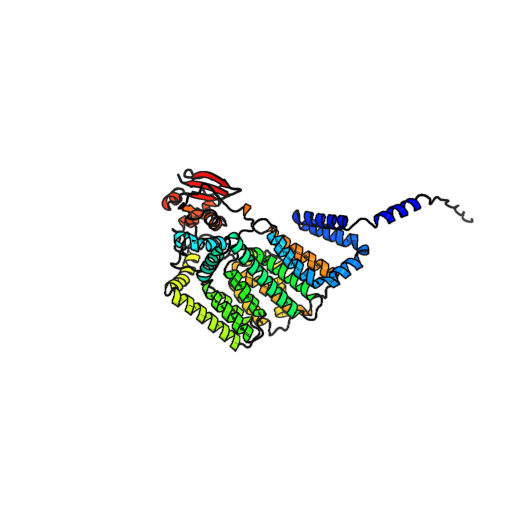 1.00 76.88 388 VAL A C 1
ATOM 3058 O O . VAL A 1 388 ? -3.014 22.702 12.226 1.00 76.88 388 VAL A O 1
ATOM 3061 N N . LEU A 1 389 ? -3.189 22.089 14.381 1.00 80.62 389 LEU A N 1
ATOM 3062 C CA . LEU A 1 389 ? -2.206 21.007 14.290 1.00 80.62 389 LEU A CA 1
ATOM 3063 C C . LEU A 1 389 ? -2.630 19.927 13.283 1.00 80.62 389 LEU A C 1
ATOM 3065 O O . LEU A 1 389 ? -1.812 19.496 12.472 1.00 80.62 389 LEU A O 1
ATOM 3069 N N . CYS A 1 390 ? -3.904 19.522 13.293 1.00 80.38 390 CYS A N 1
ATOM 3070 C CA . CYS A 1 390 ? -4.434 18.553 12.332 1.00 80.38 390 CYS A CA 1
ATOM 3071 C C . CYS A 1 390 ? -4.273 19.057 10.895 1.00 80.38 390 CYS A C 1
ATOM 3073 O O . CYS A 1 390 ? -3.753 18.337 10.046 1.00 80.38 390 CYS A O 1
ATOM 3075 N N . VAL A 1 391 ? -4.667 20.307 10.635 1.00 76.88 391 VAL A N 1
ATOM 3076 C CA . VAL A 1 391 ? -4.528 20.928 9.310 1.00 76.88 391 VAL A CA 1
ATOM 3077 C C . VAL A 1 391 ? -3.058 20.997 8.894 1.00 76.88 391 VAL A C 1
ATOM 3079 O O . VAL A 1 391 ? -2.736 20.642 7.765 1.00 76.88 391 VAL A O 1
ATOM 3082 N N . ALA A 1 392 ? -2.151 21.379 9.795 1.00 79.62 392 ALA A N 1
ATOM 3083 C CA . ALA A 1 392 ? -0.721 21.448 9.497 1.00 79.62 392 ALA A CA 1
ATOM 3084 C C . ALA A 1 392 ? -0.131 20.078 9.116 1.00 79.62 392 ALA A C 1
ATOM 3086 O O . ALA A 1 392 ? 0.587 19.973 8.121 1.00 79.62 392 ALA A O 1
ATOM 3087 N N . LEU A 1 393 ? -0.472 19.018 9.859 1.00 81.69 393 LEU A N 1
ATOM 3088 C CA . LEU A 1 393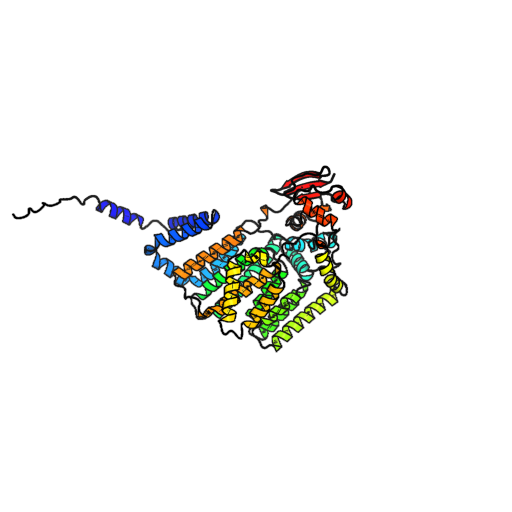 ? -0.052 17.647 9.547 1.00 81.69 393 LEU A CA 1
ATOM 3089 C C . LEU A 1 393 ? -0.592 17.183 8.190 1.00 81.69 393 LEU A C 1
ATOM 3091 O O . LEU A 1 393 ? 0.136 16.581 7.398 1.00 81.69 393 LEU A O 1
ATOM 3095 N N . LEU A 1 394 ? -1.855 17.488 7.896 1.00 78.62 394 LEU A N 1
ATOM 3096 C CA . LEU A 1 394 ? -2.514 17.077 6.657 1.00 78.62 394 LEU A CA 1
ATOM 3097 C C . LEU A 1 394 ? -1.968 17.843 5.443 1.00 78.62 394 LEU A C 1
ATOM 3099 O O . LEU A 1 394 ? -1.697 17.230 4.413 1.00 78.62 394 LEU A O 1
ATOM 3103 N N . LEU A 1 395 ? -1.691 19.144 5.578 1.00 77.56 395 LEU A N 1
ATOM 3104 C CA . LEU A 1 395 ? -1.018 19.940 4.546 1.00 77.56 395 LEU A CA 1
ATOM 3105 C C . LEU A 1 395 ? 0.415 19.467 4.298 1.00 77.56 395 LEU A C 1
ATOM 3107 O O . LEU A 1 395 ? 0.832 19.351 3.145 1.00 77.56 395 LEU A O 1
ATOM 3111 N N . HIS A 1 396 ? 1.161 19.148 5.358 1.00 80.94 396 HIS A N 1
ATOM 3112 C CA . HIS A 1 396 ? 2.492 18.568 5.210 1.00 80.94 396 HIS A CA 1
ATOM 3113 C C . HIS A 1 396 ? 2.424 17.237 4.452 1.00 80.94 396 HIS A C 1
ATOM 3115 O O . HIS A 1 396 ? 3.168 17.038 3.495 1.00 80.94 396 HIS A O 1
ATOM 3121 N N . SER A 1 397 ? 1.475 16.371 4.805 1.00 80.44 397 SER A N 1
ATOM 3122 C CA . SER A 1 397 ? 1.237 15.103 4.105 1.00 80.44 397 SER A CA 1
ATOM 3123 C C . SER A 1 397 ? 0.896 15.321 2.631 1.00 80.44 397 SER A C 1
ATOM 3125 O O . SER A 1 397 ? 1.471 14.679 1.766 1.00 80.44 397 SER A O 1
ATOM 3127 N N . ALA A 1 398 ? 0.024 16.280 2.311 1.00 75.06 398 ALA A N 1
ATOM 3128 C CA . ALA A 1 398 ? -0.308 16.630 0.930 1.00 75.06 398 ALA A CA 1
ATOM 3129 C C . ALA A 1 398 ? 0.905 17.184 0.154 1.00 75.06 398 ALA A C 1
ATOM 3131 O O . ALA A 1 398 ? 1.056 16.975 -1.057 1.00 75.06 398 ALA A O 1
ATOM 3132 N N . SER A 1 399 ? 1.807 17.891 0.840 1.00 74.44 399 SER A N 1
ATOM 3133 C CA . SER A 1 399 ? 3.004 18.470 0.228 1.00 74.44 399 SER A CA 1
ATOM 3134 C C . SER A 1 399 ? 3.980 17.405 -0.290 1.00 74.44 399 SER A C 1
ATOM 3136 O O . SER A 1 399 ? 4.607 17.641 -1.324 1.00 74.44 399 SER A O 1
ATOM 3138 N N . THR A 1 400 ? 4.023 16.223 0.334 1.00 75.19 400 THR A N 1
ATOM 3139 C CA . THR A 1 400 ? 4.932 15.122 -0.026 1.00 75.19 400 THR A CA 1
ATOM 3140 C C . THR A 1 400 ? 4.391 14.203 -1.123 1.00 75.19 400 THR A C 1
ATOM 3142 O O . THR A 1 400 ? 5.129 13.359 -1.630 1.00 75.19 400 THR A O 1
ATOM 3145 N N . LEU A 1 401 ? 3.128 14.369 -1.533 1.00 73.94 401 LEU A N 1
ATOM 3146 C CA . LEU A 1 401 ? 2.514 13.512 -2.546 1.00 73.94 401 LEU A CA 1
ATOM 3147 C C . LEU A 1 401 ? 2.972 13.838 -3.977 1.00 73.94 401 LEU A C 1
ATOM 3149 O O . LEU A 1 401 ? 3.084 15.024 -4.332 1.00 73.94 401 LEU A O 1
ATOM 3153 N N . PRO A 1 402 ? 3.186 12.802 -4.813 1.00 71.50 402 PRO A N 1
ATOM 3154 C CA . PRO A 1 402 ? 3.550 12.961 -6.215 1.00 71.50 402 PRO A CA 1
ATOM 3155 C C . PRO A 1 402 ? 2.384 13.541 -7.026 1.00 71.50 402 PRO A C 1
ATOM 3157 O O . PRO A 1 402 ? 1.225 13.176 -6.840 1.00 71.50 402 PRO A O 1
ATOM 3160 N N . ALA A 1 403 ? 2.706 14.435 -7.963 1.00 72.38 403 ALA A N 1
ATOM 3161 C CA . ALA A 1 403 ? 1.735 15.017 -8.889 1.00 72.38 403 ALA A CA 1
ATOM 3162 C C . ALA A 1 403 ? 1.936 14.459 -10.305 1.00 72.38 403 ALA A C 1
ATOM 3164 O O . ALA A 1 403 ? 3.068 14.372 -10.786 1.00 72.38 403 ALA A O 1
ATOM 3165 N N . ARG A 1 404 ? 0.837 14.155 -11.002 1.00 69.88 404 ARG A N 1
ATOM 3166 C CA . ARG A 1 404 ? 0.799 13.582 -12.358 1.00 69.88 404 ARG A CA 1
ATOM 3167 C C . ARG A 1 404 ? 1.563 14.405 -13.377 1.00 69.88 404 ARG A C 1
ATOM 3169 O O . ARG A 1 404 ? 2.168 13.835 -14.274 1.00 69.88 404 ARG A O 1
ATOM 3176 N N . LYS A 1 405 ? 1.598 15.730 -13.220 1.00 71.12 405 LYS A N 1
ATOM 3177 C CA . LYS A 1 405 ? 2.371 16.620 -14.100 1.00 71.12 405 LYS A CA 1
ATOM 3178 C C . LYS A 1 405 ? 3.869 16.288 -14.161 1.00 71.12 405 LYS A C 1
ATOM 3180 O O . LYS A 1 405 ? 4.536 16.719 -15.091 1.00 71.12 405 LYS A O 1
ATOM 3185 N N . PHE A 1 406 ? 4.395 15.547 -13.183 1.00 74.81 406 PHE A N 1
ATOM 3186 C CA . PHE A 1 406 ? 5.786 15.086 -13.139 1.00 74.81 406 PHE A CA 1
ATOM 3187 C C . PHE A 1 406 ? 5.967 13.634 -13.622 1.00 74.81 406 PHE A C 1
ATOM 3189 O O . PHE A 1 406 ? 7.073 13.090 -13.558 1.00 74.81 406 PHE A O 1
ATOM 3196 N N . SER A 1 407 ? 4.889 12.998 -14.082 1.00 83.12 407 SER A N 1
ATOM 3197 C CA . SER A 1 407 ? 4.889 11.635 -14.602 1.00 83.12 407 SER A CA 1
ATOM 3198 C C . SER A 1 407 ? 5.447 11.595 -16.032 1.00 83.12 407 SER A C 1
ATOM 3200 O O . SER A 1 407 ? 5.081 12.458 -16.832 1.00 83.12 407 SER A O 1
ATOM 3202 N N . PRO A 1 408 ? 6.330 10.635 -16.372 1.00 86.94 408 PRO A N 1
ATOM 3203 C CA . PRO A 1 408 ? 6.904 10.531 -17.710 1.00 86.94 408 PRO A CA 1
ATOM 3204 C C . PRO A 1 408 ? 5.823 10.199 -18.740 1.00 86.94 408 PRO A C 1
ATOM 3206 O O . PRO A 1 408 ? 5.170 9.159 -18.653 1.00 86.94 408 PRO A O 1
ATOM 3209 N N . SER A 1 409 ? 5.660 11.067 -19.733 1.00 89.94 409 SER A N 1
ATOM 3210 C CA . SER A 1 409 ? 4.772 10.851 -20.875 1.00 89.94 409 SER A CA 1
ATOM 3211 C C . SER A 1 409 ? 5.506 11.250 -22.144 1.00 89.94 409 SER A C 1
ATOM 3213 O O . SER A 1 409 ? 5.850 12.420 -22.303 1.00 89.94 409 SER A O 1
ATOM 3215 N N . PHE A 1 410 ? 5.721 10.293 -23.043 1.00 93.31 410 PHE A N 1
ATOM 3216 C CA . PHE A 1 410 ? 6.489 10.499 -24.267 1.00 93.31 410 PHE A CA 1
ATOM 3217 C C . PHE A 1 410 ? 5.615 10.259 -25.488 1.00 93.31 410 PHE A C 1
ATOM 3219 O O . PHE A 1 410 ? 4.908 9.257 -25.559 1.00 93.31 410 PHE A O 1
ATOM 3226 N N . LYS A 1 411 ? 5.660 11.175 -26.455 1.00 90.81 411 LYS A N 1
ATOM 3227 C CA . LYS A 1 411 ? 4.891 11.040 -27.701 1.00 90.81 411 LYS A CA 1
ATOM 3228 C C . LYS A 1 411 ? 5.603 10.154 -28.715 1.00 90.81 411 LYS A C 1
ATOM 3230 O O . LYS A 1 411 ? 4.944 9.517 -29.529 1.00 90.81 411 LYS A O 1
ATOM 3235 N N . GLN A 1 412 ? 6.932 10.126 -28.665 1.00 91.31 412 GLN A N 1
ATOM 3236 C CA . GLN A 1 412 ? 7.770 9.405 -29.622 1.00 91.31 412 GLN A CA 1
ATOM 3237 C C . GLN A 1 412 ? 8.025 7.942 -29.241 1.00 91.31 412 GLN A C 1
ATOM 3239 O O . GLN A 1 412 ? 8.788 7.269 -29.922 1.00 91.31 412 GLN A O 1
ATOM 3244 N N . LEU A 1 413 ? 7.395 7.429 -28.177 1.00 94.19 413 LEU A N 1
ATOM 3245 C CA . LEU A 1 413 ? 7.535 6.033 -27.766 1.00 94.19 413 LEU A CA 1
ATOM 3246 C C . LEU A 1 413 ? 6.529 5.150 -28.535 1.00 94.19 413 LEU A C 1
ATOM 3248 O O . LEU A 1 413 ? 5.324 5.251 -28.283 1.00 94.19 413 LEU A O 1
ATOM 3252 N N . PRO A 1 414 ? 6.974 4.296 -29.478 1.00 93.31 414 PRO A N 1
ATOM 3253 C CA . PRO A 1 414 ? 6.062 3.506 -30.295 1.00 93.31 414 PRO A CA 1
ATOM 3254 C C . PRO A 1 414 ? 5.433 2.350 -29.508 1.00 93.31 414 PRO A C 1
ATOM 3256 O O . PRO A 1 414 ? 5.989 1.844 -28.530 1.00 93.31 414 PRO A O 1
ATOM 3259 N N . LYS A 1 415 ? 4.280 1.868 -29.990 1.00 90.19 415 LYS A N 1
ATOM 3260 C CA . LYS A 1 415 ? 3.689 0.610 -29.509 1.00 90.19 415 LYS A CA 1
ATOM 3261 C C . LYS A 1 415 ? 4.673 -0.543 -29.728 1.00 90.19 415 LYS A C 1
ATOM 3263 O O . LYS A 1 415 ? 5.401 -0.555 -30.717 1.00 90.19 415 LYS A O 1
ATOM 3268 N N . ASN A 1 416 ? 4.667 -1.517 -28.824 1.00 91.69 416 ASN A N 1
ATOM 3269 C CA . ASN A 1 416 ? 5.585 -2.660 -28.774 1.00 91.69 416 ASN A CA 1
ATOM 3270 C C . ASN A 1 416 ? 7.060 -2.302 -28.522 1.00 91.69 416 ASN A C 1
ATOM 3272 O O . ASN A 1 416 ? 7.917 -3.181 -28.622 1.00 91.69 416 ASN A O 1
ATOM 3276 N N . ALA A 1 417 ? 7.375 -1.048 -28.171 1.00 96.19 417 ALA A N 1
ATOM 3277 C CA . ALA A 1 417 ? 8.711 -0.697 -27.706 1.00 96.19 417 ALA A CA 1
ATOM 3278 C C . ALA A 1 417 ? 9.094 -1.552 -26.492 1.00 96.19 417 ALA A C 1
ATOM 3280 O O . ALA A 1 417 ? 8.294 -1.733 -25.573 1.00 96.19 417 ALA A O 1
ATOM 3281 N N . ARG A 1 418 ? 10.338 -2.033 -26.475 1.00 97.06 418 ARG A N 1
ATOM 3282 C CA . ARG A 1 418 ? 10.977 -2.609 -25.287 1.00 97.06 418 ARG A CA 1
ATOM 3283 C C . ARG A 1 418 ? 11.766 -1.531 -24.578 1.00 97.06 418 ARG A C 1
ATOM 3285 O O . ARG A 1 418 ? 12.705 -0.984 -25.165 1.00 97.06 418 ARG A O 1
ATOM 3292 N N . VAL A 1 419 ? 11.373 -1.235 -23.348 1.00 97.38 419 VAL A N 1
ATOM 3293 C CA . VAL A 1 419 ? 11.890 -0.118 -22.558 1.00 97.38 419 VAL A CA 1
ATOM 3294 C C . VAL A 1 419 ? 12.599 -0.642 -21.317 1.00 97.38 419 VAL A C 1
ATOM 3296 O O . VAL A 1 419 ? 12.057 -1.480 -20.604 1.00 97.38 419 VAL A O 1
ATOM 3299 N N . ILE A 1 420 ? 13.786 -0.120 -21.028 1.00 96.75 420 ILE A N 1
ATOM 3300 C CA . ILE A 1 420 ? 14.468 -0.325 -19.745 1.00 96.75 420 ILE A CA 1
ATOM 3301 C C . ILE A 1 420 ? 14.515 0.994 -18.975 1.00 96.75 420 ILE A C 1
ATOM 3303 O O . ILE A 1 420 ? 14.766 2.061 -19.546 1.00 96.75 420 ILE A O 1
ATOM 3307 N N . THR A 1 421 ? 14.254 0.933 -17.672 1.00 94.62 421 THR A N 1
ATOM 3308 C CA . THR A 1 421 ? 14.311 2.096 -16.780 1.00 94.62 421 THR A CA 1
ATOM 3309 C C . THR A 1 421 ? 15.151 1.797 -15.546 1.00 94.62 421 THR A C 1
ATOM 3311 O O . THR A 1 421 ? 15.401 0.638 -15.206 1.00 94.62 421 THR A O 1
ATOM 3314 N N . LEU A 1 422 ? 15.521 2.842 -14.804 1.00 90.75 422 LEU A N 1
ATOM 3315 C CA . LEU A 1 422 ? 15.820 2.682 -13.380 1.00 90.75 422 LEU A CA 1
ATOM 3316 C C . LEU A 1 422 ? 14.575 2.130 -12.672 1.00 90.75 422 LEU A C 1
ATOM 3318 O O . LEU A 1 422 ? 13.473 2.632 -12.930 1.00 90.75 422 LEU A O 1
ATOM 3322 N N . PHE A 1 423 ? 14.740 1.150 -11.777 1.00 88.56 423 PHE A N 1
ATOM 3323 C CA . PHE A 1 423 ? 13.641 0.633 -10.958 1.00 88.56 423 PHE A CA 1
ATOM 3324 C C . PHE A 1 423 ? 13.084 1.735 -10.051 1.00 88.56 423 PHE A C 1
ATOM 3326 O O . PHE A 1 423 ? 13.644 2.074 -9.010 1.00 88.56 423 PHE A O 1
ATOM 3333 N N . SER A 1 424 ? 12.008 2.367 -10.511 1.00 87.12 424 SER A N 1
ATOM 3334 C CA . SER A 1 424 ? 11.482 3.614 -9.958 1.00 87.12 424 SER A CA 1
ATOM 3335 C C . SER A 1 424 ? 10.044 3.837 -10.432 1.00 87.12 424 SER A C 1
ATOM 3337 O O . SER A 1 424 ? 9.473 3.010 -11.140 1.00 87.12 424 SER A O 1
ATOM 3339 N N . HIS A 1 425 ? 9.464 4.996 -10.110 1.00 86.31 425 HIS A N 1
ATOM 3340 C CA . HIS A 1 425 ? 8.152 5.414 -10.616 1.00 86.31 425 HIS A CA 1
ATOM 3341 C C . HIS A 1 425 ? 8.007 5.268 -12.147 1.00 86.31 425 HIS A C 1
ATOM 3343 O O . HIS A 1 425 ? 6.922 4.938 -12.622 1.00 86.31 425 HIS A O 1
ATOM 3349 N N . ALA A 1 426 ? 9.076 5.455 -12.938 1.00 89.81 426 ALA A N 1
ATOM 3350 C CA . ALA A 1 426 ? 9.003 5.288 -14.396 1.00 89.81 426 ALA A CA 1
ATOM 3351 C C . ALA A 1 426 ? 8.629 3.870 -14.838 1.00 89.81 426 ALA A C 1
ATOM 3353 O O . ALA A 1 426 ? 7.893 3.730 -15.812 1.00 89.81 426 ALA A O 1
ATOM 3354 N N . THR A 1 427 ? 9.053 2.844 -14.098 1.00 91.75 427 THR A N 1
ATOM 3355 C CA . THR A 1 427 ? 8.719 1.439 -14.376 1.00 91.75 427 THR A CA 1
ATOM 3356 C C . THR A 1 427 ? 7.203 1.201 -14.425 1.00 91.75 427 THR A C 1
ATOM 3358 O O . THR A 1 427 ? 6.730 0.302 -15.116 1.00 91.75 427 THR A O 1
ATOM 3361 N N . TYR A 1 428 ? 6.426 2.032 -13.726 1.00 91.56 428 TYR A N 1
ATOM 3362 C CA . TYR A 1 428 ? 4.967 1.942 -13.670 1.00 91.56 428 TYR A CA 1
ATOM 3363 C C . TYR A 1 428 ? 4.278 3.028 -14.500 1.00 91.56 428 TYR A C 1
ATOM 3365 O O . TYR A 1 428 ? 3.283 2.775 -15.175 1.00 91.56 428 TYR A O 1
ATOM 3373 N N . ALA A 1 429 ? 4.821 4.243 -14.489 1.00 91.38 429 ALA A N 1
ATOM 3374 C CA . ALA A 1 429 ? 4.205 5.388 -15.139 1.00 91.38 429 ALA A CA 1
ATOM 3375 C C . ALA A 1 429 ? 4.344 5.397 -16.663 1.00 91.38 429 ALA A C 1
ATOM 3377 O O . ALA A 1 429 ? 3.414 5.810 -17.356 1.00 91.38 429 ALA A O 1
ATOM 3378 N N . VAL A 1 430 ? 5.479 4.936 -17.196 1.00 93.00 430 VAL A N 1
ATOM 3379 C CA . VAL A 1 430 ? 5.700 4.885 -18.647 1.00 93.00 430 VAL A CA 1
ATOM 3380 C C . VAL A 1 430 ? 4.670 3.979 -19.338 1.00 93.00 430 VAL A C 1
ATOM 3382 O O . VAL A 1 430 ? 4.006 4.481 -20.244 1.00 93.00 430 VAL A O 1
ATOM 3385 N N . PRO A 1 431 ? 4.436 2.715 -18.923 1.00 92.62 431 PRO A N 1
ATOM 3386 C CA . PRO A 1 431 ? 3.433 1.870 -19.576 1.00 92.62 431 PRO A CA 1
ATOM 3387 C C . PRO A 1 431 ? 2.001 2.359 -19.324 1.00 92.62 431 PRO A C 1
ATOM 3389 O O . PRO A 1 431 ? 1.128 2.155 -20.165 1.00 92.62 431 PRO A O 1
ATOM 3392 N N . PHE A 1 432 ? 1.751 3.055 -18.208 1.00 91.62 432 PHE A N 1
ATOM 3393 C CA . PHE A 1 432 ? 0.457 3.684 -17.940 1.00 91.62 432 PHE A CA 1
ATOM 3394 C C . PHE A 1 432 ? 0.133 4.813 -18.929 1.00 91.62 432 PHE A C 1
ATOM 3396 O O . PHE A 1 432 ? -0.993 4.896 -19.425 1.00 91.62 432 PHE A O 1
ATOM 3403 N N . ASN A 1 433 ? 1.117 5.666 -19.232 1.00 90.56 433 ASN A N 1
ATOM 3404 C CA . ASN A 1 433 ? 0.960 6.791 -20.157 1.00 90.56 433 ASN A CA 1
ATOM 3405 C C . ASN A 1 433 ? 1.176 6.404 -21.631 1.00 90.56 433 ASN A C 1
ATOM 3407 O O . ASN A 1 433 ? 0.663 7.090 -22.510 1.00 90.56 433 ASN A O 1
ATOM 3411 N N . SER A 1 434 ? 1.924 5.330 -21.903 1.00 90.25 434 SER A N 1
ATOM 3412 C CA . SER A 1 434 ? 2.283 4.855 -23.250 1.00 90.25 434 SER A CA 1
ATOM 3413 C C . SER A 1 434 ? 1.898 3.383 -23.403 1.00 90.25 434 SER A C 1
ATOM 3415 O O . SER A 1 434 ? 2.736 2.496 -23.233 1.00 90.25 434 SER A O 1
ATOM 3417 N N . PRO A 1 435 ? 0.619 3.087 -23.668 1.00 84.88 435 PRO A N 1
ATOM 3418 C CA . PRO A 1 435 ? 0.150 1.720 -23.579 1.00 84.88 435 PRO A CA 1
ATOM 3419 C C . PRO A 1 435 ? 0.584 0.833 -24.746 1.00 84.88 435 PRO A C 1
ATOM 3421 O O . PRO A 1 435 ? 0.727 1.288 -25.883 1.00 84.88 435 PRO A O 1
ATOM 3424 N N . GLY A 1 436 ? 0.733 -0.463 -24.463 1.00 88.88 436 GLY A N 1
ATOM 3425 C CA . GLY A 1 436 ? 1.182 -1.461 -25.435 1.00 88.88 436 GLY A CA 1
ATOM 3426 C C . GLY A 1 436 ? 2.702 -1.564 -25.576 1.00 88.88 436 GLY A C 1
ATOM 3427 O O . GLY A 1 436 ? 3.173 -2.140 -26.551 1.00 88.88 436 GLY A O 1
ATOM 3428 N N . ILE A 1 437 ? 3.474 -1.003 -24.645 1.00 94.81 437 ILE A N 1
ATOM 3429 C CA . ILE A 1 437 ? 4.920 -1.236 -24.545 1.00 94.81 437 ILE A CA 1
ATOM 3430 C C . ILE A 1 437 ? 5.228 -2.443 -23.652 1.00 94.81 437 ILE A C 1
ATOM 3432 O O . ILE A 1 437 ? 4.396 -2.877 -22.856 1.00 94.81 437 ILE A O 1
ATOM 3436 N N . GLN A 1 438 ? 6.464 -2.918 -23.742 1.00 96.06 438 GLN A N 1
ATOM 3437 C CA . GLN A 1 438 ? 7.081 -3.845 -22.800 1.00 96.06 438 GLN A CA 1
ATOM 3438 C C . GLN A 1 438 ? 8.108 -3.073 -21.976 1.00 96.06 438 GLN A C 1
ATOM 3440 O O . GLN A 1 438 ? 8.834 -2.239 -22.523 1.00 96.06 438 GLN A O 1
ATOM 3445 N N . ILE A 1 439 ? 8.184 -3.333 -20.676 1.00 96.06 439 ILE A N 1
ATOM 3446 C CA . ILE A 1 439 ? 9.068 -2.585 -19.785 1.00 96.06 439 ILE A CA 1
ATOM 3447 C C . ILE A 1 439 ? 9.827 -3.514 -18.846 1.00 96.06 439 ILE A C 1
ATOM 3449 O O . ILE A 1 439 ? 9.321 -4.556 -18.453 1.00 96.06 439 ILE A O 1
ATOM 3453 N N . GLU A 1 440 ? 11.040 -3.125 -18.479 1.00 96.25 440 GLU A N 1
ATOM 3454 C CA . GLU A 1 440 ? 11.843 -3.764 -17.443 1.00 96.25 440 GLU A CA 1
ATOM 3455 C C . GLU A 1 440 ? 12.507 -2.691 -16.557 1.00 96.25 440 GLU A C 1
ATOM 3457 O O . GLU A 1 440 ? 12.681 -1.544 -16.990 1.00 96.25 440 GLU A O 1
ATOM 3462 N N . PRO A 1 441 ? 12.913 -3.043 -15.327 1.00 94.00 441 PRO A N 1
ATOM 3463 C CA . PRO A 1 441 ? 12.681 -4.333 -14.662 1.00 94.00 441 PRO A CA 1
ATOM 3464 C C . PRO A 1 441 ? 11.215 -4.507 -14.222 1.00 94.00 441 PRO A C 1
ATOM 3466 O O . PRO A 1 441 ? 10.450 -3.546 -14.196 1.00 94.00 441 PRO A O 1
ATOM 3469 N N . SER A 1 442 ? 10.804 -5.725 -13.868 1.00 93.50 442 SER A N 1
ATOM 3470 C CA . SER A 1 442 ? 9.460 -5.965 -13.325 1.00 93.50 442 SER A CA 1
ATOM 3471 C C . SER A 1 442 ? 9.274 -5.500 -11.881 1.00 93.50 442 SER A C 1
ATOM 3473 O O . SER A 1 442 ? 10.229 -5.183 -11.174 1.00 93.50 442 SER A O 1
ATOM 3475 N N . TYR A 1 443 ? 8.019 -5.518 -11.416 1.00 89.44 443 TYR A N 1
ATOM 3476 C CA . TYR A 1 443 ? 7.658 -5.248 -10.018 1.00 89.44 443 TYR A CA 1
ATOM 3477 C C . TYR A 1 443 ? 8.379 -6.154 -9.011 1.00 89.44 443 TYR A C 1
ATOM 3479 O O . TYR A 1 443 ? 8.577 -5.785 -7.856 1.00 89.44 443 TYR A O 1
ATOM 3487 N N . ALA A 1 444 ? 8.781 -7.345 -9.448 1.00 91.31 444 ALA A N 1
ATOM 3488 C CA . ALA A 1 444 ? 9.610 -8.261 -8.695 1.00 91.31 444 ALA A CA 1
ATOM 3489 C C . ALA A 1 444 ? 11.049 -8.119 -9.198 1.00 91.31 444 ALA A C 1
ATOM 3491 O O . ALA A 1 444 ? 11.489 -8.908 -10.026 1.00 91.31 444 ALA A O 1
ATOM 3492 N N . PHE A 1 445 ? 11.791 -7.120 -8.708 1.00 91.88 445 PHE A N 1
ATOM 3493 C CA . PHE A 1 445 ? 13.132 -6.786 -9.219 1.00 91.88 445 PHE A CA 1
ATOM 3494 C C . PHE A 1 445 ? 14.069 -8.006 -9.315 1.00 91.88 445 PHE A C 1
ATOM 3496 O O . PHE A 1 445 ? 14.752 -8.199 -10.317 1.00 91.88 445 PHE A O 1
ATOM 3503 N N . GLY A 1 446 ? 14.034 -8.894 -8.315 1.00 93.81 446 GLY A N 1
ATOM 3504 C CA . GLY A 1 446 ? 14.820 -10.131 -8.301 1.00 93.81 446 GLY A CA 1
ATOM 3505 C C . GLY A 1 446 ? 14.366 -11.224 -9.282 1.00 93.81 446 GLY A C 1
ATOM 3506 O O . GLY A 1 446 ? 15.056 -12.230 -9.425 1.00 93.81 446 GLY A O 1
ATOM 3507 N N . ALA A 1 447 ? 13.235 -11.063 -9.971 1.00 94.69 447 ALA A N 1
ATOM 3508 C CA . ALA A 1 447 ? 12.783 -11.971 -11.027 1.00 94.69 447 ALA A CA 1
ATOM 3509 C C . ALA A 1 447 ? 13.528 -11.742 -12.354 1.00 94.69 447 ALA A C 1
ATOM 3511 O O . ALA A 1 447 ? 13.529 -12.620 -13.222 1.00 94.69 447 ALA A O 1
ATOM 3512 N N . ALA A 1 448 ? 14.166 -10.580 -12.510 1.00 95.38 448 ALA A N 1
ATOM 3513 C CA . ALA A 1 448 ? 15.025 -10.275 -13.641 1.00 95.38 448 ALA A CA 1
ATOM 3514 C C . ALA A 1 448 ? 16.409 -10.947 -13.497 1.00 95.38 448 ALA A C 1
ATOM 3516 O O . ALA A 1 448 ? 16.914 -11.119 -12.379 1.00 95.38 448 ALA A O 1
ATOM 3517 N N . PRO A 1 449 ? 17.075 -11.294 -14.613 1.00 95.75 449 PRO A N 1
ATOM 3518 C CA . PRO A 1 449 ? 18.492 -11.655 -14.614 1.00 95.75 449 PRO A CA 1
ATOM 3519 C C . PRO A 1 449 ? 19.372 -10.604 -13.912 1.00 95.75 449 PRO A C 1
ATOM 3521 O O . PRO A 1 449 ? 19.079 -9.410 -13.952 1.00 95.75 449 PRO A O 1
ATOM 3524 N N . LYS A 1 450 ? 20.461 -11.031 -13.256 1.00 94.75 450 LYS A N 1
ATOM 3525 C CA . LYS A 1 450 ? 21.316 -10.126 -12.459 1.00 94.75 450 LYS A CA 1
ATOM 3526 C C . LYS A 1 450 ? 21.990 -9.031 -13.291 1.00 94.75 450 LYS A C 1
ATOM 3528 O O . LYS A 1 450 ? 22.142 -7.917 -12.808 1.00 94.75 450 LYS A O 1
ATOM 3533 N N . ASP A 1 451 ? 22.373 -9.336 -14.527 1.00 94.88 451 ASP A N 1
ATOM 3534 C CA . ASP A 1 451 ? 22.933 -8.359 -15.469 1.00 94.88 451 ASP A CA 1
ATOM 3535 C C . ASP A 1 451 ? 21.898 -7.293 -15.862 1.00 94.88 451 ASP A C 1
ATOM 3537 O O . ASP A 1 451 ? 22.222 -6.110 -15.905 1.00 94.88 451 ASP A O 1
ATOM 3541 N N . LEU A 1 452 ? 20.633 -7.682 -16.042 1.00 95.06 452 LEU A N 1
ATOM 3542 C CA . LEU A 1 452 ? 19.535 -6.746 -16.281 1.00 95.06 452 LEU A CA 1
ATOM 3543 C C . LEU A 1 452 ? 19.239 -5.866 -15.056 1.00 95.06 452 LEU A C 1
ATOM 3545 O O . LEU A 1 452 ? 19.031 -4.659 -15.192 1.00 95.0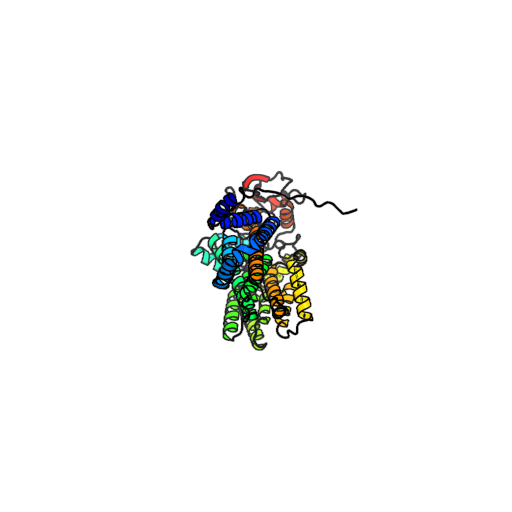6 452 LEU A O 1
ATOM 3549 N N . GLN A 1 453 ? 19.243 -6.453 -13.855 1.00 94.69 453 GLN A N 1
ATOM 3550 C CA . GLN A 1 453 ? 19.119 -5.690 -12.610 1.00 94.69 453 GLN A CA 1
ATOM 3551 C C . GLN A 1 453 ? 20.253 -4.661 -12.488 1.00 94.69 453 GLN A C 1
ATOM 3553 O O . GLN A 1 453 ? 20.000 -3.506 -12.148 1.00 94.69 453 GLN A O 1
ATOM 3558 N N . GLN A 1 454 ? 21.490 -5.055 -12.809 1.00 93.75 454 GLN A N 1
ATOM 3559 C CA . GLN A 1 454 ? 22.642 -4.155 -12.763 1.00 93.75 454 GLN A CA 1
ATOM 3560 C C . GLN A 1 454 ? 22.517 -3.032 -13.795 1.00 93.75 454 GLN A C 1
ATOM 3562 O O . GLN A 1 454 ? 22.721 -1.874 -13.445 1.00 93.75 454 GLN A O 1
ATOM 3567 N N . LEU A 1 455 ? 22.086 -3.345 -15.022 1.00 94.00 455 LEU A N 1
ATOM 3568 C CA . LEU A 1 455 ? 21.817 -2.342 -16.052 1.00 94.00 455 LEU A CA 1
ATOM 3569 C C . LEU A 1 455 ? 20.792 -1.299 -15.575 1.00 94.00 455 LEU A C 1
ATOM 3571 O O . LEU A 1 455 ? 21.003 -0.102 -15.759 1.00 94.00 455 LEU A O 1
ATOM 3575 N N . SER A 1 456 ? 19.707 -1.732 -14.921 1.00 93.50 456 SER A N 1
ATOM 3576 C CA . SER A 1 456 ? 18.705 -0.823 -14.343 1.00 93.50 456 SER A CA 1
ATOM 3577 C C . SER A 1 456 ? 19.306 0.120 -13.289 1.00 93.50 456 SER A C 1
ATOM 3579 O O . SER A 1 456 ? 18.974 1.305 -13.262 1.00 93.50 456 SER A O 1
ATOM 3581 N N . ILE A 1 457 ? 20.225 -0.373 -12.451 1.00 91.12 457 ILE A N 1
ATOM 3582 C CA . ILE A 1 457 ? 20.936 0.437 -11.448 1.00 91.12 457 ILE A CA 1
ATOM 3583 C C . ILE A 1 457 ? 21.896 1.427 -12.119 1.00 91.12 457 ILE A C 1
ATOM 3585 O O . ILE A 1 457 ? 21.928 2.599 -11.741 1.00 91.12 457 ILE A O 1
ATOM 3589 N N . ASP A 1 458 ? 22.650 0.984 -13.127 1.00 90.38 458 ASP A N 1
ATOM 3590 C CA . ASP A 1 458 ? 23.634 1.812 -13.832 1.00 90.38 458 ASP A CA 1
ATOM 3591 C C . ASP A 1 458 ? 22.955 2.962 -14.599 1.00 90.38 458 ASP A C 1
ATOM 3593 O O . ASP A 1 458 ? 23.451 4.090 -14.603 1.00 90.38 458 ASP A O 1
ATOM 3597 N N . ILE A 1 459 ? 21.751 2.730 -15.140 1.00 90.12 459 ILE A N 1
ATOM 3598 C CA . ILE A 1 459 ? 20.889 3.777 -15.721 1.00 90.12 459 ILE A CA 1
ATOM 3599 C C . ILE A 1 459 ? 20.569 4.888 -14.702 1.00 90.12 459 ILE A C 1
ATOM 3601 O O . ILE A 1 459 ? 20.414 6.049 -15.083 1.00 90.12 459 ILE A O 1
ATOM 3605 N N . GLY A 1 460 ? 20.518 4.566 -13.405 1.00 83.25 460 GLY A N 1
ATOM 3606 C CA . GLY A 1 460 ? 20.285 5.522 -12.320 1.00 83.25 460 GLY A CA 1
ATOM 3607 C C . GLY A 1 460 ? 21.434 6.496 -12.043 1.00 83.25 460 GLY A C 1
ATOM 3608 O O . GLY A 1 460 ? 21.253 7.421 -11.250 1.00 83.25 460 GLY A O 1
ATOM 3609 N N . GLY A 1 461 ? 22.591 6.351 -12.698 1.00 68.94 461 GLY A N 1
ATOM 3610 C CA . GLY A 1 461 ? 23.672 7.337 -12.625 1.00 68.94 461 GLY A CA 1
ATOM 3611 C C . GLY A 1 461 ? 24.586 7.208 -11.401 1.00 68.94 461 GLY A C 1
ATOM 3612 O O . GLY A 1 461 ? 25.233 8.181 -11.019 1.00 68.94 461 GLY A O 1
ATOM 3613 N N . HIS A 1 462 ? 24.710 6.016 -10.807 1.00 67.31 462 HIS A N 1
ATOM 3614 C CA . HIS A 1 462 ? 25.639 5.728 -9.699 1.00 67.31 462 HIS A CA 1
ATOM 3615 C C . HIS A 1 462 ? 27.121 5.641 -10.138 1.00 67.31 462 HIS A C 1
ATOM 3617 O O . HIS A 1 462 ? 27.869 4.772 -9.694 1.00 67.31 462 HIS A O 1
ATOM 3623 N N . GLY A 1 463 ? 27.558 6.536 -11.030 1.00 60.41 463 GLY A N 1
ATOM 3624 C CA . GLY A 1 463 ? 28.952 6.660 -11.473 1.00 60.41 463 GLY A CA 1
ATOM 3625 C C . GLY A 1 463 ? 29.416 5.630 -12.508 1.00 60.41 463 GLY A C 1
ATOM 3626 O O . GLY A 1 463 ? 30.581 5.660 -12.896 1.00 60.41 463 GLY A O 1
ATOM 3627 N N . LYS A 1 464 ? 28.532 4.744 -12.982 1.00 76.50 464 LYS A N 1
ATOM 3628 C CA . LYS A 1 464 ? 28.810 3.797 -14.069 1.00 76.50 464 LYS A CA 1
ATOM 3629 C C . LYS A 1 464 ? 27.948 4.099 -15.285 1.00 76.50 464 LYS A C 1
ATOM 3631 O O . LYS A 1 464 ? 26.794 4.493 -15.162 1.00 76.50 464 LYS A O 1
ATOM 3636 N N . GLN A 1 465 ? 28.544 3.931 -16.457 1.00 84.69 465 GLN A N 1
ATOM 3637 C CA . GLN A 1 465 ? 27.861 4.059 -17.734 1.00 84.69 465 GLN A CA 1
ATOM 3638 C C . GLN A 1 465 ? 27.081 2.766 -18.023 1.00 84.69 465 GLN A C 1
ATOM 3640 O O . GLN A 1 465 ? 27.655 1.689 -17.845 1.00 84.69 465 GLN A O 1
ATOM 3645 N N . PRO A 1 466 ? 25.818 2.843 -18.483 1.00 88.75 466 PRO A N 1
ATOM 3646 C CA . PRO A 1 466 ? 25.057 1.661 -18.881 1.00 88.75 466 PRO A CA 1
ATOM 3647 C C . PRO A 1 466 ? 25.763 0.871 -19.990 1.00 88.75 466 PRO A C 1
ATOM 3649 O O . PRO A 1 466 ? 26.255 1.452 -20.962 1.00 88.75 466 PRO A O 1
ATOM 3652 N N . ASP A 1 467 ? 25.793 -0.455 -19.857 1.00 91.62 467 ASP A N 1
ATOM 3653 C CA . ASP A 1 467 ? 26.446 -1.347 -20.816 1.00 91.62 467 ASP A CA 1
ATOM 3654 C C . ASP A 1 467 ? 25.595 -1.565 -22.081 1.00 91.62 467 ASP A C 1
ATOM 3656 O O . ASP A 1 467 ? 24.553 -2.229 -22.049 1.00 91.62 467 ASP A O 1
ATOM 3660 N N . CYS A 1 468 ? 26.079 -1.058 -23.219 1.00 94.25 468 CYS A N 1
ATOM 3661 C CA . CYS A 1 468 ? 25.446 -1.247 -24.524 1.00 94.25 468 CYS A CA 1
ATOM 3662 C C . CYS A 1 468 ? 25.310 -2.724 -24.912 1.00 94.25 468 CYS A C 1
ATOM 3664 O O . CYS A 1 468 ? 24.306 -3.095 -25.519 1.00 94.25 468 CYS A O 1
ATOM 3666 N N . ALA A 1 469 ? 26.271 -3.585 -24.556 1.00 95.06 469 ALA A N 1
ATOM 3667 C CA . ALA A 1 469 ? 26.196 -5.000 -24.909 1.00 95.06 469 ALA A CA 1
ATOM 3668 C C . ALA A 1 469 ? 24.981 -5.664 -24.247 1.00 95.06 469 ALA A C 1
ATOM 3670 O O . ALA A 1 469 ? 24.223 -6.378 -24.907 1.00 95.06 469 ALA A O 1
ATOM 3671 N N . THR A 1 470 ? 24.737 -5.363 -22.969 1.00 95.06 470 THR A N 1
ATOM 3672 C CA . THR A 1 470 ? 23.546 -5.824 -22.246 1.00 95.06 470 THR A CA 1
ATOM 3673 C C . THR A 1 470 ? 22.254 -5.234 -22.827 1.00 95.06 470 THR A C 1
ATOM 3675 O O . THR A 1 470 ? 21.279 -5.971 -22.995 1.00 95.06 470 THR A O 1
ATOM 3678 N N . ILE A 1 471 ? 22.242 -3.947 -23.206 1.00 96.00 471 ILE A N 1
ATOM 3679 C CA . ILE A 1 471 ? 21.081 -3.302 -23.849 1.00 96.00 471 ILE A CA 1
ATOM 3680 C C . ILE A 1 471 ? 20.690 -4.039 -25.144 1.00 96.00 471 ILE A C 1
ATOM 3682 O O . ILE A 1 471 ? 19.529 -4.427 -25.307 1.00 96.00 471 ILE A O 1
ATOM 3686 N N . HIS A 1 472 ? 21.656 -4.287 -26.035 1.00 96.69 472 HIS A N 1
ATOM 3687 C CA . HIS A 1 472 ? 21.414 -4.985 -27.301 1.00 96.69 472 HIS A CA 1
ATOM 3688 C C . HIS A 1 472 ? 21.070 -6.465 -27.098 1.00 96.69 472 HIS A C 1
ATOM 3690 O O . HIS A 1 472 ? 20.187 -6.985 -27.781 1.00 96.69 472 HIS A O 1
ATOM 3696 N N . ARG A 1 473 ? 21.705 -7.146 -26.132 1.00 96.56 473 ARG A N 1
ATOM 3697 C CA . ARG A 1 473 ? 21.435 -8.559 -25.813 1.00 96.56 473 ARG A CA 1
ATOM 3698 C C . ARG A 1 473 ? 19.968 -8.806 -25.470 1.00 96.56 473 ARG A C 1
ATOM 3700 O O . ARG A 1 473 ? 19.393 -9.791 -25.926 1.00 96.56 473 ARG A O 1
ATOM 3707 N N . TYR A 1 474 ? 19.372 -7.922 -24.675 1.00 96.75 474 TYR A N 1
ATOM 3708 C CA . TYR A 1 474 ? 17.959 -7.998 -24.298 1.00 96.75 474 TYR A CA 1
ATOM 3709 C C . TYR A 1 474 ? 17.022 -7.311 -25.303 1.00 96.75 474 TYR A C 1
ATOM 3711 O O . TYR A 1 474 ? 15.804 -7.300 -25.111 1.00 96.75 474 TYR A O 1
ATOM 3719 N N . GLN A 1 475 ? 17.576 -6.798 -26.408 1.00 96.81 475 GLN A N 1
ATOM 3720 C CA . GLN A 1 475 ? 16.849 -6.145 -27.495 1.00 96.81 475 GLN A CA 1
ATOM 3721 C C . GLN A 1 475 ? 15.991 -4.972 -26.998 1.00 96.81 475 GLN A C 1
ATOM 3723 O O . GLN A 1 475 ? 14.854 -4.789 -27.441 1.00 96.81 475 GLN A O 1
ATOM 3728 N N . PHE A 1 476 ? 16.504 -4.186 -26.045 1.00 97.81 476 PHE A N 1
ATOM 3729 C CA . PHE A 1 476 ? 15.838 -2.944 -25.674 1.00 97.81 476 PHE A CA 1
ATOM 3730 C C . PHE A 1 476 ? 15.896 -1.968 -26.842 1.00 97.81 476 PHE A C 1
ATOM 3732 O O . PHE A 1 476 ? 16.923 -1.807 -27.490 1.00 97.81 476 PHE A O 1
ATOM 3739 N N . THR A 1 477 ? 14.768 -1.318 -27.095 1.00 97.69 477 THR A N 1
ATOM 3740 C CA . THR A 1 477 ? 14.627 -0.301 -28.146 1.00 97.69 477 THR A CA 1
ATOM 3741 C C . THR A 1 477 ? 14.752 1.111 -27.587 1.00 97.69 477 THR A C 1
ATOM 3743 O O . THR A 1 477 ? 15.083 2.039 -28.318 1.00 97.69 477 THR A O 1
ATOM 3746 N N . HIS A 1 478 ? 14.453 1.278 -26.294 1.00 97.81 478 HIS A N 1
ATOM 3747 C CA . HIS A 1 478 ? 14.426 2.574 -25.635 1.00 97.81 478 HIS A CA 1
ATOM 3748 C C . HIS A 1 478 ? 14.911 2.484 -24.186 1.00 97.81 478 HIS A C 1
ATOM 3750 O O . HIS A 1 478 ? 14.726 1.467 -23.511 1.00 97.81 478 HIS A O 1
ATOM 3756 N N . VAL A 1 479 ? 15.472 3.587 -23.692 1.00 96.62 479 VAL A N 1
ATOM 3757 C CA . VAL A 1 479 ? 15.848 3.782 -22.285 1.00 96.62 479 VAL A CA 1
ATOM 3758 C C . VAL A 1 479 ? 15.136 5.021 -21.748 1.00 96.62 479 VAL A C 1
ATOM 3760 O O . VAL A 1 479 ? 15.121 6.056 -22.414 1.00 96.62 479 VAL A O 1
ATOM 3763 N N . VAL A 1 480 ? 14.556 4.934 -20.547 1.00 95.38 480 VAL A N 1
ATOM 3764 C CA . VAL A 1 480 ? 13.941 6.085 -19.858 1.00 95.38 480 VAL A CA 1
ATOM 3765 C C . VAL A 1 480 ? 14.603 6.318 -18.505 1.00 95.38 480 VAL A C 1
ATOM 3767 O O . VAL A 1 480 ? 14.644 5.419 -17.664 1.00 95.38 480 VAL A O 1
ATOM 3770 N N . GLU A 1 481 ? 15.068 7.546 -18.262 1.00 93.00 481 GLU A N 1
ATOM 3771 C CA . GLU A 1 481 ? 15.747 7.916 -17.012 1.00 93.00 481 GLU A CA 1
ATOM 3772 C C . GLU A 1 481 ? 15.720 9.427 -16.709 1.00 93.00 481 GLU A C 1
ATOM 3774 O O . GLU A 1 481 ? 15.159 10.203 -17.482 1.00 93.00 481 GLU A O 1
ATOM 3779 N N . GLN A 1 482 ? 16.278 9.841 -15.561 1.00 90.56 482 GLN A N 1
ATOM 3780 C CA . GLN A 1 482 ? 16.373 11.256 -15.142 1.00 90.56 482 GLN A CA 1
ATOM 3781 C C . GLN A 1 482 ? 17.772 11.726 -14.708 1.00 90.56 482 GLN A C 1
ATOM 3783 O O . GLN A 1 482 ? 17.978 12.926 -14.526 1.00 90.56 482 GLN A O 1
ATOM 3788 N N . THR A 1 483 ? 18.703 10.812 -14.440 1.00 87.12 483 THR A N 1
ATOM 3789 C CA . THR A 1 483 ? 19.918 11.060 -13.646 1.00 87.12 483 THR A CA 1
ATOM 3790 C C . THR A 1 483 ? 21.216 10.586 -14.298 1.00 87.12 483 THR A C 1
ATOM 3792 O O . THR A 1 483 ? 22.284 10.820 -13.740 1.00 87.12 483 THR A O 1
ATOM 3795 N N . MET A 1 484 ? 21.172 9.957 -15.475 1.00 87.81 484 MET A N 1
ATOM 3796 C CA . MET A 1 484 ? 22.354 9.483 -16.196 1.00 87.81 484 MET A CA 1
ATOM 3797 C C . MET A 1 484 ? 23.325 10.637 -16.495 1.00 87.81 484 MET A C 1
ATOM 3799 O O . MET A 1 484 ? 22.968 11.622 -17.149 1.00 87.81 484 MET A O 1
ATOM 3803 N N . THR A 1 485 ? 24.558 10.512 -16.012 1.00 84.31 485 THR A N 1
ATOM 3804 C CA . THR A 1 485 ? 25.622 11.511 -16.193 1.00 84.31 485 THR A CA 1
ATOM 3805 C C . THR A 1 485 ? 26.589 11.143 -17.317 1.00 84.31 485 THR A C 1
ATOM 3807 O O . THR A 1 485 ? 27.053 12.036 -18.020 1.00 84.31 485 THR A O 1
ATOM 3810 N N . SER A 1 486 ? 26.858 9.849 -17.526 1.00 85.81 486 SER A N 1
ATOM 3811 C CA . SER A 1 486 ? 27.642 9.334 -18.656 1.00 85.81 486 SER A CA 1
ATOM 3812 C C . SER A 1 486 ? 26.720 8.687 -19.685 1.00 85.81 486 SER A C 1
ATOM 3814 O O . SER A 1 486 ? 26.041 7.712 -19.365 1.00 85.81 486 SER A O 1
ATOM 3816 N N . ILE A 1 487 ? 26.688 9.235 -20.902 1.00 87.94 487 ILE A N 1
ATOM 3817 C CA . ILE A 1 487 ? 25.787 8.793 -21.973 1.00 87.94 487 ILE A CA 1
ATOM 3818 C C . ILE A 1 487 ? 26.509 7.755 -22.846 1.00 87.94 487 ILE A C 1
ATOM 3820 O O . ILE A 1 487 ? 27.533 8.082 -23.451 1.00 87.94 487 ILE A O 1
ATOM 3824 N N . PRO A 1 488 ? 25.994 6.519 -22.951 1.00 89.62 488 PRO A N 1
ATOM 3825 C CA . PRO A 1 488 ? 26.578 5.509 -23.812 1.00 89.62 488 PRO A CA 1
ATOM 3826 C C . PRO A 1 488 ? 26.360 5.774 -25.301 1.00 89.62 488 PRO A C 1
ATOM 3828 O O . PRO A 1 488 ? 25.342 6.317 -25.715 1.00 89.62 488 PRO A O 1
ATOM 3831 N N . SER A 1 489 ? 27.323 5.342 -26.120 1.00 91.88 489 SER A N 1
ATOM 3832 C CA . SER A 1 489 ? 27.361 5.600 -27.568 1.00 91.88 489 SER A CA 1
ATOM 3833 C C . SER A 1 489 ? 26.215 4.958 -28.357 1.00 91.88 489 SER A C 1
ATOM 3835 O O . SER A 1 489 ? 25.882 5.438 -29.442 1.00 91.88 489 SER A O 1
ATOM 3837 N N . CYS A 1 490 ? 25.609 3.894 -27.820 1.00 95.50 490 CYS A N 1
ATOM 3838 C CA . CYS A 1 490 ? 24.432 3.240 -28.391 1.00 95.50 490 CYS A CA 1
ATOM 3839 C C . CYS A 1 490 ? 23.123 4.006 -28.144 1.00 95.50 490 CYS A C 1
ATOM 3841 O O . CYS A 1 490 ? 22.092 3.580 -28.659 1.00 95.50 490 CYS A O 1
ATOM 3843 N N . LEU A 1 491 ? 23.135 5.098 -27.366 1.00 96.25 491 LEU A N 1
ATOM 3844 C CA . LEU A 1 491 ? 21.936 5.868 -27.044 1.00 96.25 491 LEU A CA 1
ATOM 3845 C C . LEU A 1 491 ? 21.872 7.200 -27.787 1.00 96.25 491 LEU A C 1
ATOM 3847 O O . LEU A 1 491 ? 22.839 7.958 -27.849 1.00 96.25 491 LEU A O 1
ATOM 3851 N N . GLU A 1 492 ? 20.682 7.512 -28.288 1.00 96.56 492 GLU A N 1
ATOM 3852 C CA . GLU A 1 492 ? 20.368 8.779 -28.941 1.00 96.56 492 GLU A CA 1
ATOM 3853 C C . GLU A 1 492 ? 19.167 9.441 -28.275 1.00 96.56 492 GLU A C 1
ATOM 3855 O O . GLU A 1 492 ? 18.117 8.824 -28.120 1.00 96.56 492 GLU A O 1
ATOM 3860 N N . LEU A 1 493 ? 19.312 10.694 -27.843 1.00 96.00 493 LEU A N 1
ATOM 3861 C CA . LEU A 1 493 ? 18.232 11.404 -27.163 1.00 96.00 493 LEU A CA 1
ATOM 3862 C C . LEU A 1 493 ? 17.128 11.762 -28.162 1.00 96.00 493 LEU A C 1
ATOM 3864 O O . LEU A 1 493 ? 17.379 12.513 -29.100 1.00 96.00 493 LEU A O 1
ATOM 3868 N N . ILE A 1 494 ? 15.907 11.285 -27.919 1.00 96.25 494 ILE A N 1
ATOM 3869 C CA . ILE A 1 494 ? 14.758 11.547 -28.797 1.00 96.25 494 ILE A CA 1
ATOM 3870 C C . ILE A 1 494 ? 13.841 12.626 -28.214 1.00 96.25 494 ILE A C 1
ATOM 3872 O O . ILE A 1 494 ? 13.370 13.521 -28.915 1.00 96.25 494 ILE A O 1
ATOM 3876 N N . GLU A 1 495 ? 13.532 12.522 -26.920 1.00 95.75 495 GLU A N 1
ATOM 3877 C CA . GLU A 1 495 ? 12.525 13.365 -26.277 1.00 95.75 495 GLU A CA 1
ATOM 3878 C C . GLU A 1 495 ? 12.896 13.645 -24.820 1.00 95.75 495 GLU A C 1
ATOM 3880 O O . GLU A 1 495 ? 13.396 12.777 -24.102 1.00 95.75 495 GLU A O 1
ATOM 3885 N N . VAL A 1 496 ? 12.609 14.864 -24.361 1.00 93.88 496 VAL A N 1
ATOM 3886 C CA . VAL A 1 496 ? 12.697 15.243 -22.948 1.00 93.88 496 VAL A CA 1
ATOM 3887 C C . VAL A 1 496 ? 11.317 15.684 -22.485 1.00 93.88 496 VAL A C 1
ATOM 3889 O O . VAL A 1 496 ? 10.740 16.623 -23.030 1.00 93.88 496 VAL A O 1
ATOM 3892 N N . ASN A 1 497 ? 10.792 15.020 -21.458 1.00 91.56 497 ASN A N 1
ATOM 3893 C CA . ASN A 1 497 ? 9.537 15.375 -20.812 1.00 91.56 497 ASN A CA 1
ATOM 3894 C C . ASN A 1 497 ? 9.796 15.711 -19.338 1.00 91.56 497 ASN A C 1
ATOM 3896 O O . ASN A 1 497 ? 10.055 14.833 -18.512 1.00 91.56 497 ASN A O 1
ATOM 3900 N N . ASN A 1 498 ? 9.720 16.999 -18.993 1.00 86.12 498 ASN A N 1
ATOM 3901 C CA . ASN A 1 498 ? 10.095 17.514 -17.674 1.00 86.12 498 ASN A CA 1
ATOM 3902 C C . ASN A 1 498 ? 11.539 17.129 -17.295 1.00 86.12 498 ASN A C 1
ATOM 3904 O O . ASN A 1 498 ? 12.488 17.625 -17.891 1.00 86.12 498 ASN A O 1
ATOM 3908 N N . LYS A 1 499 ? 11.703 16.261 -16.290 1.00 88.81 499 LYS A N 1
ATOM 3909 C CA . LYS A 1 499 ? 12.998 15.736 -15.832 1.00 88.81 499 LYS A CA 1
ATOM 3910 C C . LYS A 1 499 ? 13.340 14.371 -16.438 1.00 88.81 499 LYS A C 1
ATOM 3912 O O . LYS A 1 499 ? 14.390 13.830 -16.125 1.00 88.81 499 LYS A O 1
ATOM 3917 N N . TRP A 1 500 ? 12.448 13.793 -17.241 1.00 93.25 500 TRP A N 1
ATOM 3918 C CA . TRP A 1 500 ? 12.634 12.477 -17.841 1.00 93.25 500 TRP A CA 1
ATOM 3919 C C . TRP A 1 500 ? 13.166 12.601 -19.265 1.00 93.25 500 TRP A C 1
ATOM 3921 O O . TRP A 1 500 ? 12.658 13.395 -20.056 1.00 93.25 500 TRP A O 1
ATOM 3931 N N . ARG A 1 501 ? 14.163 11.786 -19.595 1.00 94.38 501 ARG A N 1
ATOM 3932 C CA . ARG A 1 501 ? 14.769 11.684 -20.922 1.00 94.38 501 ARG A CA 1
ATOM 3933 C C . ARG A 1 501 ? 14.424 10.327 -21.525 1.00 94.38 501 ARG A C 1
ATOM 3935 O O . ARG A 1 501 ? 14.539 9.306 -20.845 1.00 94.38 501 ARG A O 1
ATOM 3942 N N . LEU A 1 502 ? 13.986 10.342 -22.778 1.00 96.69 502 LEU A N 1
ATOM 3943 C CA . LEU A 1 502 ? 13.760 9.163 -23.602 1.00 96.69 502 LEU A CA 1
ATOM 3944 C C . LEU A 1 502 ? 14.894 9.042 -24.614 1.00 96.69 502 LEU A C 1
ATOM 3946 O O . LEU A 1 502 ? 15.103 9.937 -25.436 1.00 96.69 502 LEU A O 1
ATOM 3950 N N . TRP A 1 503 ? 15.570 7.904 -24.578 1.00 96.88 503 TRP A N 1
ATOM 3951 C CA . TRP A 1 503 ? 16.663 7.571 -25.478 1.00 96.88 503 TRP A CA 1
ATOM 3952 C C . TRP A 1 503 ? 16.255 6.438 -26.414 1.00 96.88 503 TRP A C 1
ATOM 3954 O O . TRP A 1 503 ? 15.634 5.472 -25.969 1.00 96.88 503 TRP A O 1
ATOM 3964 N N . HIS A 1 504 ? 16.635 6.541 -27.683 1.00 97.56 504 HIS A N 1
ATOM 3965 C CA . HIS A 1 504 ? 16.615 5.454 -28.653 1.00 97.56 504 HIS A CA 1
ATOM 3966 C C . HIS A 1 504 ? 17.860 4.594 -28.492 1.00 97.56 504 HIS A C 1
ATOM 3968 O O . HIS A 1 504 ? 18.939 5.135 -28.250 1.00 97.56 504 HIS A O 1
ATOM 3974 N N . VAL A 1 505 ? 17.726 3.287 -28.692 1.00 97.19 505 VAL A N 1
ATOM 3975 C CA . VAL A 1 505 ? 18.862 2.374 -28.852 1.00 97.19 505 VAL A CA 1
ATOM 3976 C C . VAL A 1 505 ? 19.141 2.212 -30.346 1.00 97.19 505 VAL A C 1
ATOM 3978 O O . VAL A 1 505 ? 18.238 1.816 -31.080 1.00 97.19 505 VAL A O 1
ATOM 3981 N N . ARG A 1 506 ? 20.364 2.546 -30.773 1.00 92.69 506 ARG A N 1
ATOM 3982 C CA . ARG A 1 506 ? 20.804 2.529 -32.181 1.00 92.69 506 ARG A CA 1
ATOM 3983 C C . ARG A 1 506 ? 20.969 1.141 -32.785 1.00 92.69 506 ARG A C 1
ATOM 3985 O O . ARG A 1 506 ? 21.297 0.199 -32.032 1.00 92.69 506 ARG A O 1
#